Protein AF-0000000076690319 (afdb_homodimer)

Organism: Amanita muscaria (strain Koide BX008) (NCBI:txid946122)

Radius of gyration: 23.64 Å; Cα contacts (8 Å, |Δi|>4): 998; chains: 2; bounding box: 45×73×61 Å

Secondary structure (DSSP, 8-state):
----------GGG--HHHHHHTTEEEEE--HHHHHS-SSPPPP-S-HHHHH--SGGG-SSHHHHHHHHHHHHHHS--TTS--SHHHHHHHHHHHTTSS-TTEEEEEEEEEEEEETTEEEEEEEEEEEEETTEEEEEE----TTTSS--HHHHHHHHHHHHHHHTTS-------STT-EEEE---HHHHHHHHHT---SSPEEEEEE----S-GGGHHHHTT-SHHHHHHHHHHHHHHGGGT-/----------GGG--HHHHHHTTEEEEE--HHHHHS-SSPPPP-S-HHHHH--SGGG-SSHHHHHHHHHHHHHHSPPTTSPPSHHHHHHHHHHHTTSS-TTEEEEEEEEEEEEETTEEEEEEEEEEEEETTEEEEEE----TTTSS--HHHHHHHHHHHHHHHTTS-----B-SSS-EEEE---HHHHHHHHHT---SSPEEEEEE----S-GGGHHHHTT-SHHHHHHHHHHHHHHGGGT-

Sequence (484 aa):
MANLLRTAKSGTDWSQVELHAYNIIVELQDAVTFFGVNPLPQPAVAGELLNNAAADDMVNDANYKLLRYMDLAMDPVPTEESAVDDFAIHLLTLLGYVPRTRMARTRADIPLTIFGQECHAKTDVCIVDSDDILLLVQEDKRHKEPKDPEPQLIAAAIAAFQTNNYRRTRILGQDPIVHKISVTTQLAQSIALGVYPAAPTVVHAHLPAVARPARRLSEGMKPLDNRACILACYEAFKRFINMANLLRTAKSGTDWSQVELHAYNIIVELQDAVTFFGVNPLPQPAVAGELLNNAAADDMVNDANYKLLRYMDLAMDPVPTEESAVDDFAIHLLTLLGYVPRTRMARTRADIPLTIFGQECHAKTDVCIVDSDDILLLVQEDKRHKEPKDPEPQLIAAAIAAFQTNNYRRTRILGQDPIVHKISVTTQLAQSIALGVYPAAPTVVHAHLPAVARPARRLSEGMKPLDNRACILACYEAFKRFIN

Solvent-accessible surface area (backbone atoms only — not comparable to full-atom values): 25655 Å² total; per-residue (Å²): 128,82,82,54,82,74,64,72,60,43,18,68,71,30,36,73,62,53,32,57,47,47,31,44,43,79,42,80,37,55,64,48,74,66,66,70,44,81,73,71,45,78,48,86,64,66,65,57,73,59,72,41,76,51,36,88,72,40,84,51,55,70,57,20,42,39,42,47,28,45,52,40,35,74,53,49,52,89,72,32,56,54,31,48,57,56,25,49,52,47,48,40,45,68,68,56,74,43,48,73,73,32,41,74,42,65,48,40,34,34,60,23,57,24,47,77,34,84,37,38,11,57,31,44,29,32,34,27,48,82,82,31,49,36,29,37,29,30,67,65,44,56,90,79,36,98,51,52,41,63,39,18,39,51,35,28,49,46,14,35,18,60,66,35,73,67,41,89,34,35,40,30,46,30,68,84,33,42,40,42,45,75,77,44,69,66,57,52,49,20,42,23,63,50,43,66,45,89,64,69,42,68,29,40,29,32,66,63,85,40,90,52,65,93,44,42,83,83,46,51,57,56,48,48,68,30,30,48,45,47,42,13,49,53,48,48,49,49,69,62,65,108,126,83,84,53,84,73,64,72,58,43,18,67,70,28,36,73,63,53,32,57,45,47,31,44,44,80,42,80,36,56,64,48,74,67,66,70,43,80,73,71,44,79,49,84,62,65,64,57,72,57,73,41,77,51,36,89,72,43,83,51,54,69,58,19,42,40,42,47,28,43,51,39,36,76,53,49,53,88,82,33,55,54,31,49,57,56,27,49,52,47,48,40,44,69,69,57,74,43,48,73,73,33,43,74,41,64,47,38,32,34,59,24,56,24,48,78,33,84,37,37,11,58,33,43,30,33,34,28,49,81,80,32,47,36,32,35,30,30,65,65,43,52,90,79,38,97,51,52,38,64,40,18,42,51,36,28,40,46,15,36,17,62,65,35,74,67,42,88,29,35,36,40,43,43,73,72,33,37,41,44,45,76,74,43,70,67,56,51,49,21,41,23,64,49,42,68,45,89,63,72,44,67,30,40,30,33,67,62,85,40,91,54,66,92,45,42,83,83,46,50,57,58,48,48,67,28,30,47,46,48,42,14,51,54,47,48,47,48,70,66,65,110

Structure (mmCIF, N/CA/C/O backbone):
data_AF-0000000076690319-model_v1
#
loop_
_entity.id
_entity.type
_entity.pdbx_description
1 polymer 'Uncharacterized protein'
#
loop_
_atom_site.group_PDB
_atom_site.id
_atom_site.type_symbol
_atom_site.label_atom_id
_atom_site.label_alt_id
_atom_site.label_comp_id
_atom_site.label_asym_id
_atom_site.label_entity_id
_atom_site.label_seq_id
_atom_site.pdbx_PDB_ins_code
_atom_site.Cartn_x
_atom_site.Cartn_y
_atom_site.Cartn_z
_atom_site.occupancy
_atom_site.B_iso_or_equiv
_atom_site.auth_seq_id
_atom_site.auth_comp_id
_atom_site.auth_asym_id
_atom_site.auth_atom_id
_atom_site.pdbx_PDB_model_num
ATOM 1 N N . MET A 1 1 ? 5.113 -23.172 -35.594 1 40.97 1 MET A N 1
ATOM 2 C CA . MET A 1 1 ? 4.961 -22.328 -34.406 1 40.97 1 MET A CA 1
ATOM 3 C C . MET A 1 1 ? 4.859 -20.859 -34.781 1 40.97 1 MET A C 1
ATOM 5 O O . MET A 1 1 ? 5.641 -20.375 -35.625 1 40.97 1 MET A O 1
ATOM 9 N N . ALA A 1 2 ? 3.811 -20.281 -34.812 1 44.31 2 ALA A N 1
ATOM 10 C CA . ALA A 1 2 ? 3.572 -18.969 -35.438 1 44.31 2 ALA A CA 1
ATOM 11 C C . ALA A 1 2 ? 4.582 -17.938 -34.938 1 44.31 2 ALA A C 1
ATOM 13 O O . ALA A 1 2 ? 5.094 -18.047 -33.812 1 44.31 2 ALA A O 1
ATOM 14 N N . ASN A 1 3 ? 5.383 -17.359 -35.719 1 54.88 3 ASN A N 1
ATOM 15 C CA . ASN A 1 3 ? 6.391 -16.328 -35.562 1 54.88 3 ASN A CA 1
ATOM 16 C C . ASN A 1 3 ? 5.883 -15.164 -34.719 1 54.88 3 ASN A C 1
ATOM 18 O O . ASN A 1 3 ? 5.426 -14.148 -35.25 1 54.88 3 ASN A O 1
ATOM 22 N N . LEU A 1 4 ? 5.223 -15.633 -33.562 1 61.81 4 LEU A N 1
ATOM 23 C CA . LEU A 1 4 ? 4.727 -14.492 -32.812 1 61.81 4 LEU A CA 1
ATOM 24 C C . LEU A 1 4 ? 5.859 -13.531 -32.469 1 61.81 4 LEU A C 1
ATOM 26 O O . LEU A 1 4 ? 6.969 -13.969 -32.156 1 61.81 4 LEU A O 1
ATOM 30 N N . LEU A 1 5 ? 5.68 -12.422 -32.906 1 63.41 5 LEU A N 1
ATOM 31 C CA . LEU A 1 5 ? 6.633 -11.344 -32.656 1 63.41 5 LEU A CA 1
ATOM 32 C C . LEU A 1 5 ? 6.914 -11.203 -31.172 1 63.41 5 LEU A C 1
ATOM 34 O O . LEU A 1 5 ? 5.984 -11.133 -30.375 1 63.41 5 LEU A O 1
ATOM 38 N N . ARG A 1 6 ? 8.125 -11.703 -30.828 1 73.5 6 ARG A N 1
ATOM 39 C CA . ARG A 1 6 ? 8.609 -11.484 -29.469 1 73.5 6 ARG A CA 1
ATOM 40 C C . ARG A 1 6 ? 9.352 -10.156 -29.375 1 73.5 6 ARG A C 1
ATOM 42 O O . ARG A 1 6 ? 10.211 -9.852 -30.203 1 73.5 6 ARG A O 1
ATOM 49 N N . THR A 1 7 ? 8.641 -9.258 -28.703 1 77.56 7 THR A N 1
ATOM 50 C CA . THR A 1 7 ? 9.25 -7.949 -28.469 1 77.56 7 THR A CA 1
ATOM 51 C C . THR A 1 7 ? 9.445 -7.699 -26.984 1 77.56 7 THR A C 1
ATOM 53 O O . THR A 1 7 ? 8.875 -8.406 -26.156 1 77.56 7 THR A O 1
ATOM 56 N N . ALA A 1 8 ? 10.375 -6.785 -26.781 1 83.31 8 ALA A N 1
ATOM 57 C CA . ALA A 1 8 ? 10.578 -6.371 -25.406 1 83.31 8 ALA A CA 1
ATOM 58 C C . ALA A 1 8 ? 9.359 -5.621 -24.875 1 83.31 8 ALA A C 1
ATOM 60 O O . ALA A 1 8 ? 9 -4.559 -25.375 1 83.31 8 ALA A O 1
ATOM 61 N N . LYS A 1 9 ? 8.586 -6.32 -24.141 1 86.31 9 LYS A N 1
ATOM 62 C CA . LYS A 1 9 ? 7.359 -5.746 -23.594 1 86.31 9 LYS A CA 1
ATOM 63 C C . LYS A 1 9 ? 7.363 -5.797 -22.062 1 86.31 9 LYS A C 1
ATOM 65 O O . LYS A 1 9 ? 7.793 -6.789 -21.469 1 86.31 9 LYS A O 1
ATOM 70 N N . SER A 1 10 ? 6.895 -4.629 -21.484 1 89.62 10 SER A N 1
ATOM 71 C CA . SER A 1 10 ? 6.742 -4.629 -20.031 1 89.62 10 SER A CA 1
ATOM 72 C C . SER A 1 10 ? 5.809 -5.746 -19.578 1 89.62 10 SER A C 1
ATOM 74 O O . SER A 1 10 ? 4.828 -6.055 -20.25 1 89.62 10 SER A O 1
ATOM 76 N N . GLY A 1 11 ? 6.16 -6.371 -18.469 1 89.62 11 GLY A N 1
ATOM 77 C CA . GLY A 1 11 ? 5.316 -7.418 -17.906 1 89.62 11 GLY A CA 1
ATOM 78 C C . GLY A 1 11 ? 3.889 -6.965 -17.672 1 89.62 11 GLY A C 1
ATOM 79 O O . GLY A 1 11 ? 2.957 -7.77 -17.734 1 89.62 11 GLY A O 1
ATOM 80 N N . THR A 1 12 ? 3.729 -5.668 -17.453 1 88.06 12 THR A N 1
ATOM 81 C CA . THR A 1 12 ? 2.41 -5.105 -17.172 1 88.06 12 THR A CA 1
ATOM 82 C C . THR A 1 12 ? 1.56 -5.082 -18.438 1 88.06 12 THR A C 1
ATOM 84 O O . THR A 1 12 ? 0.335 -4.953 -18.375 1 88.06 12 THR A O 1
ATOM 87 N N . ASP A 1 13 ? 2.172 -5.254 -19.562 1 89 13 ASP A N 1
ATOM 88 C CA . ASP A 1 13 ? 1.461 -5.207 -20.828 1 89 13 ASP A CA 1
ATOM 89 C C . ASP A 1 13 ? 1.312 -6.605 -21.438 1 89 13 ASP A C 1
ATOM 91 O O . ASP A 1 13 ? 0.908 -6.754 -22.594 1 89 13 ASP A O 1
ATOM 95 N N . TRP A 1 14 ? 1.664 -7.621 -20.656 1 92 14 TRP A N 1
ATOM 96 C CA . TRP A 1 14 ? 1.536 -8.984 -21.156 1 92 14 TRP A CA 1
ATOM 97 C C . TRP A 1 14 ? 0.07 -9.359 -21.344 1 92 14 TRP A C 1
ATOM 99 O O . TRP A 1 14 ? -0.782 -8.992 -20.531 1 92 14 TRP A O 1
ATOM 109 N N . SER A 1 15 ? -0.135 -10.047 -22.391 1 89.44 15 SER A N 1
ATOM 110 C CA . SER A 1 15 ? -1.429 -10.641 -22.719 1 89.44 15 SER A CA 1
ATOM 111 C C . SER A 1 15 ? -1.287 -12.117 -23.062 1 89.44 15 SER A C 1
ATOM 113 O O . SER A 1 15 ? -0.219 -12.711 -22.875 1 89.44 15 SER A O 1
ATOM 115 N N . GLN A 1 16 ? -2.371 -12.688 -23.562 1 89.88 16 GLN A N 1
ATOM 116 C CA . GLN A 1 16 ? -2.346 -14.094 -23.969 1 89.88 16 GLN A CA 1
ATOM 117 C C . GLN A 1 16 ? -1.364 -14.312 -25.125 1 89.88 16 GLN A C 1
ATOM 119 O O . GLN A 1 16 ? -0.833 -15.414 -25.281 1 89.88 16 GLN A O 1
ATOM 124 N N . VAL A 1 17 ? -1.037 -13.266 -25.766 1 90.69 17 VAL A N 1
ATOM 125 C CA . VAL A 1 17 ? -0.116 -13.344 -26.891 1 90.69 17 VAL A CA 1
ATOM 126 C C . VAL A 1 17 ? 1.276 -13.727 -26.391 1 90.69 17 VAL A C 1
ATOM 128 O O . VAL A 1 17 ? 1.927 -14.602 -26.969 1 90.69 17 VAL A O 1
ATOM 131 N N . GLU A 1 18 ? 1.671 -13.07 -25.328 1 91.94 18 GLU A N 1
ATOM 132 C CA . GLU A 1 18 ? 2.986 -13.383 -24.781 1 91.94 18 GLU A CA 1
ATOM 133 C C . GLU A 1 18 ? 3.027 -14.797 -24.203 1 91.94 18 GLU A C 1
ATOM 135 O O . GLU A 1 18 ? 4.051 -15.477 -24.297 1 91.94 18 GLU A O 1
ATOM 140 N N . LEU A 1 19 ? 1.947 -15.242 -23.609 1 92.88 19 LEU A N 1
ATOM 141 C CA . LEU A 1 19 ? 1.927 -16.609 -23.094 1 92.88 19 LEU A CA 1
ATOM 142 C C . LEU A 1 19 ? 2.123 -17.609 -24.219 1 92.88 19 LEU A C 1
ATOM 144 O O . LEU A 1 19 ? 2.908 -18.562 -24.094 1 92.88 19 LEU A O 1
ATOM 148 N N . HIS A 1 20 ? 1.487 -17.375 -25.328 1 91.94 20 HIS A N 1
ATOM 149 C CA . HIS A 1 20 ? 1.644 -18.25 -26.484 1 91.94 20 HIS A CA 1
ATOM 150 C C . HIS A 1 20 ? 3.047 -18.141 -27.078 1 91.94 20 HIS A C 1
ATOM 152 O O . HIS A 1 20 ? 3.645 -19.141 -27.469 1 91.94 20 HIS A O 1
ATOM 158 N N . ALA A 1 21 ? 3.488 -16.938 -27.094 1 91.44 21 ALA A N 1
ATOM 159 C CA . ALA A 1 21 ? 4.797 -16.672 -27.688 1 91.44 21 ALA A CA 1
ATOM 160 C C . ALA A 1 21 ? 5.902 -17.391 -26.922 1 91.44 21 ALA A C 1
ATOM 162 O O . ALA A 1 21 ? 6.926 -17.766 -27.5 1 91.44 21 ALA A O 1
ATOM 163 N N . TYR A 1 22 ? 5.645 -17.609 -25.672 1 93.19 22 TYR A N 1
ATOM 164 C CA . TYR A 1 22 ? 6.684 -18.25 -24.875 1 93.19 22 TYR A CA 1
ATOM 165 C C . TYR A 1 22 ? 6.238 -19.625 -24.391 1 93.19 22 TYR A C 1
ATOM 167 O O . TYR A 1 22 ? 6.742 -20.141 -23.391 1 93.19 22 TYR A O 1
ATOM 175 N N . ASN A 1 23 ? 5.246 -20.188 -25.047 1 94 23 ASN A N 1
ATOM 176 C CA . ASN A 1 23 ? 4.805 -21.562 -24.844 1 94 23 ASN A CA 1
ATOM 177 C C . ASN A 1 23 ? 4.41 -21.812 -23.391 1 94 23 ASN A C 1
ATOM 179 O O . ASN A 1 23 ? 4.855 -22.781 -22.781 1 94 23 ASN A O 1
ATOM 183 N N . ILE A 1 24 ? 3.648 -20.891 -22.797 1 92.94 24 ILE A N 1
ATOM 184 C CA . ILE A 1 24 ? 3.115 -21 -21.453 1 92.94 24 ILE A CA 1
ATOM 185 C C . ILE A 1 24 ? 1.627 -21.328 -21.5 1 92.94 24 ILE A C 1
ATOM 187 O O . ILE A 1 24 ? 0.857 -20.656 -22.188 1 92.94 24 ILE A O 1
ATOM 191 N N . ILE A 1 25 ? 1.267 -22.344 -20.844 1 94.12 25 ILE A N 1
ATOM 192 C CA . ILE A 1 25 ? -0.128 -22.766 -20.812 1 94.12 25 ILE A CA 1
ATOM 193 C C . ILE A 1 25 ? -0.644 -22.719 -19.375 1 94.12 25 ILE A C 1
ATOM 195 O O . ILE A 1 25 ? 0.077 -23.078 -18.438 1 94.12 25 ILE A O 1
ATOM 199 N N . VAL A 1 26 ? -1.866 -22.266 -19.172 1 90.88 26 VAL A N 1
ATOM 200 C CA . VAL A 1 26 ? -2.51 -22.234 -17.859 1 90.88 26 VAL A CA 1
ATOM 201 C C . VAL A 1 26 ? -3.553 -23.344 -17.781 1 90.88 26 VAL A C 1
ATOM 203 O O . VAL A 1 26 ? -4.43 -23.453 -18.641 1 90.88 26 VAL A O 1
ATOM 206 N N . GLU A 1 27 ? -3.412 -24.188 -16.828 1 94.06 27 GLU A N 1
ATOM 207 C CA . GLU A 1 27 ? -4.344 -25.297 -16.625 1 94.06 27 GLU A CA 1
ATOM 208 C C . GLU A 1 27 ? -5.086 -25.156 -15.297 1 94.06 27 GLU A C 1
ATOM 210 O O . GLU A 1 27 ? -4.461 -25.047 -14.242 1 94.06 27 GLU A O 1
ATOM 215 N N . LEU A 1 28 ? -6.344 -25.188 -15.344 1 92.56 28 LEU A N 1
ATOM 216 C CA . LEU A 1 28 ? -7.164 -25.188 -14.141 1 92.56 28 LEU A CA 1
ATOM 217 C C . LEU A 1 28 ? -7.215 -26.578 -13.516 1 92.56 28 LEU A C 1
ATOM 219 O O . LEU A 1 28 ? -7.379 -27.578 -14.219 1 92.56 28 LEU A O 1
ATOM 223 N N . GLN A 1 29 ? -6.973 -26.594 -12.273 1 94.25 29 GLN A N 1
ATOM 224 C CA . GLN A 1 29 ? -7.012 -27.844 -11.531 1 94.25 29 GLN A CA 1
ATOM 225 C C . GLN A 1 29 ? -8.023 -27.766 -10.391 1 94.25 29 GLN A C 1
ATOM 227 O O . GLN A 1 29 ? -8.289 -26.688 -9.852 1 94.25 29 GLN A O 1
ATOM 232 N N . ASP A 1 30 ? -8.562 -28.953 -10.102 1 93.62 30 ASP A N 1
ATOM 233 C CA . ASP A 1 30 ? -9.391 -29.016 -8.906 1 93.62 30 ASP A CA 1
ATOM 234 C C . ASP A 1 30 ? -8.539 -28.906 -7.641 1 93.62 30 ASP A C 1
ATOM 236 O O . ASP A 1 30 ? -7.309 -28.984 -7.707 1 93.62 30 ASP A O 1
ATOM 240 N N . ALA A 1 31 ? -9.188 -28.734 -6.523 1 92.62 31 ALA A N 1
ATOM 241 C CA . ALA A 1 31 ? -8.5 -28.469 -5.266 1 92.62 31 ALA A CA 1
ATOM 242 C C . ALA A 1 31 ? -7.559 -29.609 -4.902 1 92.62 31 ALA A C 1
ATOM 244 O O . ALA A 1 31 ? -6.414 -29.375 -4.5 1 92.62 31 ALA A O 1
ATOM 245 N N . VAL A 1 32 ? -8.016 -30.812 -5.059 1 94.88 32 VAL A N 1
ATOM 246 C CA . VAL A 1 32 ? -7.246 -31.984 -4.648 1 94.88 32 VAL A CA 1
ATOM 247 C C . VAL A 1 32 ? -5.969 -32.062 -5.48 1 94.88 32 VAL A C 1
ATOM 249 O O . VAL A 1 32 ? -4.883 -32.281 -4.938 1 94.88 32 VAL A O 1
ATOM 252 N N . THR A 1 33 ? -6.098 -31.875 -6.734 1 95.25 33 THR A N 1
ATOM 253 C CA . THR A 1 33 ? -4.953 -31.953 -7.633 1 95.25 33 THR A CA 1
ATOM 254 C C . THR A 1 33 ? -4.012 -30.781 -7.406 1 95.25 33 THR A C 1
ATOM 256 O O . THR A 1 33 ? -2.791 -30.938 -7.371 1 95.25 33 THR A O 1
ATOM 259 N N . PHE A 1 34 ? -4.539 -29.594 -7.234 1 92.94 34 PHE A N 1
ATOM 260 C CA . PHE A 1 34 ? -3.758 -28.375 -7.125 1 92.94 34 PHE A CA 1
ATOM 261 C C . PHE A 1 34 ? -2.975 -28.344 -5.816 1 92.94 34 PHE A C 1
ATOM 263 O O . PHE A 1 34 ? -1.77 -28.094 -5.812 1 92.94 34 PHE A O 1
ATOM 270 N N . PHE A 1 35 ? -3.672 -28.672 -4.699 1 93.06 35 PHE A N 1
ATOM 271 C CA . PHE A 1 35 ? -3.062 -28.516 -3.383 1 93.06 35 PHE A CA 1
ATOM 272 C C . PHE A 1 35 ? -2.457 -29.828 -2.902 1 93.06 35 PHE A C 1
ATOM 274 O O . PHE A 1 35 ? -1.616 -29.844 -2.002 1 93.06 35 PHE A O 1
ATOM 281 N N . GLY A 1 36 ? -2.928 -30.953 -3.393 1 93.25 36 GLY A N 1
ATOM 282 C CA . GLY A 1 36 ? -2.451 -32.25 -2.969 1 93.25 36 GLY A CA 1
ATOM 283 C C . GLY A 1 36 ? -3.018 -32.688 -1.631 1 93.25 36 GLY A C 1
ATOM 284 O O . GLY A 1 36 ? -2.432 -33.531 -0.948 1 93.25 36 GLY A O 1
ATOM 285 N N . VAL A 1 37 ? -4.051 -32 -1.177 1 92.25 37 VAL A N 1
ATOM 286 C CA . VAL A 1 37 ? -4.664 -32.344 0.105 1 92.25 37 VAL A CA 1
ATOM 287 C C . VAL A 1 37 ? -6.184 -32.406 -0.046 1 92.25 37 VAL A C 1
ATOM 289 O O . VAL A 1 37 ? -6.766 -31.625 -0.813 1 92.25 37 VAL A O 1
ATOM 292 N N . ASN A 1 38 ? -6.793 -33.344 0.641 1 91.56 38 ASN A N 1
ATOM 293 C CA . ASN A 1 38 ? -8.242 -33.531 0.71 1 91.56 38 ASN A CA 1
ATOM 294 C C . ASN A 1 38 ? -8.672 -34.094 2.064 1 91.56 38 ASN A C 1
ATOM 296 O O . ASN A 1 38 ? -8.203 -35.156 2.48 1 91.56 38 ASN A O 1
ATOM 300 N N . PRO A 1 39 ? -9.57 -33.469 2.752 1 93.62 39 PRO A N 1
ATOM 301 C CA . PRO A 1 39 ? -10.203 -32.188 2.445 1 93.62 39 PRO A CA 1
ATOM 302 C C . PRO A 1 39 ? -9.258 -31 2.621 1 93.62 39 PRO A C 1
ATOM 304 O O . PRO A 1 39 ? -8.156 -31.156 3.154 1 93.62 39 PRO A O 1
ATOM 307 N N . LEU A 1 40 ? -9.625 -29.812 2.123 1 94.19 40 LEU A N 1
ATOM 308 C CA . LEU A 1 40 ? -8.859 -28.609 2.4 1 94.19 40 LEU A CA 1
ATOM 309 C C . LEU A 1 40 ? -8.758 -28.359 3.902 1 94.19 40 LEU A C 1
ATOM 311 O O . LEU A 1 40 ? -9.703 -28.641 4.645 1 94.19 40 LEU A O 1
ATOM 315 N N . PRO A 1 41 ? -7.633 -27.859 4.305 1 94.25 41 PRO A N 1
ATOM 316 C CA . PRO A 1 41 ? -7.457 -27.609 5.738 1 94.25 41 PRO A CA 1
ATOM 317 C C . PRO A 1 41 ? -8.367 -26.5 6.266 1 94.25 41 PRO A C 1
ATOM 319 O O . PRO A 1 41 ? -8.727 -25.594 5.523 1 94.25 41 PRO A O 1
ATOM 322 N N . GLN A 1 42 ? -8.648 -26.656 7.539 1 93.25 42 GLN A N 1
ATOM 323 C CA . GLN A 1 42 ? -9.352 -25.562 8.211 1 93.25 42 GLN A CA 1
ATOM 324 C C . GLN A 1 42 ? -8.453 -24.344 8.367 1 93.25 42 GLN A C 1
ATOM 326 O O . GLN A 1 42 ? -7.301 -24.453 8.789 1 93.25 42 GLN A O 1
ATOM 331 N N . PRO A 1 43 ? -9.008 -23.219 7.992 1 91 43 PRO A N 1
ATOM 332 C CA . PRO A 1 43 ? -8.18 -22.016 8.133 1 91 43 PRO A CA 1
ATOM 333 C C . PRO A 1 43 ? -7.816 -21.719 9.586 1 91 43 PRO A C 1
ATOM 335 O O . PRO A 1 43 ? -8.641 -21.906 10.484 1 91 43 PRO A O 1
ATOM 338 N N . ALA A 1 44 ? -6.629 -21.328 9.867 1 92.62 44 ALA A N 1
ATOM 339 C CA . ALA A 1 44 ? -6.168 -20.953 11.203 1 92.62 44 ALA A CA 1
ATOM 340 C C . ALA A 1 44 ? -6.5 -19.484 11.5 1 92.62 44 ALA A C 1
ATOM 342 O O . ALA A 1 44 ? -5.598 -18.672 11.656 1 92.62 44 ALA A O 1
ATOM 343 N N . VAL A 1 45 ? -7.75 -19.141 11.594 1 95.06 45 VAL A N 1
ATOM 344 C CA . VAL A 1 45 ? -8.195 -17.781 11.859 1 95.06 45 VAL A CA 1
ATOM 345 C C . VAL A 1 45 ? -9.188 -17.781 13.023 1 95.06 45 VAL A C 1
ATOM 347 O O . VAL A 1 45 ? -9.711 -18.828 13.398 1 95.06 45 VAL A O 1
ATOM 350 N N . ALA A 1 46 ? -9.383 -16.641 13.609 1 96.12 46 ALA A N 1
ATOM 351 C CA . ALA A 1 46 ? -10.367 -16.5 14.68 1 96.12 46 ALA A CA 1
ATOM 352 C C . ALA A 1 46 ? -11.766 -16.859 14.188 1 96.12 46 ALA A C 1
ATOM 354 O O . ALA A 1 46 ? -12.133 -16.531 13.055 1 96.12 46 ALA A O 1
ATOM 355 N N . GLY A 1 47 ? -12.57 -17.469 15.008 1 96.81 47 GLY A N 1
ATOM 356 C CA . GLY A 1 47 ? -13.914 -17.906 14.664 1 96.81 47 GLY A CA 1
ATOM 357 C C . GLY A 1 47 ? -14.805 -16.781 14.18 1 96.81 47 GLY A C 1
ATOM 358 O O . GLY A 1 47 ? -15.688 -17 13.344 1 96.81 47 GLY A O 1
ATOM 359 N N . GLU A 1 48 ? -14.555 -15.641 14.672 1 97.75 48 GLU A N 1
ATOM 360 C CA . GLU A 1 48 ? -15.422 -14.531 14.297 1 97.75 48 GLU A CA 1
ATOM 361 C C . GLU A 1 48 ? -15.312 -14.219 12.805 1 97.75 48 GLU A C 1
ATOM 363 O O . GLU A 1 48 ? -16.266 -13.719 12.195 1 97.75 48 GLU A O 1
ATOM 368 N N . LEU A 1 49 ? -14.172 -14.5 12.195 1 96.75 49 LEU A N 1
ATOM 369 C CA . LEU A 1 49 ? -13.992 -14.266 10.766 1 96.75 49 LEU A CA 1
ATOM 370 C C . LEU A 1 49 ? -14.844 -15.234 9.945 1 96.75 49 LEU A C 1
ATOM 372 O O . LEU A 1 49 ? -15.227 -14.93 8.812 1 96.75 49 LEU A O 1
ATOM 376 N N . LEU A 1 50 ? -15.133 -16.375 10.5 1 96.94 50 LEU A N 1
ATOM 377 C CA . LEU A 1 50 ? -15.891 -17.406 9.797 1 96.94 50 LEU A CA 1
ATOM 378 C C . LEU A 1 50 ? -17.375 -17.328 10.133 1 96.94 50 LEU A C 1
ATOM 380 O O . LEU A 1 50 ? -18.203 -17.875 9.414 1 96.94 50 LEU A O 1
ATOM 384 N N . ASN A 1 51 ? -17.672 -16.609 11.188 1 97.5 51 ASN A N 1
ATOM 385 C CA . ASN A 1 51 ? -19.031 -16.688 11.688 1 97.5 51 ASN A CA 1
ATOM 386 C C . ASN A 1 51 ? -19.734 -15.344 11.625 1 97.5 51 ASN A C 1
ATOM 388 O O . ASN A 1 51 ? -20.969 -15.273 11.727 1 97.5 51 ASN A O 1
ATOM 392 N N . ASN A 1 52 ? -18.969 -14.258 11.555 1 97.69 52 ASN A N 1
ATOM 393 C CA . ASN A 1 52 ? -19.547 -12.922 11.508 1 97.69 52 ASN A CA 1
ATOM 394 C C . ASN A 1 52 ? -19.406 -12.289 10.125 1 97.69 52 ASN A C 1
ATOM 396 O O . ASN A 1 52 ? -18.297 -12.25 9.578 1 97.69 52 ASN A O 1
ATOM 400 N N . ALA A 1 53 ? -20.484 -11.734 9.617 1 95.5 53 ALA A N 1
ATOM 401 C CA . ALA A 1 53 ? -20.469 -11.203 8.258 1 95.5 53 ALA A CA 1
ATOM 402 C C . ALA A 1 53 ? -19.984 -9.758 8.242 1 95.5 53 ALA A C 1
ATOM 404 O O . ALA A 1 53 ? -19.234 -9.359 7.336 1 95.5 53 ALA A O 1
ATOM 405 N N . ALA A 1 54 ? -20.312 -9 9.25 1 96 54 ALA A N 1
ATOM 406 C CA . ALA A 1 54 ? -20.078 -7.559 9.219 1 96 54 ALA A CA 1
ATOM 407 C C . ALA A 1 54 ? -18.875 -7.184 10.078 1 96 54 ALA A C 1
ATOM 409 O O . ALA A 1 54 ? -18.625 -7.797 11.125 1 96 54 ALA A O 1
ATOM 410 N N . ALA A 1 55 ? -18.203 -6.141 9.711 1 95.94 55 ALA A N 1
ATOM 411 C CA . ALA A 1 55 ? -17.047 -5.629 10.438 1 95.94 55 ALA A CA 1
ATOM 412 C C . ALA A 1 55 ? -17.422 -5.238 11.859 1 95.94 55 ALA A C 1
ATOM 414 O O . ALA A 1 55 ? -16.688 -5.535 12.812 1 95.94 55 ALA A O 1
ATOM 415 N N . ASP A 1 56 ? -18.562 -4.633 12.016 1 95.81 56 ASP A N 1
ATOM 416 C CA . ASP A 1 56 ? -18.984 -4.102 13.312 1 95.81 56 ASP A CA 1
ATOM 417 C C . ASP A 1 56 ? -19.203 -5.227 14.32 1 95.81 56 ASP A C 1
ATOM 419 O O . ASP A 1 56 ? -19.25 -4.984 15.531 1 95.81 56 ASP A O 1
ATOM 423 N N . ASP A 1 57 ? -19.312 -6.465 13.859 1 97.12 57 ASP A N 1
ATOM 424 C CA . ASP A 1 57 ? -19.547 -7.613 14.734 1 97.12 57 ASP A CA 1
ATOM 425 C C . ASP A 1 57 ? -18.219 -8.242 15.172 1 97.12 57 ASP A C 1
ATOM 427 O O . ASP A 1 57 ? -18.219 -9.203 15.945 1 97.12 57 ASP A O 1
ATOM 431 N N . MET A 1 58 ? -17.109 -7.715 14.664 1 97.12 58 MET A N 1
ATOM 432 C CA . MET A 1 58 ? -15.789 -8.242 15.023 1 97.12 58 MET A CA 1
ATOM 433 C C . MET A 1 58 ? -15.328 -7.676 16.359 1 97.12 58 MET A C 1
ATOM 435 O O . MET A 1 58 ? -15.438 -6.473 16.594 1 97.12 58 MET A O 1
ATOM 439 N N . VAL A 1 59 ? -14.797 -8.531 17.156 1 97.06 59 VAL A N 1
ATOM 440 C CA . VAL A 1 59 ? -14.234 -8.109 18.438 1 97.06 59 VAL A CA 1
ATOM 441 C C . VAL A 1 59 ? -12.773 -7.715 18.266 1 97.06 59 VAL A C 1
ATOM 443 O O . VAL A 1 59 ? -12.328 -6.699 18.797 1 97.06 59 VAL A O 1
ATOM 446 N N . ASN A 1 60 ? -12.094 -8.516 17.5 1 96.88 60 ASN A N 1
ATOM 447 C CA . ASN A 1 60 ? -10.68 -8.273 17.234 1 96.88 60 ASN A CA 1
ATOM 448 C C . ASN A 1 60 ? -10.484 -7.137 16.234 1 96.88 60 ASN A C 1
ATOM 450 O O . ASN A 1 60 ? -11.102 -7.137 15.156 1 96.88 60 ASN A O 1
ATOM 454 N N . ASP A 1 61 ? -9.625 -6.188 16.516 1 95.62 61 ASP A N 1
ATOM 455 C CA . ASP A 1 61 ? -9.414 -5.008 15.68 1 95.62 61 ASP A CA 1
ATOM 456 C C . ASP A 1 61 ? -8.883 -5.395 14.297 1 95.62 61 ASP A C 1
ATOM 458 O O . ASP A 1 61 ? -9.266 -4.801 13.289 1 95.62 61 ASP A O 1
ATOM 462 N N . ALA A 1 62 ? -7.98 -6.324 14.297 1 95.31 62 ALA A N 1
ATOM 463 C CA . ALA A 1 62 ? -7.406 -6.738 13.016 1 95.31 62 ALA A CA 1
ATOM 464 C C . ALA A 1 62 ? -8.469 -7.34 12.102 1 95.31 62 ALA A C 1
ATOM 466 O O . ALA A 1 62 ? -8.461 -7.105 10.891 1 95.31 62 ALA A O 1
ATOM 467 N N . ASN A 1 63 ? -9.375 -8.117 12.727 1 97.25 63 ASN A N 1
ATOM 468 C CA . ASN A 1 63 ? -10.477 -8.695 11.961 1 97.25 63 ASN A CA 1
ATOM 469 C C . ASN A 1 63 ? -11.461 -7.625 11.492 1 97.25 63 ASN A C 1
ATOM 471 O O . ASN A 1 63 ? -11.953 -7.684 10.367 1 97.25 63 ASN A O 1
ATOM 475 N N . TYR A 1 64 ? -11.695 -6.727 12.398 1 97.5 64 TYR A N 1
ATOM 476 C CA . TYR A 1 64 ? -12.523 -5.586 12.023 1 97.5 64 TYR A CA 1
ATOM 477 C C . TYR A 1 64 ? -11.961 -4.875 10.805 1 97.5 64 TYR A C 1
ATOM 479 O O . TYR A 1 64 ? -12.672 -4.637 9.828 1 97.5 64 TYR A O 1
ATOM 487 N N . LYS A 1 65 ? -10.742 -4.559 10.828 1 96.38 65 LYS A N 1
ATOM 488 C CA . LYS A 1 65 ? -10.078 -3.832 9.75 1 96.38 65 LYS A CA 1
ATOM 489 C C . LYS A 1 65 ? -10.078 -4.645 8.461 1 96.38 65 LYS A C 1
ATOM 491 O O . LYS A 1 65 ? -10.258 -4.09 7.371 1 96.38 65 LYS A O 1
ATOM 496 N N . LEU A 1 66 ? -9.852 -5.91 8.602 1 95.56 66 LEU A N 1
ATOM 497 C CA . LEU A 1 66 ? -9.883 -6.766 7.414 1 95.56 66 LEU A CA 1
ATOM 498 C C . LEU A 1 66 ? -11.219 -6.656 6.691 1 95.56 66 LEU A C 1
ATOM 500 O O . LEU A 1 66 ? -11.258 -6.477 5.473 1 95.56 66 LEU A O 1
ATOM 504 N N . LEU A 1 67 ? -12.273 -6.754 7.434 1 95.94 67 LEU A N 1
ATOM 505 C CA . LEU A 1 67 ? -13.594 -6.711 6.812 1 95.94 67 LEU A CA 1
ATOM 506 C C . LEU A 1 67 ? -13.891 -5.32 6.266 1 95.94 67 LEU A C 1
ATOM 508 O O . LEU A 1 67 ? -14.562 -5.184 5.242 1 95.94 67 LEU A O 1
ATOM 512 N N . ARG A 1 68 ? -13.398 -4.32 6.922 1 94.31 68 ARG A N 1
ATOM 513 C CA . ARG A 1 68 ? -13.57 -2.969 6.402 1 94.31 68 ARG A CA 1
ATOM 514 C C . ARG A 1 68 ? -12.844 -2.791 5.078 1 94.31 68 ARG A C 1
ATOM 516 O O . ARG A 1 68 ? -13.383 -2.207 4.137 1 94.31 68 ARG A O 1
ATOM 523 N N . TYR A 1 69 ? -11.641 -3.264 5.035 1 92.81 69 TYR A N 1
ATOM 524 C CA . TYR A 1 69 ? -10.898 -3.215 3.779 1 92.81 69 TYR A CA 1
ATOM 525 C C . TYR A 1 69 ? -11.602 -4.031 2.699 1 92.81 69 TYR A C 1
ATOM 527 O O . TYR A 1 69 ? -11.586 -3.656 1.524 1 92.81 69 TYR A O 1
ATOM 535 N N . MET A 1 70 ? -12.148 -5.164 3.102 1 91.38 70 MET A N 1
ATOM 536 C CA . MET A 1 70 ? -12.906 -5.973 2.154 1 91.38 70 MET A CA 1
ATOM 537 C C . MET A 1 70 ? -14.07 -5.18 1.562 1 91.38 70 MET A C 1
ATOM 539 O O . MET A 1 70 ? -14.266 -5.176 0.346 1 91.38 70 MET A O 1
ATOM 543 N N . ASP A 1 71 ? -14.758 -4.488 2.408 1 89.56 71 ASP A N 1
ATOM 544 C CA . ASP A 1 71 ? -15.883 -3.678 1.957 1 89.56 71 ASP A CA 1
ATOM 545 C C . ASP A 1 71 ? -15.422 -2.586 0.993 1 89.56 71 ASP A C 1
ATOM 547 O O . ASP A 1 71 ? -16.062 -2.352 -0.037 1 89.56 71 ASP A O 1
ATOM 551 N N . LEU A 1 72 ? -14.359 -2.002 1.354 1 86.25 72 LEU A N 1
ATOM 552 C CA . LEU A 1 72 ? -13.82 -0.939 0.512 1 86.25 72 LEU A CA 1
ATOM 553 C C . LEU A 1 72 ? -13.367 -1.49 -0.836 1 86.25 72 LEU A C 1
ATOM 555 O O . LEU A 1 72 ? -13.539 -0.837 -1.868 1 86.25 72 LEU A O 1
ATOM 559 N N . ALA A 1 73 ? -12.773 -2.641 -0.784 1 85.75 73 ALA A N 1
ATOM 560 C CA . ALA A 1 73 ? -12.281 -3.27 -2.008 1 85.75 73 ALA A CA 1
ATOM 561 C C . ALA A 1 73 ? -13.438 -3.672 -2.92 1 85.75 73 ALA A C 1
ATOM 563 O O . ALA A 1 73 ? -13.312 -3.631 -4.145 1 85.75 73 ALA A O 1
ATOM 564 N N . MET A 1 74 ? -14.516 -4.059 -2.352 1 83.69 74 MET A N 1
ATOM 565 C CA . MET A 1 74 ? -15.648 -4.574 -3.117 1 83.69 74 MET A CA 1
ATOM 566 C C . MET A 1 74 ? -16.516 -3.434 -3.627 1 83.69 74 MET A C 1
ATOM 568 O O . MET A 1 74 ? -17.328 -3.623 -4.539 1 83.69 74 MET A O 1
ATOM 572 N N . ASP A 1 75 ? -16.422 -2.312 -3 1 77.69 75 ASP A N 1
ATOM 573 C CA . ASP A 1 75 ? -17.188 -1.149 -3.416 1 77.69 75 ASP A CA 1
ATOM 574 C C . ASP A 1 75 ? -16.297 0.048 -3.691 1 77.69 75 ASP A C 1
ATOM 576 O O . ASP A 1 75 ? -16.328 1.046 -2.969 1 77.69 75 ASP A O 1
ATOM 580 N N . PRO A 1 76 ? -15.609 -0.231 -4.758 1 69.44 76 PRO A N 1
ATOM 581 C CA . PRO A 1 76 ? -14.664 0.855 -5.027 1 69.44 76 PRO A CA 1
ATOM 582 C C . PRO A 1 76 ? -15.359 2.15 -5.445 1 69.44 76 PRO A C 1
ATOM 584 O O . PRO A 1 76 ? -16.391 2.113 -6.125 1 69.44 76 PRO A O 1
ATOM 587 N N . VAL A 1 77 ? -14.875 3.154 -4.922 1 65.38 77 VAL A N 1
ATOM 588 C CA . VAL A 1 77 ? -15.32 4.465 -5.383 1 65.38 77 VAL A CA 1
ATOM 589 C C . VAL A 1 77 ? -14.711 4.766 -6.754 1 65.38 77 VAL A C 1
ATOM 591 O O . VAL A 1 77 ? -13.5 4.676 -6.934 1 65.38 77 VAL A O 1
ATOM 594 N N . PRO A 1 78 ? -15.531 4.773 -7.828 1 60.38 78 PRO A N 1
ATOM 595 C CA . PRO A 1 78 ? -15.094 4.855 -9.227 1 60.38 78 PRO A CA 1
ATOM 596 C C . PRO A 1 78 ? -13.859 5.734 -9.406 1 60.38 78 PRO A C 1
ATOM 598 O O . PRO A 1 78 ? -12.977 5.414 -10.211 1 60.38 78 PRO A O 1
ATOM 601 N N . THR A 1 79 ? -13.734 6.781 -8.656 1 59.84 79 THR A N 1
ATOM 602 C CA . THR A 1 79 ? -12.648 7.707 -8.945 1 59.84 79 THR A CA 1
ATOM 603 C C . THR A 1 79 ? -11.469 7.469 -8.008 1 59.84 79 THR A C 1
ATOM 605 O O . THR A 1 79 ? -10.422 8.102 -8.141 1 59.84 79 THR A O 1
ATOM 608 N N . GLU A 1 80 ? -11.602 6.363 -7.289 1 63.22 80 GLU A N 1
ATOM 609 C CA . GLU A 1 80 ? -10.539 6.098 -6.32 1 63.22 80 GLU A CA 1
ATOM 610 C C . GLU A 1 80 ? -9.859 4.758 -6.598 1 63.22 80 GLU A C 1
ATOM 612 O O . GLU A 1 80 ? -10.445 3.881 -7.238 1 63.22 80 GLU A O 1
ATOM 617 N N . GLU A 1 81 ? -8.562 4.766 -6.316 1 67.88 81 GLU A N 1
ATOM 618 C CA . GLU A 1 81 ? -7.91 3.459 -6.336 1 67.88 81 GLU A CA 1
ATOM 619 C C . GLU A 1 81 ? -8.609 2.48 -5.395 1 67.88 81 GLU A C 1
ATOM 621 O O . GLU A 1 81 ? -9.008 2.854 -4.293 1 67.88 81 GLU A O 1
ATOM 626 N N . SER A 1 82 ? -8.812 1.315 -5.926 1 75.88 82 SER A N 1
ATOM 627 C CA . SER A 1 82 ? -9.484 0.292 -5.125 1 75.88 82 SER A CA 1
ATOM 628 C C . SER A 1 82 ? -8.664 -0.065 -3.891 1 75.88 82 SER A C 1
ATOM 630 O O . SER A 1 82 ? -7.441 0.126 -3.871 1 75.88 82 SER A O 1
ATOM 632 N N . ALA A 1 83 ? -9.242 -0.483 -2.879 1 85.94 83 ALA A N 1
ATOM 633 C CA . ALA A 1 83 ? -8.602 -0.877 -1.63 1 85.94 83 ALA A CA 1
ATOM 634 C C . ALA A 1 83 ? -8.164 -2.34 -1.676 1 85.94 83 ALA A C 1
ATOM 636 O O . ALA A 1 83 ? -7.969 -2.969 -0.633 1 85.94 83 ALA A O 1
ATOM 637 N N . VAL A 1 84 ? -8.008 -2.852 -2.854 1 87 84 VAL A N 1
ATOM 638 C CA . VAL A 1 84 ? -7.699 -4.27 -3.016 1 87 84 VAL A CA 1
ATOM 639 C C . VAL A 1 84 ? -6.316 -4.566 -2.445 1 87 84 VAL A C 1
ATOM 641 O O . VAL A 1 84 ? -6.125 -5.574 -1.759 1 87 84 VAL A O 1
ATOM 644 N N . ASP A 1 85 ? -5.328 -3.713 -2.717 1 88.69 85 ASP A N 1
ATOM 645 C CA . ASP A 1 85 ? -3.982 -3.93 -2.197 1 88.69 85 ASP A CA 1
ATOM 646 C C . ASP A 1 85 ? -3.973 -3.906 -0.67 1 88.69 85 ASP A C 1
ATOM 648 O O . ASP A 1 85 ? -3.334 -4.75 -0.036 1 88.69 85 ASP A O 1
ATOM 652 N N . ASP A 1 86 ? -4.719 -2.92 -0.129 1 91.12 86 ASP A N 1
ATOM 653 C CA . ASP A 1 86 ? -4.812 -2.818 1.324 1 91.12 86 ASP A CA 1
ATOM 654 C C . ASP A 1 86 ? -5.441 -4.074 1.923 1 91.12 86 ASP A C 1
ATOM 656 O O . ASP A 1 86 ? -4.953 -4.602 2.924 1 91.12 86 ASP A O 1
ATOM 660 N N . PHE A 1 87 ? -6.52 -4.539 1.258 1 91.69 87 PHE A N 1
ATOM 661 C CA . PHE A 1 87 ? -7.207 -5.746 1.701 1 91.69 87 PHE A CA 1
ATOM 662 C C . PHE A 1 87 ? -6.273 -6.953 1.639 1 91.69 87 PHE A C 1
ATOM 664 O O . PHE A 1 87 ? -6.191 -7.73 2.592 1 91.69 87 PHE A O 1
ATOM 671 N N . ALA A 1 88 ? -5.539 -7.082 0.575 1 91.5 88 ALA A N 1
ATOM 672 C CA . ALA A 1 88 ? -4.645 -8.219 0.366 1 91.5 88 ALA A CA 1
ATOM 673 C C . ALA A 1 88 ? -3.551 -8.258 1.43 1 91.5 88 ALA A C 1
ATOM 675 O O . ALA A 1 88 ? -3.256 -9.32 1.984 1 91.5 88 ALA A O 1
ATOM 676 N N . ILE A 1 89 ? -2.973 -7.145 1.716 1 92.94 89 ILE A N 1
ATOM 677 C CA . ILE A 1 89 ? -1.898 -7.074 2.701 1 92.94 89 ILE A CA 1
ATOM 678 C C . ILE A 1 89 ? -2.43 -7.48 4.074 1 92.94 89 ILE A C 1
ATOM 680 O O . ILE A 1 89 ? -1.806 -8.281 4.777 1 92.94 89 ILE A O 1
ATOM 684 N N . HIS A 1 90 ? -3.561 -6.957 4.438 1 93.94 90 HIS A N 1
ATOM 685 C CA . HIS A 1 90 ? -4.141 -7.293 5.734 1 93.94 90 HIS A CA 1
ATOM 686 C C . HIS A 1 90 ? -4.5 -8.773 5.809 1 93.94 90 HIS A C 1
ATOM 688 O O . HIS A 1 90 ? -4.25 -9.422 6.824 1 93.94 90 HIS A O 1
ATOM 694 N N . LEU A 1 91 ? -5.086 -9.266 4.734 1 93.06 91 LEU A N 1
ATOM 695 C CA . LEU A 1 91 ? -5.48 -10.672 4.68 1 93.06 91 LEU A CA 1
ATOM 696 C C . LEU A 1 91 ? -4.266 -11.578 4.836 1 93.06 91 LEU A C 1
ATOM 698 O O . LEU A 1 91 ? -4.262 -12.469 5.688 1 93.06 91 LEU A O 1
ATOM 702 N N . LEU A 1 92 ? -3.209 -11.375 4.066 1 92.69 92 LEU A N 1
ATOM 703 C CA . LEU A 1 92 ? -2.023 -12.227 4.082 1 92.69 92 LEU A CA 1
ATOM 704 C C . LEU A 1 92 ? -1.31 -12.141 5.426 1 92.69 92 LEU A C 1
ATOM 706 O O . LEU A 1 92 ? -0.756 -13.133 5.902 1 92.69 92 LEU A O 1
ATOM 710 N N . THR A 1 93 ? -1.342 -10.93 5.992 1 93.75 93 THR A N 1
ATOM 711 C CA . THR A 1 93 ? -0.743 -10.766 7.312 1 93.75 93 THR A CA 1
ATOM 712 C C . THR A 1 93 ? -1.512 -11.562 8.359 1 93.75 93 THR A C 1
ATOM 714 O O . THR A 1 93 ? -0.916 -12.297 9.148 1 93.75 93 THR A O 1
ATOM 717 N N . LEU A 1 94 ? -2.811 -11.445 8.328 1 93.94 94 LEU A N 1
ATOM 718 C CA . LEU A 1 94 ? -3.658 -12.133 9.297 1 93.94 94 LEU A CA 1
ATOM 719 C C . LEU A 1 94 ? -3.531 -13.648 9.148 1 93.94 94 LEU A C 1
ATOM 721 O O . LEU A 1 94 ? -3.598 -14.375 10.141 1 93.94 94 LEU A O 1
ATOM 725 N N . LEU A 1 95 ? -3.354 -14.086 7.941 1 93.25 95 LEU A N 1
ATOM 726 C CA . LEU A 1 95 ? -3.299 -15.516 7.668 1 93.25 95 LEU A CA 1
ATOM 727 C C . LEU A 1 95 ? -1.909 -16.078 7.957 1 93.25 95 LEU A C 1
ATOM 729 O O . LEU A 1 95 ? -1.68 -17.281 7.828 1 93.25 95 LEU A O 1
ATOM 733 N N . GLY A 1 96 ? -0.947 -15.227 8.25 1 93.69 96 GLY A N 1
ATOM 734 C CA . GLY A 1 96 ? 0.363 -15.695 8.68 1 93.69 96 GLY A CA 1
ATOM 735 C C . GLY A 1 96 ? 1.354 -15.805 7.535 1 93.69 96 GLY A C 1
ATOM 736 O O . GLY A 1 96 ? 2.391 -16.469 7.668 1 93.69 96 GLY A O 1
ATOM 737 N N . TYR A 1 97 ? 1.069 -15.203 6.406 1 92.06 97 TYR A N 1
ATOM 738 C CA . TYR A 1 97 ? 1.978 -15.242 5.266 1 92.06 97 TYR A CA 1
ATOM 739 C C . TYR A 1 97 ? 3.156 -14.297 5.477 1 92.06 97 TYR A C 1
ATOM 741 O O . TYR A 1 97 ? 4.156 -14.375 4.758 1 92.06 97 TYR A O 1
ATOM 749 N N . VAL A 1 98 ? 3.029 -13.414 6.445 1 94 98 VAL A N 1
ATOM 750 C CA . VAL A 1 98 ? 4.047 -12.391 6.652 1 94 98 VAL A CA 1
ATOM 751 C C . VAL A 1 98 ? 4.602 -12.5 8.07 1 94 98 VAL A C 1
ATOM 753 O O . VAL A 1 98 ? 4.48 -11.562 8.867 1 94 98 VAL A O 1
ATOM 756 N N . PRO A 1 99 ? 5.23 -13.602 8.406 1 94.38 99 PRO A N 1
ATOM 757 C CA . PRO A 1 99 ? 5.895 -13.664 9.711 1 94.38 99 PRO A CA 1
ATOM 758 C C . PRO A 1 99 ? 7.008 -12.625 9.852 1 94.38 99 PRO A C 1
ATOM 760 O O . PRO A 1 99 ? 7.188 -11.781 8.977 1 94.38 99 PRO A O 1
ATOM 763 N N . ARG A 1 100 ? 7.73 -12.656 10.898 1 94.38 100 ARG A N 1
ATOM 764 C CA . ARG A 1 100 ? 8.656 -11.633 11.352 1 94.38 100 ARG A CA 1
ATOM 765 C C . ARG A 1 100 ? 9.625 -11.234 10.242 1 94.38 100 ARG A C 1
ATOM 767 O O . ARG A 1 100 ? 9.828 -10.047 9.984 1 94.38 100 ARG A O 1
ATOM 774 N N . THR A 1 101 ? 10.172 -12.148 9.523 1 93.38 101 THR A N 1
ATOM 775 C CA . THR A 1 101 ? 11.266 -11.867 8.602 1 93.38 101 THR A CA 1
ATOM 776 C C . THR A 1 101 ? 10.734 -11.586 7.199 1 93.38 101 THR A C 1
ATOM 778 O O . THR A 1 101 ? 11.508 -11.242 6.297 1 93.38 101 THR A O 1
ATOM 781 N N . ARG A 1 102 ? 9.422 -11.727 7.016 1 93.56 102 ARG A N 1
ATOM 782 C CA . ARG A 1 102 ? 8.836 -11.461 5.703 1 93.56 102 ARG A CA 1
ATOM 783 C C . ARG A 1 102 ? 8.156 -10.102 5.672 1 93.56 102 ARG A C 1
ATOM 785 O O . ARG A 1 102 ? 7.535 -9.688 6.656 1 93.56 102 ARG A O 1
ATOM 792 N N . MET A 1 103 ? 8.328 -9.5 4.559 1 93.44 103 MET A N 1
ATOM 793 C CA . MET A 1 103 ? 7.734 -8.18 4.367 1 93.44 103 MET A CA 1
ATOM 794 C C . MET A 1 103 ? 6.699 -8.203 3.248 1 93.44 103 MET A C 1
ATOM 796 O O . MET A 1 103 ? 6.867 -8.922 2.262 1 93.44 103 MET A O 1
ATOM 800 N N . ALA A 1 104 ? 5.633 -7.492 3.459 1 93.38 104 ALA A N 1
ATOM 801 C CA . ALA A 1 104 ? 4.676 -7.238 2.385 1 93.38 104 ALA A CA 1
ATOM 802 C C . ALA A 1 104 ? 4.969 -5.906 1.696 1 93.38 104 ALA A C 1
ATOM 804 O O . ALA A 1 104 ? 5.094 -4.875 2.357 1 93.38 104 ALA A O 1
ATOM 805 N N . ARG A 1 105 ? 5.109 -5.984 0.402 1 91.12 105 ARG A N 1
ATOM 806 C CA . ARG A 1 105 ? 5.398 -4.793 -0.385 1 91.12 105 ARG A CA 1
ATOM 807 C C . ARG A 1 105 ? 4.258 -4.48 -1.348 1 91.12 105 ARG A C 1
ATOM 809 O O . ARG A 1 105 ? 3.668 -5.391 -1.936 1 91.12 105 ARG A O 1
ATOM 816 N N . THR A 1 106 ? 3.996 -3.213 -1.461 1 88.69 106 THR A N 1
ATOM 817 C CA . THR A 1 106 ? 2.992 -2.807 -2.438 1 88.69 106 THR A CA 1
ATOM 818 C C . THR A 1 106 ? 3.654 -2.217 -3.682 1 88.69 106 THR A C 1
ATOM 820 O O . THR A 1 106 ? 4.688 -1.554 -3.584 1 88.69 106 THR A O 1
ATOM 823 N N . ARG A 1 107 ? 3.07 -2.572 -4.836 1 83.12 107 ARG A N 1
ATOM 824 C CA . ARG A 1 107 ? 3.406 -2.014 -6.141 1 83.12 107 ARG A CA 1
ATOM 825 C C . ARG A 1 107 ? 4.898 -2.154 -6.43 1 83.12 107 ARG A C 1
ATOM 827 O O . ARG A 1 107 ? 5.555 -1.184 -6.816 1 83.12 107 ARG A O 1
ATOM 834 N N . ALA A 1 108 ? 5.352 -3.297 -6.207 1 83.44 108 ALA A N 1
ATOM 835 C CA . ALA A 1 108 ? 6.758 -3.57 -6.496 1 83.44 108 ALA A CA 1
ATOM 836 C C . ALA A 1 108 ? 7.016 -3.592 -8 1 83.44 108 ALA A C 1
ATOM 838 O O . ALA A 1 108 ? 6.207 -4.121 -8.766 1 83.44 108 ALA A O 1
ATOM 839 N N . ASP A 1 109 ? 8.008 -2.879 -8.391 1 86.38 109 ASP A N 1
ATOM 840 C CA . ASP A 1 109 ? 8.5 -2.893 -9.766 1 86.38 109 ASP A CA 1
ATOM 841 C C . ASP A 1 109 ? 9.688 -3.836 -9.922 1 86.38 109 ASP A C 1
ATOM 843 O O . ASP A 1 109 ? 10.805 -3.502 -9.523 1 86.38 109 ASP A O 1
ATOM 847 N N . ILE A 1 110 ? 9.438 -4.988 -10.516 1 86.62 110 ILE A N 1
ATOM 848 C CA . ILE A 1 110 ? 10.43 -6.055 -10.57 1 86.62 110 ILE A CA 1
ATOM 849 C C . ILE A 1 110 ? 11.117 -6.047 -11.93 1 86.62 110 ILE A C 1
ATOM 851 O O . ILE A 1 110 ? 10.453 -6.082 -12.969 1 86.62 110 ILE A O 1
ATOM 855 N N . PRO A 1 111 ? 12.398 -5.941 -11.961 1 88.56 111 PRO A N 1
ATOM 856 C CA . PRO A 1 111 ? 13.102 -6.012 -13.25 1 88.56 111 PRO A CA 1
ATOM 857 C C . PRO A 1 111 ? 12.844 -7.32 -13.992 1 88.56 111 PRO A C 1
ATOM 859 O O . PRO A 1 111 ? 12.781 -8.383 -13.375 1 88.56 111 PRO A O 1
ATOM 862 N N . LEU A 1 112 ? 12.562 -7.18 -15.219 1 91.31 112 LEU A N 1
ATOM 863 C CA . LEU A 1 112 ? 12.305 -8.31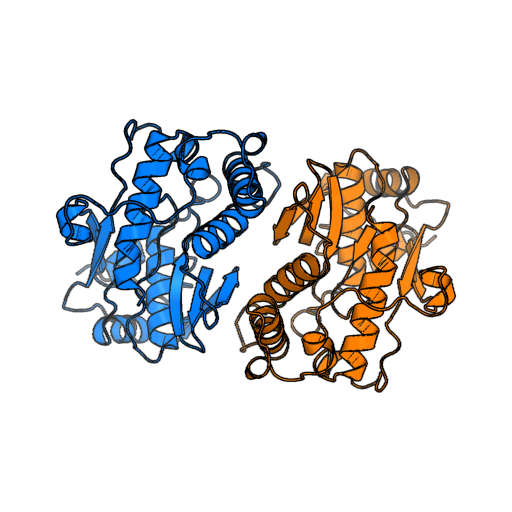2 -16.109 1 91.31 112 LEU A CA 1
ATOM 864 C C . LEU A 1 112 ? 13.125 -8.188 -17.391 1 91.31 112 LEU A C 1
ATOM 866 O O . LEU A 1 112 ? 12.953 -7.242 -18.156 1 91.31 112 LEU A O 1
ATOM 870 N N . THR A 1 113 ? 14.047 -9.07 -17.594 1 91.56 113 THR A N 1
ATOM 871 C CA . THR A 1 113 ? 14.781 -9.102 -18.859 1 91.56 113 THR A CA 1
ATOM 872 C C . THR A 1 113 ? 14.008 -9.875 -19.922 1 91.56 113 THR A C 1
ATOM 874 O O . THR A 1 113 ? 13.711 -11.055 -19.734 1 91.56 113 THR A O 1
ATOM 877 N N . ILE A 1 114 ? 13.672 -9.172 -20.922 1 91.62 114 ILE A N 1
ATOM 878 C CA . ILE A 1 114 ? 12.938 -9.773 -22.031 1 91.62 114 ILE A CA 1
ATOM 879 C C . ILE A 1 114 ? 13.547 -9.328 -23.344 1 91.62 114 ILE A C 1
ATOM 881 O O . ILE A 1 114 ? 13.766 -8.133 -23.578 1 91.62 114 ILE A O 1
ATOM 885 N N . PHE A 1 115 ? 13.93 -10.273 -24.234 1 90.88 115 PHE A N 1
ATOM 886 C CA . PHE A 1 115 ? 14.469 -9.984 -25.547 1 90.88 115 PHE A CA 1
ATOM 887 C C . PHE A 1 115 ? 15.742 -9.156 -25.453 1 90.88 115 PHE A C 1
ATOM 889 O O . PHE A 1 115 ? 15.93 -8.195 -26.188 1 90.88 115 PHE A O 1
ATOM 896 N N . GLY A 1 116 ? 16.5 -9.461 -24.422 1 89.94 116 GLY A N 1
ATOM 897 C CA . GLY A 1 116 ? 17.781 -8.805 -24.234 1 89.94 116 GLY A CA 1
ATOM 898 C C . GLY A 1 116 ? 17.656 -7.398 -23.672 1 89.94 116 GLY A C 1
ATOM 899 O O . GLY A 1 116 ? 18.656 -6.684 -23.547 1 89.94 116 GLY A O 1
ATOM 900 N N . GLN A 1 117 ? 16.422 -7.031 -23.328 1 90.75 117 GLN A N 1
ATOM 901 C CA . GLN A 1 117 ? 16.188 -5.688 -22.812 1 90.75 117 GLN A CA 1
ATOM 902 C C . GLN A 1 117 ? 15.664 -5.734 -21.375 1 90.75 117 GLN A C 1
ATOM 904 O O . GLN A 1 117 ? 14.977 -6.684 -21 1 90.75 117 GLN A O 1
ATOM 909 N N . GLU A 1 118 ? 15.984 -4.691 -20.734 1 89.88 118 GLU A N 1
ATOM 910 C CA . GLU A 1 118 ? 15.484 -4.574 -19.359 1 89.88 118 GLU A CA 1
ATOM 911 C C . GLU A 1 118 ? 14.117 -3.889 -19.344 1 89.88 118 GLU A C 1
ATOM 913 O O . GLU A 1 118 ? 13.984 -2.742 -19.781 1 89.88 118 GLU A O 1
ATOM 918 N N . CYS A 1 119 ? 13.195 -4.645 -18.984 1 91.12 119 CYS A N 1
ATOM 919 C CA . CYS A 1 119 ? 11.836 -4.168 -18.734 1 91.12 119 CYS A CA 1
ATOM 920 C C . CYS A 1 119 ? 11.445 -4.363 -17.281 1 91.12 119 CYS A C 1
ATOM 922 O O . CYS A 1 119 ? 12.305 -4.488 -16.406 1 91.12 119 CYS A O 1
ATOM 924 N N . HIS A 1 120 ? 10.125 -4.211 -17.094 1 90.44 120 HIS A N 1
ATOM 925 C CA . HIS A 1 120 ? 9.656 -4.352 -15.727 1 90.44 120 HIS A CA 1
ATOM 926 C C . HIS A 1 120 ? 8.305 -5.059 -15.68 1 90.44 120 HIS A C 1
ATOM 928 O O . HIS A 1 120 ? 7.566 -5.059 -16.672 1 90.44 120 HIS A O 1
ATOM 934 N N . ALA A 1 121 ? 8.125 -5.73 -14.656 1 89.19 121 ALA A N 1
ATOM 935 C CA . ALA A 1 121 ? 6.809 -6.242 -14.289 1 89.19 121 ALA A CA 1
ATOM 936 C C . ALA A 1 121 ? 6.363 -5.688 -12.938 1 89.19 121 ALA A C 1
ATOM 938 O O . ALA A 1 121 ? 7.109 -5.742 -11.961 1 89.19 121 ALA A O 1
ATOM 939 N N . LYS A 1 122 ? 5.199 -5.129 -12.93 1 87.69 122 LYS A N 1
ATOM 940 C CA . LYS A 1 122 ? 4.672 -4.547 -11.695 1 87.69 122 LYS A CA 1
ATOM 941 C C . LYS A 1 122 ? 3.664 -5.48 -11.031 1 87.69 122 LYS A C 1
ATOM 943 O O . LYS A 1 122 ? 2.848 -6.105 -11.711 1 87.69 122 LYS A O 1
ATOM 948 N N . THR A 1 123 ? 3.814 -5.598 -9.766 1 87.12 123 THR A N 1
ATOM 949 C CA . THR A 1 123 ? 2.848 -6.367 -8.992 1 87.12 123 THR A CA 1
ATOM 950 C C . THR A 1 123 ? 2.127 -5.473 -7.984 1 87.12 123 THR A C 1
ATOM 952 O O . THR A 1 123 ? 2.693 -4.484 -7.508 1 87.12 123 THR A O 1
ATOM 955 N N . ASP A 1 124 ? 0.943 -5.77 -7.711 1 86.62 124 ASP A N 1
ATOM 956 C CA . ASP A 1 124 ? 0.18 -4.984 -6.746 1 86.62 124 ASP A CA 1
ATOM 957 C C . ASP A 1 124 ? 0.695 -5.211 -5.328 1 86.62 124 ASP A C 1
ATOM 959 O O . ASP A 1 124 ? 0.903 -4.254 -4.578 1 86.62 124 ASP A O 1
ATOM 963 N N . VAL A 1 125 ? 0.871 -6.504 -4.953 1 89.75 125 VAL A N 1
ATOM 964 C CA . VAL A 1 125 ? 1.419 -6.879 -3.654 1 89.75 125 VAL A CA 1
ATOM 965 C C . VAL A 1 125 ? 2.41 -8.023 -3.82 1 89.75 125 VAL A C 1
ATOM 967 O O . VAL A 1 125 ? 2.215 -8.906 -4.664 1 89.75 125 VAL A O 1
ATOM 970 N N . CYS A 1 126 ? 3.455 -7.996 -3.064 1 90.5 126 CYS A N 1
ATOM 971 C CA . CYS A 1 126 ? 4.336 -9.156 -3.002 1 90.5 126 CYS A CA 1
ATOM 972 C C . CYS A 1 126 ? 4.848 -9.375 -1.585 1 90.5 126 CYS A C 1
ATOM 974 O O . CYS A 1 126 ? 4.879 -8.445 -0.78 1 90.5 126 CYS A O 1
ATOM 976 N N . ILE A 1 127 ? 5.066 -10.578 -1.273 1 91 127 ILE A N 1
ATOM 977 C CA . ILE A 1 127 ? 5.719 -10.953 -0.022 1 91 127 ILE A CA 1
ATOM 978 C C . ILE A 1 127 ? 7.184 -11.289 -0.284 1 91 127 ILE A C 1
ATOM 980 O O . ILE A 1 127 ? 7.496 -12.086 -1.167 1 91 127 ILE A O 1
ATOM 984 N N . VAL A 1 128 ? 8.016 -10.609 0.476 1 89.75 128 VAL A N 1
ATOM 985 C CA . VAL A 1 128 ? 9.453 -10.773 0.278 1 89.75 128 VAL A CA 1
ATOM 986 C C . VAL A 1 128 ? 10.102 -11.281 1.566 1 89.75 128 VAL A C 1
ATOM 988 O O . VAL A 1 128 ? 9.719 -10.867 2.664 1 89.75 128 VAL A O 1
ATOM 991 N N . ASP A 1 129 ? 10.922 -12.18 1.454 1 87.19 129 ASP A N 1
ATOM 992 C CA . ASP A 1 129 ? 11.805 -12.641 2.523 1 87.19 129 ASP A CA 1
ATOM 993 C C . ASP A 1 129 ? 13.266 -12.359 2.193 1 87.19 129 ASP A C 1
ATOM 995 O O . ASP A 1 129 ? 13.844 -13 1.31 1 87.19 129 ASP A O 1
ATOM 999 N N . SER A 1 130 ? 13.82 -11.336 2.949 1 79.38 130 SER A N 1
ATOM 1000 C CA . SER A 1 130 ? 15.117 -10.805 2.57 1 79.38 130 SER A CA 1
ATOM 1001 C C . SER A 1 130 ? 15.102 -10.266 1.143 1 79.38 130 SER A C 1
ATOM 1003 O O . SER A 1 130 ? 14.344 -9.352 0.828 1 79.38 130 SER A O 1
ATOM 1005 N N . ASP A 1 131 ? 15.719 -10.898 0.245 1 73.81 131 ASP A N 1
ATOM 1006 C CA . ASP A 1 131 ? 15.797 -10.367 -1.111 1 73.81 131 ASP A CA 1
ATOM 1007 C C . ASP A 1 131 ? 15.016 -11.234 -2.092 1 73.81 131 ASP A C 1
ATOM 1009 O O . ASP A 1 131 ? 14.93 -10.922 -3.279 1 73.81 131 ASP A O 1
ATOM 1013 N N . ASP A 1 132 ? 14.297 -12.203 -1.504 1 84.75 132 ASP A N 1
ATOM 1014 C CA . ASP A 1 132 ? 13.586 -13.117 -2.393 1 84.75 132 ASP A CA 1
ATOM 1015 C C . ASP A 1 132 ? 12.086 -12.812 -2.406 1 84.75 132 ASP A C 1
ATOM 1017 O O . ASP A 1 132 ? 11.484 -12.602 -1.353 1 84.75 132 ASP A O 1
ATOM 1021 N N . ILE A 1 133 ? 11.555 -12.742 -3.559 1 87.69 133 ILE A N 1
ATOM 1022 C CA . ILE A 1 133 ? 10.109 -12.594 -3.717 1 87.69 133 ILE A CA 1
ATOM 1023 C C . ILE A 1 133 ? 9.438 -13.961 -3.625 1 87.69 133 ILE A C 1
ATOM 1025 O O . ILE A 1 133 ? 9.719 -14.852 -4.434 1 87.69 133 ILE A O 1
ATOM 1029 N N . LEU A 1 134 ? 8.523 -14.141 -2.689 1 87.31 134 LEU A N 1
ATOM 1030 C CA . LEU A 1 134 ? 7.957 -15.453 -2.393 1 87.31 134 LEU A CA 1
ATOM 1031 C C . LEU A 1 134 ? 6.562 -15.586 -2.992 1 87.31 134 LEU A C 1
ATOM 1033 O O . LEU A 1 134 ? 6.152 -16.688 -3.381 1 87.31 134 LEU A O 1
ATOM 1037 N N . LEU A 1 135 ? 5.859 -14.539 -2.998 1 89.75 135 LEU A N 1
ATOM 1038 C CA . LEU A 1 135 ? 4.453 -14.523 -3.385 1 89.75 135 LEU A CA 1
ATOM 1039 C C . LEU A 1 135 ? 4.094 -13.227 -4.094 1 89.75 135 LEU A C 1
ATOM 1041 O O . LEU A 1 135 ? 4.559 -12.148 -3.703 1 89.75 135 LEU A O 1
ATOM 1045 N N . LEU A 1 136 ? 3.32 -13.328 -5.145 1 90.25 136 LEU A N 1
ATOM 1046 C CA . LEU A 1 136 ? 2.842 -12.18 -5.902 1 90.25 136 LEU A CA 1
ATOM 1047 C C . LEU A 1 136 ? 1.317 -12.141 -5.922 1 90.25 136 LEU A C 1
ATOM 1049 O O . LEU A 1 136 ? 0.666 -13.18 -6.039 1 90.25 136 LEU A O 1
ATOM 1053 N N . VAL A 1 137 ? 0.759 -10.977 -5.746 1 88.75 137 VAL A N 1
ATOM 1054 C CA . VAL A 1 137 ? -0.676 -10.734 -5.859 1 88.75 137 VAL A CA 1
ATOM 1055 C C . VAL A 1 137 ? -0.943 -9.68 -6.93 1 88.75 137 VAL A C 1
ATOM 1057 O O . VAL A 1 137 ? -0.293 -8.633 -6.953 1 88.75 137 VAL A O 1
ATOM 1060 N N . GLN A 1 138 ? -1.84 -10.023 -7.832 1 87.38 138 GLN A N 1
ATOM 1061 C CA . GLN A 1 138 ? -2.242 -9.102 -8.883 1 87.38 138 GLN A CA 1
ATOM 1062 C C . GLN A 1 138 ? -3.752 -8.867 -8.867 1 87.38 138 GLN A C 1
ATOM 1064 O O . GLN A 1 138 ? -4.531 -9.828 -8.922 1 87.38 138 GLN A O 1
ATOM 1069 N N . GLU A 1 139 ? -4.105 -7.637 -8.781 1 82.94 139 GLU A N 1
ATOM 1070 C CA . GLU A 1 139 ? -5.523 -7.289 -8.797 1 82.94 139 GLU A CA 1
ATOM 1071 C C . GLU A 1 139 ? -6.129 -7.504 -10.18 1 82.94 139 GLU A C 1
ATOM 1073 O O . GLU A 1 139 ? -5.512 -7.172 -11.195 1 82.94 139 GLU A O 1
ATOM 1078 N N . ASP A 1 140 ? -7.297 -8.094 -10.211 1 78.56 140 ASP A N 1
ATOM 1079 C CA . ASP A 1 140 ? -8.078 -8.172 -11.445 1 78.56 140 ASP A CA 1
ATOM 1080 C C . ASP A 1 140 ? -8.805 -6.863 -11.719 1 78.56 140 ASP A C 1
ATOM 1082 O O . ASP A 1 140 ? -9.836 -6.578 -11.102 1 78.56 140 ASP A O 1
ATOM 1086 N N . LYS A 1 141 ? -8.297 -6.145 -12.57 1 70.75 141 LYS A N 1
ATOM 1087 C CA . LYS A 1 141 ? -8.875 -4.832 -12.859 1 70.75 141 LYS A CA 1
ATOM 1088 C C . LYS A 1 141 ? -9.617 -4.84 -14.188 1 70.75 141 LYS A C 1
ATOM 1090 O O . LYS A 1 141 ? -9.797 -3.793 -14.812 1 70.75 141 LYS A O 1
ATOM 1095 N N . ARG A 1 142 ? -10.047 -5.961 -14.703 1 65.38 142 ARG A N 1
ATOM 1096 C CA . ARG A 1 142 ? -10.664 -6.07 -16.016 1 65.38 142 ARG A CA 1
ATOM 1097 C C . ARG A 1 142 ? -11.906 -5.191 -16.125 1 65.38 142 ARG A C 1
ATOM 1099 O O . ARG A 1 142 ? -12.305 -4.789 -17.219 1 65.38 142 ARG A O 1
ATOM 1106 N N . HIS A 1 143 ? -12.445 -4.977 -14.977 1 65.25 143 HIS A N 1
ATOM 1107 C CA . HIS A 1 143 ? -13.602 -4.09 -14.984 1 65.25 143 HIS A CA 1
ATOM 1108 C C . HIS A 1 143 ? -13.188 -2.643 -15.227 1 65.25 143 HIS A C 1
ATOM 1110 O O . HIS A 1 143 ? -14.016 -1.81 -15.594 1 65.25 143 HIS A O 1
ATOM 1116 N N . LYS A 1 144 ? -11.961 -2.32 -15.016 1 65.88 144 LYS A N 1
ATOM 1117 C CA . LYS A 1 144 ? -11.477 -0.951 -15.164 1 65.88 144 LYS A CA 1
ATOM 1118 C C . LYS A 1 144 ? -10.609 -0.807 -16.422 1 65.88 144 LYS A C 1
ATOM 1120 O O . LYS A 1 144 ? -10.578 0.258 -17.031 1 65.88 144 LYS A O 1
ATOM 1125 N N . GLU A 1 145 ? -9.883 -1.824 -16.75 1 68.69 145 GLU A N 1
ATOM 1126 C CA . GLU A 1 145 ? -8.961 -1.775 -17.875 1 68.69 145 GLU A CA 1
ATOM 1127 C C . GLU A 1 145 ? -8.922 -3.107 -18.625 1 68.69 145 GLU A C 1
ATOM 1129 O O . GLU A 1 145 ? -9.164 -4.16 -18.031 1 68.69 145 GLU A O 1
ATOM 1134 N N . PRO A 1 146 ? -8.695 -2.961 -19.844 1 70.12 146 PRO A N 1
ATOM 1135 C CA . PRO A 1 146 ? -8.664 -4.172 -20.672 1 70.12 146 PRO A CA 1
ATOM 1136 C C . PRO A 1 146 ? -7.379 -4.98 -20.484 1 70.12 146 PRO A C 1
ATOM 1138 O O . PRO A 1 146 ? -6.68 -5.27 -21.453 1 70.12 146 PRO A O 1
ATOM 1141 N N . LYS A 1 147 ? -6.898 -5.051 -19.359 1 77.5 147 LYS A N 1
ATOM 1142 C CA . LYS A 1 147 ? -5.688 -5.824 -19.094 1 77.5 147 LYS A CA 1
ATOM 1143 C C . LYS A 1 147 ? -6.012 -7.109 -18.328 1 77.5 147 LYS A C 1
ATOM 1145 O O . LYS A 1 147 ? -6.812 -7.094 -17.391 1 77.5 147 LYS A O 1
ATOM 1150 N N . ASP A 1 148 ? -5.438 -8.148 -18.938 1 79.12 148 ASP A N 1
ATOM 1151 C CA . ASP A 1 148 ? -5.621 -9.461 -18.312 1 79.12 148 ASP A CA 1
ATOM 1152 C C . ASP A 1 148 ? -4.617 -9.672 -17.188 1 79.12 148 ASP A C 1
ATOM 1154 O O . ASP 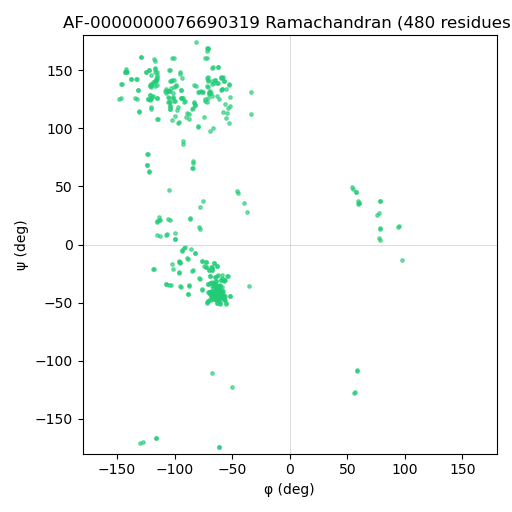A 1 148 ? -3.406 -9.688 -17.422 1 79.12 148 ASP A O 1
ATOM 1158 N N . PRO A 1 149 ? -5.141 -9.875 -15.984 1 85.44 149 PRO A N 1
ATOM 1159 C CA . PRO A 1 149 ? -4.234 -9.977 -14.836 1 85.44 149 PRO A CA 1
ATOM 1160 C C . PRO A 1 149 ? -3.406 -11.258 -14.852 1 85.44 149 PRO A C 1
ATOM 1162 O O . PRO A 1 149 ? -2.326 -11.305 -14.258 1 85.44 149 PRO A O 1
ATOM 1165 N N . GLU A 1 150 ? -3.824 -12.289 -15.539 1 87.5 150 GLU A N 1
ATOM 1166 C CA . GLU A 1 150 ? -3.139 -13.578 -15.477 1 87.5 150 GLU A CA 1
ATOM 1167 C C . GLU A 1 150 ? -1.799 -13.523 -16.203 1 87.5 150 GLU A C 1
ATOM 1169 O O . GLU A 1 150 ? -0.762 -13.867 -15.633 1 87.5 150 GLU A O 1
ATOM 1174 N N . PRO A 1 151 ? -1.762 -13.023 -17.453 1 88.31 151 PRO A N 1
ATOM 1175 C CA . PRO A 1 151 ? -0.45 -12.875 -18.094 1 88.31 151 PRO A CA 1
ATOM 1176 C C . PRO A 1 151 ? 0.474 -11.93 -17.328 1 88.31 151 PRO A C 1
ATOM 1178 O O . PRO A 1 151 ? 1.683 -12.164 -17.25 1 88.31 151 PRO A O 1
ATOM 1181 N N . GLN A 1 152 ? -0.067 -10.867 -16.719 1 88.81 152 GLN A N 1
ATOM 1182 C CA . GLN A 1 152 ? 0.731 -9.93 -15.938 1 88.81 152 GLN A CA 1
ATOM 1183 C C . GLN A 1 152 ? 1.346 -10.617 -14.727 1 88.81 152 GLN A C 1
ATOM 1185 O O . GLN A 1 152 ? 2.516 -10.398 -14.406 1 88.81 152 GLN A O 1
ATOM 1190 N N . LEU A 1 153 ? 0.502 -11.406 -14.133 1 89.25 153 LEU A N 1
ATOM 1191 C CA . LEU A 1 153 ? 0.963 -12.156 -12.969 1 89.25 153 LEU A CA 1
ATOM 1192 C C . LEU A 1 153 ? 2.096 -13.102 -13.344 1 89.25 153 LEU A C 1
ATOM 1194 O O . LEU A 1 153 ? 3.096 -13.195 -12.625 1 89.25 153 LEU A O 1
ATOM 1198 N N . ILE A 1 154 ? 1.95 -13.781 -14.383 1 89.31 154 ILE A N 1
ATOM 1199 C CA . ILE A 1 154 ? 2.945 -14.742 -14.836 1 89.31 154 ILE A CA 1
ATOM 1200 C C . ILE A 1 154 ? 4.238 -14.023 -15.203 1 89.31 154 ILE A C 1
ATOM 1202 O O . ILE A 1 154 ? 5.328 -14.461 -14.836 1 89.31 154 ILE A O 1
ATOM 1206 N N . ALA A 1 155 ? 4.102 -12.914 -15.875 1 90.75 155 ALA A N 1
ATOM 1207 C CA . ALA A 1 155 ? 5.277 -12.094 -16.172 1 90.75 155 ALA A CA 1
ATOM 1208 C C . ALA A 1 155 ? 5.996 -11.688 -14.891 1 90.75 155 ALA A C 1
ATOM 1210 O O . ALA A 1 155 ? 7.227 -11.734 -14.82 1 90.75 155 ALA A O 1
ATOM 1211 N N . ALA A 1 156 ? 5.211 -11.258 -13.898 1 90.38 156 ALA A N 1
ATOM 1212 C CA . ALA A 1 156 ? 5.785 -10.852 -12.617 1 90.38 156 ALA A CA 1
ATOM 1213 C C . ALA A 1 156 ? 6.484 -12.023 -11.938 1 90.38 156 ALA A C 1
ATOM 1215 O O . ALA A 1 156 ? 7.512 -11.836 -11.273 1 90.38 156 ALA A O 1
ATOM 1216 N N . ALA A 1 157 ? 5.914 -13.203 -12.047 1 89.69 157 ALA A N 1
ATOM 1217 C CA . ALA A 1 157 ? 6.531 -14.398 -11.461 1 89.69 157 ALA A CA 1
ATOM 1218 C C . ALA A 1 157 ? 7.875 -14.695 -12.117 1 89.69 157 ALA A C 1
ATOM 1220 O O . ALA A 1 157 ? 8.836 -15.062 -11.438 1 89.69 157 ALA A O 1
ATOM 1221 N N . ILE A 1 158 ? 7.926 -14.578 -13.344 1 90.62 158 ILE A N 1
ATOM 1222 C CA . ILE A 1 158 ? 9.172 -14.805 -14.078 1 90.62 158 ILE A CA 1
ATOM 1223 C C . ILE A 1 158 ? 10.195 -13.75 -13.688 1 90.62 158 ILE A C 1
ATOM 1225 O O . ILE A 1 158 ? 11.367 -14.062 -13.453 1 90.62 158 ILE A O 1
ATOM 1229 N N . ALA A 1 159 ? 9.758 -12.516 -13.633 1 90.44 159 ALA A N 1
ATOM 1230 C CA . ALA A 1 159 ? 10.633 -11.438 -13.18 1 90.44 159 ALA A CA 1
ATOM 1231 C C . ALA A 1 159 ? 11.188 -11.734 -11.789 1 90.44 159 ALA A C 1
ATOM 1233 O O . ALA A 1 159 ? 12.383 -11.539 -11.539 1 90.44 159 ALA A O 1
ATOM 1234 N N . ALA A 1 160 ? 10.32 -12.188 -10.93 1 88.31 160 ALA A N 1
ATOM 1235 C CA . ALA A 1 160 ? 10.742 -12.547 -9.578 1 88.31 160 ALA A CA 1
ATOM 1236 C C . ALA A 1 160 ? 11.797 -13.656 -9.602 1 88.31 160 ALA A C 1
ATOM 1238 O O . ALA A 1 160 ? 12.773 -13.609 -8.852 1 88.31 160 ALA A O 1
ATOM 1239 N N . PHE A 1 161 ? 11.578 -14.633 -10.438 1 88.44 161 PHE A N 1
ATOM 1240 C CA . PHE A 1 161 ? 12.523 -15.727 -10.578 1 88.44 161 PHE A CA 1
ATOM 1241 C C . PHE A 1 161 ? 13.883 -15.211 -11.031 1 88.44 161 PHE A C 1
ATOM 1243 O O . PHE A 1 161 ? 14.922 -15.633 -10.508 1 88.44 161 PHE A O 1
ATOM 1250 N N . GLN A 1 162 ? 13.867 -14.312 -11.961 1 87.56 162 GLN A N 1
ATOM 1251 C CA . GLN A 1 162 ? 15.109 -13.703 -12.43 1 87.56 162 GLN A CA 1
ATOM 1252 C C . GLN A 1 162 ? 15.797 -12.93 -11.305 1 87.56 162 GLN A C 1
ATOM 1254 O O . GLN A 1 162 ? 17.016 -13.031 -11.133 1 87.56 162 GLN A O 1
ATOM 1259 N N . THR A 1 163 ? 14.984 -12.234 -10.555 1 84.69 163 THR A N 1
ATOM 1260 C CA . THR A 1 163 ? 15.5 -11.398 -9.477 1 84.69 163 THR A CA 1
ATOM 1261 C C . THR A 1 163 ? 16.031 -12.25 -8.336 1 84.69 163 THR A C 1
ATOM 1263 O O . THR A 1 163 ? 16.984 -11.867 -7.656 1 84.69 163 THR A O 1
ATOM 1266 N N . ASN A 1 164 ? 15.383 -13.43 -8.078 1 83.31 164 ASN A N 1
ATOM 1267 C CA . ASN A 1 164 ? 15.789 -14.352 -7.023 1 83.31 164 ASN A CA 1
ATOM 1268 C C . ASN A 1 164 ? 17 -15.18 -7.445 1 83.31 164 ASN A C 1
ATOM 1270 O O . ASN A 1 164 ? 17.312 -16.203 -6.828 1 83.31 164 ASN A O 1
ATOM 1274 N N . ASN A 1 165 ? 17.547 -14.82 -8.375 1 76.81 165 ASN A N 1
ATOM 1275 C CA . ASN A 1 165 ? 18.688 -15.57 -8.891 1 76.81 165 ASN A CA 1
ATOM 1276 C C . ASN A 1 165 ? 18.297 -17 -9.266 1 76.81 165 ASN A C 1
ATOM 1278 O O . ASN A 1 165 ? 18.984 -17.953 -8.906 1 76.81 165 ASN A O 1
ATOM 1282 N N . TYR A 1 166 ? 17.016 -17.094 -9.797 1 71.69 166 TYR A N 1
ATOM 1283 C CA . TYR A 1 166 ? 16.484 -18.297 -10.414 1 71.69 166 TYR A CA 1
ATOM 1284 C C . TYR A 1 166 ? 16.109 -19.328 -9.352 1 71.69 166 TYR A C 1
ATOM 1286 O O . TYR A 1 166 ? 16.156 -20.531 -9.609 1 71.69 166 TYR A O 1
ATOM 1294 N N . ARG A 1 167 ? 15.812 -18.766 -8.133 1 68.19 167 ARG A N 1
ATOM 1295 C CA . ARG A 1 167 ? 15.273 -19.625 -7.078 1 68.19 167 ARG A CA 1
ATOM 1296 C C . ARG A 1 167 ? 13.75 -19.609 -7.074 1 68.19 167 ARG A C 1
ATOM 1298 O O . ARG A 1 167 ? 13.141 -18.625 -7.5 1 68.19 167 ARG A O 1
ATOM 1305 N N . ARG A 1 168 ? 13.023 -20.719 -6.793 1 52.12 168 ARG A N 1
ATOM 1306 C CA . ARG A 1 168 ? 11.594 -20.984 -6.93 1 52.12 168 ARG A CA 1
ATOM 1307 C C . ARG A 1 168 ? 10.766 -19.922 -6.199 1 52.12 168 ARG A C 1
ATOM 1309 O O . ARG A 1 168 ? 11.109 -19.531 -5.086 1 52.12 168 ARG A O 1
ATOM 1316 N N . THR A 1 169 ? 9.984 -19.062 -6.949 1 50.91 169 THR A N 1
ATOM 1317 C CA . THR A 1 169 ? 8.992 -18.125 -6.426 1 50.91 169 THR A CA 1
ATOM 1318 C C . THR A 1 169 ? 7.582 -18.672 -6.629 1 50.91 169 THR A C 1
ATOM 1320 O O . THR A 1 169 ? 7.258 -19.188 -7.703 1 50.91 169 THR A O 1
ATOM 1323 N N . ARG A 1 170 ? 6.637 -19.219 -5.625 1 48.56 170 ARG A N 1
ATOM 1324 C CA . ARG A 1 170 ? 5.293 -19.719 -5.871 1 48.56 170 ARG A CA 1
ATOM 1325 C C . ARG A 1 170 ? 4.27 -18.594 -5.855 1 48.56 170 ARG A C 1
ATOM 1327 O O . ARG A 1 170 ? 3.33 -18.578 -6.656 1 48.56 170 ARG A O 1
ATOM 1334 N N . ILE A 1 171 ? 4.082 -17.406 -5.672 1 47.34 171 ILE A N 1
ATOM 1335 C CA . ILE A 1 171 ? 2.941 -16.875 -4.949 1 47.34 171 ILE A CA 1
ATOM 1336 C C . ILE A 1 171 ? 1.937 -16.281 -5.934 1 47.34 171 ILE A C 1
ATOM 1338 O O . ILE A 1 171 ? 0.726 -16.344 -5.711 1 47.34 171 ILE A O 1
ATOM 1342 N N . LEU A 1 172 ? 1.196 -16.266 -7.016 1 47.69 172 LEU A N 1
ATOM 1343 C CA . LEU A 1 172 ? 0.709 -14.984 -7.52 1 47.69 172 LEU A CA 1
ATOM 1344 C C . LEU A 1 172 ? -0.81 -14.898 -7.41 1 47.69 172 LEU A C 1
ATOM 1346 O O . LEU A 1 172 ? -1.35 -13.891 -6.949 1 47.69 172 LEU A O 1
ATOM 1350 N N . GLY A 1 173 ? -2.062 -15.109 -7.012 1 41.56 173 GLY A N 1
ATOM 1351 C CA . GLY A 1 173 ? -3.346 -14.867 -7.652 1 41.56 173 GLY A CA 1
ATOM 1352 C C . GLY A 1 173 ? -4.188 -13.836 -6.926 1 41.56 173 GLY A C 1
ATOM 1353 O O . GLY A 1 173 ? -3.904 -13.492 -5.777 1 41.56 173 GLY A O 1
ATOM 1354 N N . GLN A 1 174 ? -5.078 -12.602 -7.602 1 44.47 174 GLN A N 1
ATOM 1355 C CA . GLN A 1 174 ? -6.207 -11.68 -7.516 1 44.47 174 GLN A CA 1
ATOM 1356 C C . GLN A 1 174 ? -7.496 -12.414 -7.176 1 44.47 174 GLN A C 1
ATOM 1358 O O . GLN A 1 174 ? -7.496 -13.641 -7.031 1 44.47 174 GLN A O 1
ATOM 1363 N N . ASP A 1 175 ? -8.703 -12.266 -8.195 1 52.44 175 ASP A N 1
ATOM 1364 C CA . ASP A 1 175 ? -9.797 -13.102 -7.703 1 52.44 175 ASP A CA 1
ATOM 1365 C C . ASP A 1 175 ? -9.266 -14.352 -7.008 1 52.44 175 ASP A C 1
ATOM 1367 O O . ASP A 1 175 ? -8.164 -14.812 -7.312 1 52.44 175 ASP A O 1
ATOM 1371 N N . PRO A 1 176 ? -9.703 -14.734 -5.801 1 64 176 PRO A N 1
ATOM 1372 C CA . PRO A 1 176 ? -9.062 -15.781 -5.004 1 64 176 PRO A CA 1
ATOM 1373 C C . PRO A 1 176 ? -8.547 -16.938 -5.863 1 64 176 PRO A C 1
ATOM 1375 O O . PRO A 1 176 ? -8.531 -18.078 -5.414 1 64 176 PRO A O 1
ATOM 1378 N N . ILE A 1 177 ? -8.203 -16.438 -7.254 1 78.75 177 ILE A N 1
ATOM 1379 C CA . ILE A 1 177 ? -7.586 -17.531 -8.008 1 78.75 177 ILE A CA 1
ATOM 1380 C C . ILE A 1 177 ? -6.133 -17.703 -7.562 1 78.75 177 ILE A C 1
ATOM 1382 O O . ILE A 1 177 ? -5.383 -16.734 -7.484 1 78.75 177 ILE A O 1
ATOM 1386 N N . VAL A 1 178 ? -5.766 -18.906 -7.297 1 85.62 178 VAL A N 1
ATOM 1387 C CA . VAL A 1 178 ? -4.398 -19.188 -6.879 1 85.62 178 VAL A CA 1
ATOM 1388 C C . VAL A 1 178 ? -3.637 -19.859 -8.016 1 85.62 178 VAL A C 1
ATOM 1390 O O . VAL A 1 178 ? -4.191 -20.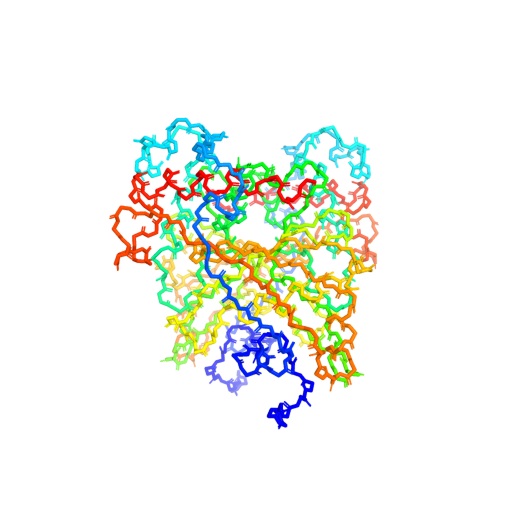703 -8.734 1 85.62 178 VAL A O 1
ATOM 1393 N N . HIS A 1 179 ? -2.496 -19.375 -8.266 1 86.06 179 HIS A N 1
ATOM 1394 C CA . HIS A 1 179 ? -1.637 -19.906 -9.312 1 86.06 179 HIS A CA 1
ATOM 1395 C C . HIS A 1 179 ? -0.36 -20.5 -8.734 1 86.06 179 HIS A C 1
ATOM 1397 O 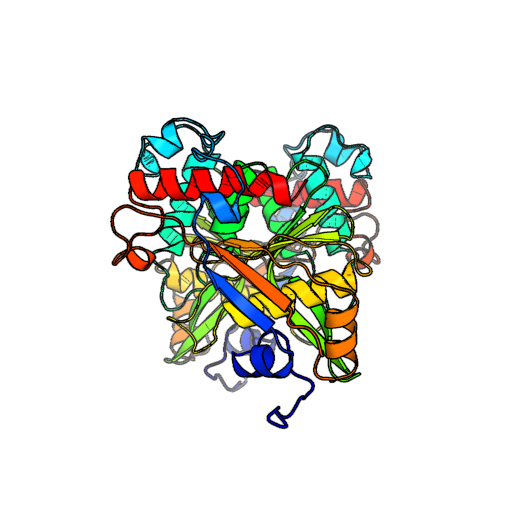O . HIS A 1 179 ? 0.152 -20.016 -7.723 1 86.06 179 HIS A O 1
ATOM 1403 N N . LYS A 1 180 ? 0.075 -21.578 -9.32 1 84.5 180 LYS A N 1
ATOM 1404 C CA . LYS A 1 180 ? 1.401 -22.156 -9.102 1 84.5 180 LYS A CA 1
ATOM 1405 C C . LYS A 1 180 ? 2.189 -22.234 -10.406 1 84.5 180 LYS A C 1
ATOM 1407 O O . LYS A 1 180 ? 1.712 -22.781 -11.398 1 84.5 180 LYS A O 1
ATOM 1412 N N . ILE A 1 181 ? 3.229 -21.516 -10.391 1 83.25 181 ILE A N 1
ATOM 1413 C CA . ILE A 1 181 ? 4.066 -21.562 -11.586 1 83.25 181 ILE A CA 1
ATOM 1414 C C . ILE A 1 181 ? 5.465 -22.047 -11.219 1 83.25 181 ILE A C 1
ATOM 1416 O O . ILE A 1 181 ? 6.066 -21.578 -10.25 1 83.25 181 ILE A O 1
ATOM 1420 N N . SER A 1 182 ? 5.859 -23.047 -11.883 1 81.5 182 SER A N 1
ATOM 1421 C CA . SER A 1 182 ? 7.242 -23.5 -11.773 1 81.5 182 SER A CA 1
ATOM 1422 C C . SER A 1 182 ? 8.117 -22.859 -12.844 1 81.5 182 SER A C 1
ATOM 1424 O O . SER A 1 182 ? 8.289 -23.422 -13.93 1 81.5 182 SER A O 1
ATOM 1426 N N . VAL A 1 183 ? 8.555 -21.734 -12.469 1 82.06 183 VAL A N 1
ATOM 1427 C CA . VAL A 1 183 ? 9.438 -21.078 -13.43 1 82.06 183 VAL A CA 1
ATOM 1428 C C . VAL A 1 183 ? 10.773 -21.812 -13.492 1 82.06 183 VAL A C 1
ATOM 1430 O O . VAL A 1 183 ? 11.391 -22.078 -12.453 1 82.06 183 VAL A O 1
ATOM 1433 N N . THR A 1 184 ? 11.141 -22.172 -14.656 1 84.81 184 THR A N 1
ATOM 1434 C CA . THR A 1 184 ? 12.406 -22.875 -14.859 1 84.81 184 THR A CA 1
ATOM 1435 C C . THR A 1 184 ? 13.469 -21.922 -15.398 1 84.81 184 THR A C 1
ATOM 1437 O O . THR A 1 184 ? 13.141 -20.875 -15.953 1 84.81 184 THR A O 1
ATOM 1440 N N . THR A 1 185 ? 14.672 -22.328 -15.242 1 86.88 185 THR A N 1
ATOM 1441 C CA . THR A 1 185 ? 15.781 -21.578 -15.82 1 86.88 185 THR A CA 1
ATOM 1442 C C . THR A 1 185 ? 15.633 -21.5 -17.344 1 86.88 185 THR A C 1
ATOM 1444 O O . THR A 1 185 ? 15.914 -20.453 -17.938 1 86.88 185 THR A O 1
ATOM 1447 N N . GLN A 1 186 ? 15.148 -22.562 -17.875 1 88.31 186 GLN A N 1
ATOM 1448 C CA . GLN A 1 186 ? 14.969 -22.609 -19.312 1 88.31 186 GLN A CA 1
ATOM 1449 C C . GLN A 1 186 ? 13.953 -21.562 -19.781 1 88.31 186 GLN A C 1
ATOM 1451 O O . GLN A 1 186 ? 14.195 -20.844 -20.75 1 88.31 186 GLN A O 1
ATOM 1456 N N . LEU A 1 187 ? 12.836 -21.453 -19.141 1 90.88 187 LEU A N 1
ATOM 1457 C CA . LEU A 1 187 ? 11.82 -20.469 -19.484 1 90.88 187 LEU A CA 1
ATOM 1458 C C . LEU A 1 187 ? 12.375 -19.047 -19.328 1 90.88 187 LEU A C 1
ATOM 1460 O O . LEU A 1 187 ? 12.227 -18.234 -20.234 1 90.88 187 LEU A O 1
ATOM 1464 N N . ALA A 1 188 ? 13.016 -18.766 -18.188 1 90.62 188 ALA A N 1
ATOM 1465 C CA . ALA A 1 188 ? 13.562 -17.438 -17.906 1 90.62 188 ALA A CA 1
ATOM 1466 C C . ALA A 1 188 ? 14.57 -17.031 -18.984 1 90.62 188 ALA A C 1
ATOM 1468 O O . ALA A 1 188 ? 14.57 -15.891 -19.438 1 90.62 188 ALA A O 1
ATOM 1469 N N . GLN A 1 189 ? 15.352 -17.953 -19.391 1 89.88 189 GLN A N 1
ATOM 1470 C CA . GLN A 1 189 ? 16.359 -17.672 -20.406 1 89.88 189 GLN A CA 1
ATOM 1471 C C . GLN A 1 189 ? 15.711 -17.453 -21.781 1 89.88 189 GLN A C 1
ATOM 1473 O O . GLN A 1 189 ? 16.141 -16.578 -22.531 1 89.88 189 GLN A O 1
ATOM 1478 N N . SER A 1 190 ? 14.734 -18.266 -22.078 1 92.19 190 SER A N 1
ATOM 1479 C CA . SER A 1 190 ? 14.016 -18.094 -23.328 1 92.19 190 SER A CA 1
ATOM 1480 C C . SER A 1 190 ? 13.406 -16.703 -23.438 1 92.19 190 SER A C 1
ATOM 1482 O O . SER A 1 190 ? 13.445 -16.078 -24.484 1 92.19 190 SER A O 1
ATOM 1484 N N . ILE A 1 191 ? 12.852 -16.25 -22.375 1 91.69 191 ILE A N 1
ATOM 1485 C CA . ILE A 1 191 ? 12.234 -14.93 -22.328 1 91.69 191 ILE A CA 1
ATOM 1486 C C . ILE A 1 191 ? 13.305 -13.844 -22.469 1 91.69 191 ILE A C 1
ATOM 1488 O O . ILE A 1 191 ? 13.148 -12.898 -23.234 1 91.69 191 ILE A O 1
ATOM 1492 N N . ALA A 1 192 ? 14.391 -14.008 -21.766 1 91.31 192 ALA A N 1
ATOM 1493 C CA . ALA A 1 192 ? 15.477 -13.031 -21.797 1 91.31 192 ALA A CA 1
ATOM 1494 C C . ALA A 1 192 ? 16.047 -12.898 -23.203 1 91.31 192 ALA A C 1
ATOM 1496 O O . ALA A 1 192 ? 16.422 -11.805 -23.641 1 91.31 192 ALA A O 1
ATOM 1497 N N . LEU A 1 193 ? 16.078 -14.008 -23.906 1 91.62 193 LEU A N 1
ATOM 1498 C CA . LEU A 1 193 ? 16.703 -14.023 -25.219 1 91.62 193 LEU A CA 1
ATOM 1499 C C . LEU A 1 193 ? 15.672 -13.836 -26.312 1 91.62 193 LEU A C 1
ATOM 1501 O O . LEU A 1 193 ? 16.031 -13.648 -27.484 1 91.62 193 LEU A O 1
ATOM 1505 N N . GLY A 1 194 ? 14.422 -13.992 -25.984 1 89.75 194 GLY A N 1
ATOM 1506 C CA . GLY A 1 194 ? 13.367 -13.852 -26.969 1 89.75 194 GLY A CA 1
ATOM 1507 C C . GLY A 1 194 ? 13.211 -15.07 -27.859 1 89.75 194 GLY A C 1
ATOM 1508 O O . GLY A 1 194 ? 12.984 -14.945 -29.062 1 89.75 194 GLY A O 1
ATOM 1509 N N . VAL A 1 195 ? 13.391 -16.234 -27.25 1 91.19 195 VAL A N 1
ATOM 1510 C CA . VAL A 1 195 ? 13.312 -17.469 -28.016 1 91.19 195 VAL A CA 1
ATOM 1511 C C . VAL A 1 195 ? 12.125 -18.297 -27.531 1 91.19 195 VAL A C 1
ATOM 1513 O O . VAL A 1 195 ? 11.773 -18.266 -26.359 1 91.19 195 VAL A O 1
ATOM 1516 N N . TYR A 1 196 ? 11.508 -18.953 -28.438 1 91.81 196 TYR A N 1
ATOM 1517 C CA . TYR A 1 196 ? 10.406 -19.859 -28.109 1 91.81 196 TYR A CA 1
ATOM 1518 C C . TYR A 1 196 ? 10.914 -21.109 -27.422 1 91.81 196 TYR A C 1
ATOM 1520 O O . TYR A 1 196 ? 11.727 -21.859 -27.984 1 91.81 196 TYR A O 1
ATOM 1528 N N . PRO A 1 197 ? 10.422 -21.375 -26.234 1 91.75 197 PRO A N 1
ATOM 1529 C CA . PRO A 1 197 ? 10.867 -22.594 -25.562 1 91.75 197 PRO A CA 1
ATOM 1530 C C . PRO A 1 197 ? 10.312 -23.859 -26.219 1 91.75 197 PRO A C 1
ATOM 1532 O O . PRO A 1 197 ? 9.148 -23.906 -26.609 1 91.75 197 PRO A O 1
ATOM 1535 N N . ALA A 1 198 ? 11.109 -24.828 -26.281 1 89.62 198 ALA A N 1
ATOM 1536 C CA . ALA A 1 198 ? 10.703 -26.094 -26.891 1 89.62 198 ALA A CA 1
ATOM 1537 C C . ALA A 1 198 ? 9.672 -26.812 -26.031 1 89.62 198 ALA A C 1
ATOM 1539 O O . ALA A 1 198 ? 8.703 -27.375 -26.562 1 89.62 198 ALA A O 1
ATOM 1540 N N . ALA A 1 199 ? 9.906 -26.766 -24.719 1 92.12 199 ALA A N 1
ATOM 1541 C CA . ALA A 1 199 ? 8.977 -27.406 -23.797 1 92.12 199 ALA A CA 1
ATOM 1542 C C . ALA A 1 199 ? 8.016 -26.375 -23.203 1 92.12 199 ALA A C 1
ATOM 1544 O O . ALA A 1 199 ? 8.414 -25.25 -22.875 1 92.12 199 ALA A O 1
ATOM 1545 N N . PRO A 1 200 ? 6.789 -26.797 -23.156 1 93.44 200 PRO A N 1
ATOM 1546 C CA . PRO A 1 200 ? 5.828 -25.859 -22.578 1 93.44 200 PRO A CA 1
ATOM 1547 C C . PRO A 1 200 ? 5.996 -25.703 -21.062 1 93.44 200 PRO A C 1
ATOM 1549 O O . PRO A 1 200 ? 6.418 -26.656 -20.391 1 93.44 200 PRO A O 1
ATOM 1552 N N . THR A 1 201 ? 5.809 -24.547 -20.562 1 92.06 201 THR A N 1
ATOM 1553 C CA . THR A 1 201 ? 5.629 -24.328 -19.141 1 92.06 201 THR A CA 1
ATOM 1554 C C . THR A 1 201 ? 4.148 -24.344 -18.766 1 92.06 201 THR A C 1
ATOM 1556 O O . THR A 1 201 ? 3.352 -23.609 -19.359 1 92.06 201 THR A O 1
ATOM 1559 N N . VAL A 1 202 ? 3.842 -25.172 -17.828 1 92.12 202 VAL A N 1
ATOM 1560 C CA . VAL A 1 202 ? 2.445 -25.281 -17.422 1 92.12 202 VAL A CA 1
ATOM 1561 C C . VAL A 1 202 ? 2.244 -24.547 -16.094 1 92.12 202 VAL A C 1
ATOM 1563 O O . VAL A 1 202 ? 2.898 -24.875 -15.102 1 92.12 202 VAL A O 1
ATOM 1566 N N . VAL A 1 203 ? 1.438 -23.516 -16.109 1 90.38 203 VAL A N 1
ATOM 1567 C CA . VAL A 1 203 ? 0.985 -22.844 -14.906 1 90.38 203 VAL A CA 1
ATOM 1568 C C . VAL A 1 203 ? -0.322 -23.453 -14.422 1 90.38 203 VAL A C 1
ATOM 1570 O O . VAL A 1 203 ? -1.293 -23.547 -15.172 1 90.38 203 VAL A O 1
ATOM 1573 N N . HIS A 1 204 ? -0.27 -23.906 -13.18 1 91 204 HIS A N 1
ATOM 1574 C CA . HIS A 1 204 ? -1.492 -24.469 -12.617 1 91 204 HIS A CA 1
ATOM 1575 C C . HIS A 1 204 ? -2.271 -23.422 -11.836 1 91 204 HIS A C 1
ATOM 1577 O O . HIS A 1 204 ? -1.684 -22.625 -11.086 1 91 204 HIS A O 1
ATOM 1583 N N . ALA A 1 205 ? -3.525 -23.375 -12.102 1 89.88 205 ALA A N 1
ATOM 1584 C CA . ALA A 1 205 ? -4.406 -22.438 -11.414 1 89.88 205 ALA A CA 1
ATOM 1585 C C . ALA A 1 205 ? -5.574 -23.156 -10.75 1 89.88 205 ALA A C 1
ATOM 1587 O O . ALA A 1 205 ? -5.98 -24.234 -11.195 1 89.88 205 ALA A O 1
ATOM 1588 N N . HIS A 1 206 ? -6.012 -22.609 -9.672 1 90.5 206 HIS A N 1
ATOM 1589 C CA . HIS A 1 206 ? -7.184 -23.125 -8.977 1 90.5 206 HIS A CA 1
ATOM 1590 C C . HIS A 1 206 ? -8.164 -22.016 -8.641 1 90.5 206 HIS A C 1
ATOM 1592 O O . HIS A 1 206 ? -7.77 -20.969 -8.117 1 90.5 206 HIS A O 1
ATOM 1598 N N . LEU A 1 207 ? -9.352 -22.312 -8.953 1 87.94 207 LEU A N 1
ATOM 1599 C CA . LEU A 1 207 ? -10.461 -21.438 -8.578 1 87.94 207 LEU A CA 1
ATOM 1600 C C . LEU A 1 207 ? -11.227 -22.031 -7.395 1 87.94 207 LEU A C 1
ATOM 1602 O O . LEU A 1 207 ? -11.742 -23.141 -7.477 1 87.94 207 LEU A O 1
ATOM 1606 N N . PRO A 1 208 ? -11.242 -21.25 -6.281 1 88.88 208 PRO A N 1
ATOM 1607 C CA . PRO A 1 208 ? -12 -21.766 -5.141 1 88.88 208 PRO A CA 1
ATOM 1608 C C . PRO A 1 208 ? -13.43 -22.156 -5.508 1 88.88 208 PRO A C 1
ATOM 1610 O O . PRO A 1 208 ? -14.094 -21.438 -6.258 1 88.88 208 PRO A O 1
ATOM 1613 N N . ALA A 1 209 ? -13.883 -23.312 -4.992 1 89.62 209 ALA A N 1
ATOM 1614 C CA . ALA A 1 209 ? -15.211 -23.828 -5.297 1 89.62 209 ALA A CA 1
ATOM 1615 C C . ALA A 1 209 ? -16.266 -23.203 -4.402 1 89.62 209 ALA A C 1
ATOM 1617 O O . ALA A 1 209 ? -16.875 -23.875 -3.572 1 89.62 209 ALA A O 1
ATOM 1618 N N . VAL A 1 210 ? -16.562 -21.938 -4.648 1 90.88 210 VAL A N 1
ATOM 1619 C CA . VAL A 1 210 ? -17.562 -21.234 -3.842 1 90.88 210 VAL A CA 1
ATOM 1620 C C . VAL A 1 210 ? -18.969 -21.719 -4.203 1 90.88 210 VAL A C 1
ATOM 1622 O O . VAL A 1 210 ? -19.172 -22.297 -5.277 1 90.88 210 VAL A O 1
ATOM 1625 N N . ALA A 1 211 ? -19.953 -21.5 -3.326 1 91.62 211 ALA A N 1
ATOM 1626 C CA . ALA A 1 211 ? -21.297 -22.047 -3.453 1 91.62 211 ALA A CA 1
ATOM 1627 C C . ALA A 1 211 ? -22.031 -21.438 -4.652 1 91.62 211 ALA A C 1
ATOM 1629 O O . ALA A 1 211 ? -22.859 -22.109 -5.281 1 91.62 211 ALA A O 1
ATOM 1630 N N . ARG A 1 212 ? -21.781 -20.219 -5.008 1 93.44 212 ARG A N 1
ATOM 1631 C CA . ARG A 1 212 ? -22.406 -19.5 -6.113 1 93.44 212 ARG A CA 1
ATOM 1632 C C . ARG A 1 212 ? -21.359 -18.969 -7.094 1 93.44 212 ARG A C 1
ATOM 1634 O O . ARG A 1 212 ? -21.109 -17.766 -7.156 1 93.44 212 ARG A O 1
ATOM 1641 N N . PRO A 1 213 ? -20.875 -19.859 -7.902 1 89.12 213 PRO A N 1
ATOM 1642 C CA . PRO A 1 213 ? -19.75 -19.5 -8.773 1 89.12 213 PRO A CA 1
ATOM 1643 C C . PRO A 1 213 ? -20.078 -18.344 -9.711 1 89.12 213 PRO A C 1
ATOM 1645 O O . PRO A 1 213 ? -19.188 -17.562 -10.07 1 89.12 213 PRO A O 1
ATOM 1648 N N . ALA A 1 214 ? -21.359 -18.219 -10.109 1 89.69 214 ALA A N 1
ATOM 1649 C CA . ALA A 1 214 ? -21.75 -17.172 -11.039 1 89.69 214 ALA A CA 1
ATOM 1650 C C . ALA A 1 214 ? -21.625 -15.797 -10.398 1 89.69 214 ALA A C 1
ATOM 1652 O O . ALA A 1 214 ? -21.531 -14.781 -11.102 1 89.69 214 ALA A O 1
ATOM 1653 N N . ARG A 1 215 ? -21.594 -15.812 -9.07 1 88.56 215 ARG A N 1
ATOM 1654 C CA . ARG A 1 215 ? -21.547 -14.539 -8.352 1 88.56 215 ARG A CA 1
ATOM 1655 C C . ARG A 1 215 ? -20.219 -14.367 -7.629 1 88.56 215 ARG A C 1
ATOM 1657 O O . ARG A 1 215 ? -20.094 -13.547 -6.719 1 88.56 215 ARG A O 1
ATOM 1664 N N . ARG A 1 216 ? -19.25 -15.094 -8.078 1 83.38 216 ARG A N 1
ATOM 1665 C CA . ARG A 1 216 ? -17.953 -15.117 -7.402 1 83.38 216 ARG A CA 1
ATOM 1666 C C . ARG A 1 216 ? -17.344 -13.719 -7.355 1 83.38 216 ARG A C 1
ATOM 1668 O O . ARG A 1 216 ? -16.812 -13.305 -6.32 1 83.38 216 ARG A O 1
ATOM 1675 N N . LEU A 1 217 ? -17.391 -12.945 -8.414 1 77.62 217 LEU A N 1
ATOM 1676 C CA . LEU A 1 217 ? -16.734 -11.641 -8.5 1 77.62 217 LEU A CA 1
ATOM 1677 C C . LEU A 1 217 ? -17.516 -10.586 -7.719 1 77.62 217 LEU A C 1
ATOM 1679 O O . LEU A 1 217 ? -16.922 -9.742 -7.051 1 77.62 217 LEU A O 1
ATOM 1683 N N . SER A 1 218 ? -18.812 -10.672 -7.793 1 82.5 218 SER A N 1
ATOM 1684 C CA . SER A 1 218 ? -19.625 -9.656 -7.148 1 82.5 218 SER A CA 1
ATOM 1685 C C . SER A 1 218 ? -19.719 -9.891 -5.645 1 82.5 218 SER A C 1
ATOM 1687 O O . SER A 1 218 ? -19.797 -8.945 -4.863 1 82.5 218 SER A O 1
ATOM 1689 N N . GLU A 1 219 ? -19.625 -11.164 -5.25 1 87.5 219 GLU A N 1
ATOM 1690 C CA . GLU A 1 219 ? -19.812 -11.469 -3.834 1 87.5 219 GLU A CA 1
ATOM 1691 C C . GLU A 1 219 ? -18.484 -11.539 -3.104 1 87.5 219 GLU A C 1
ATOM 1693 O O . GLU A 1 219 ? -18.391 -11.188 -1.923 1 87.5 219 GLU A O 1
ATOM 1698 N N . GLY A 1 220 ? -17.469 -12.062 -3.811 1 86.5 220 GLY A N 1
ATOM 1699 C CA . GLY A 1 220 ? -16.156 -12.211 -3.191 1 86.5 220 GLY A CA 1
ATOM 1700 C C . GLY A 1 220 ? -16.203 -13.023 -1.909 1 86.5 220 GLY A C 1
ATOM 1701 O O . GLY A 1 220 ? -16.766 -14.117 -1.875 1 86.5 220 GLY A O 1
ATOM 1702 N N . MET A 1 221 ? -15.656 -12.477 -0.844 1 90.69 221 MET A N 1
ATOM 1703 C CA . MET A 1 221 ? -15.562 -13.164 0.441 1 90.69 221 MET A CA 1
ATOM 1704 C C . MET A 1 221 ? -16.672 -12.703 1.387 1 90.69 221 MET A C 1
ATOM 1706 O O . MET A 1 221 ? -16.688 -13.078 2.561 1 90.69 221 MET A O 1
ATOM 1710 N N . LYS A 1 222 ? -17.547 -11.898 0.928 1 91.06 222 LYS A N 1
ATOM 1711 C CA . LYS A 1 222 ? -18.562 -11.32 1.806 1 91.06 222 LYS A CA 1
ATOM 1712 C C . LYS A 1 222 ? -19.469 -12.406 2.398 1 91.06 222 LYS A C 1
ATOM 1714 O O . LYS A 1 222 ? -19.672 -12.445 3.611 1 91.06 222 LYS A O 1
ATOM 1719 N N . PRO A 1 223 ? -20.016 -13.305 1.467 1 93.75 223 PRO A N 1
ATOM 1720 C CA . PRO A 1 223 ? -20.766 -14.406 2.068 1 93.75 223 PRO A CA 1
ATOM 1721 C C . PRO A 1 223 ? -19.891 -15.336 2.912 1 93.75 223 PRO A C 1
ATOM 1723 O O . PRO A 1 223 ? -18.766 -15.656 2.521 1 93.75 223 PRO A O 1
ATOM 1726 N N . LEU A 1 224 ? -20.406 -15.82 4.031 1 95.81 224 LEU A N 1
ATOM 1727 C CA . LEU A 1 224 ? -19.625 -16.609 4.98 1 95.81 224 LEU A CA 1
ATOM 1728 C C . LEU A 1 224 ? -19.156 -17.922 4.352 1 95.81 224 LEU A C 1
ATOM 1730 O O . LEU A 1 224 ? -18.062 -18.391 4.633 1 95.81 224 LEU A O 1
ATOM 1734 N N . ASP A 1 225 ? -19.953 -18.516 3.576 1 94.69 225 ASP A N 1
ATOM 1735 C CA . ASP A 1 225 ? -19.562 -19.766 2.936 1 94.69 225 ASP A CA 1
ATOM 1736 C C . ASP A 1 225 ? -18.438 -19.547 1.925 1 94.69 225 ASP A C 1
ATOM 1738 O O . ASP A 1 225 ? -17.5 -20.328 1.852 1 94.69 225 ASP A O 1
ATOM 1742 N N . ASN A 1 226 ? -18.516 -18.438 1.105 1 92.75 226 ASN A N 1
ATOM 1743 C CA . ASN A 1 226 ? -17.406 -18.062 0.23 1 92.75 226 ASN A CA 1
ATOM 1744 C C . ASN A 1 226 ? -16.125 -17.844 1.019 1 92.75 226 ASN A C 1
ATOM 1746 O O . ASN A 1 226 ? -15.055 -18.312 0.629 1 92.75 226 ASN A O 1
ATOM 1750 N N . ARG A 1 227 ? -16.312 -17.094 2.09 1 93.31 227 ARG A N 1
ATOM 1751 C CA . ARG A 1 227 ? -15.164 -16.719 2.908 1 93.31 227 ARG A CA 1
ATOM 1752 C C . ARG A 1 227 ? -14.469 -17.969 3.461 1 93.31 227 ARG A C 1
ATOM 1754 O O . ARG A 1 227 ? -13.242 -18.078 3.396 1 93.31 227 ARG A O 1
ATOM 1761 N N . ALA A 1 228 ? -15.211 -18.875 3.945 1 94.25 228 ALA A N 1
ATOM 1762 C CA . ALA A 1 228 ? -14.656 -20.125 4.48 1 94.25 228 ALA A CA 1
ATOM 1763 C C . ALA A 1 228 ? -13.898 -20.891 3.404 1 94.25 228 ALA A C 1
ATOM 1765 O O . ALA A 1 228 ? -12.789 -21.375 3.645 1 94.25 228 ALA A O 1
ATOM 1766 N N . CYS A 1 229 ? -14.477 -20.984 2.27 1 92.25 229 CYS A N 1
ATOM 1767 C CA . CYS A 1 229 ? -13.875 -21.719 1.157 1 92.25 229 CYS A CA 1
ATOM 1768 C C . CYS A 1 229 ? -12.57 -21.062 0.715 1 92.25 229 CYS A C 1
ATOM 1770 O O . CYS A 1 229 ? -11.555 -21.75 0.549 1 92.25 229 CYS A O 1
ATOM 1772 N N . ILE A 1 230 ? -12.586 -19.797 0.535 1 91.44 230 ILE A N 1
ATOM 1773 C CA . ILE A 1 230 ? -11.43 -19.047 0.048 1 91.44 230 ILE A CA 1
ATOM 1774 C C . ILE A 1 230 ? -10.312 -19.078 1.094 1 91.44 230 ILE A C 1
ATOM 1776 O O . ILE A 1 230 ? -9.148 -19.281 0.76 1 91.44 230 ILE A O 1
ATOM 1780 N N . LEU A 1 231 ? -10.672 -18.922 2.377 1 93.12 231 LEU A N 1
ATOM 1781 C CA . LEU A 1 231 ? -9.68 -18.969 3.441 1 93.12 231 LEU A CA 1
ATOM 1782 C C . LEU A 1 231 ? -9.047 -20.344 3.543 1 93.12 231 LEU A C 1
ATOM 1784 O O . LEU A 1 231 ? -7.863 -20.484 3.852 1 93.12 231 LEU A O 1
ATOM 1788 N N . ALA A 1 232 ? -9.828 -21.344 3.264 1 93.31 232 ALA A N 1
ATOM 1789 C CA . ALA A 1 232 ? -9.289 -22.688 3.252 1 93.31 232 ALA A CA 1
ATOM 1790 C C . ALA A 1 232 ? -8.258 -22.859 2.145 1 93.31 232 ALA A C 1
ATOM 1792 O O . ALA A 1 232 ? -7.242 -23.547 2.33 1 93.31 232 ALA A O 1
ATOM 1793 N N . CYS A 1 233 ? -8.531 -22.297 1.034 1 91.62 233 CYS A N 1
ATOM 1794 C CA . CYS A 1 233 ? -7.578 -22.328 -0.071 1 91.62 233 CYS A CA 1
ATOM 1795 C C . CYS A 1 233 ? -6.273 -21.625 0.303 1 91.62 233 CYS A C 1
ATOM 1797 O O . CYS A 1 233 ? -5.188 -22.141 0.014 1 91.62 233 CYS A O 1
ATOM 1799 N N . TYR A 1 234 ? -6.398 -20.5 0.982 1 91 234 TYR A N 1
ATOM 1800 C CA . TYR A 1 234 ? -5.207 -19.781 1.425 1 91 234 TYR A CA 1
ATOM 1801 C C . TYR A 1 234 ? -4.414 -20.609 2.43 1 91 234 TYR A C 1
ATOM 1803 O O . TYR A 1 234 ? -3.18 -20.625 2.398 1 91 234 TYR A O 1
ATOM 1811 N N . GLU A 1 235 ? -5.16 -21.25 3.275 1 92.88 235 GLU A N 1
ATOM 1812 C CA . GLU A 1 235 ? -4.496 -22.109 4.258 1 92.88 235 GLU A CA 1
ATOM 1813 C C . GLU A 1 235 ? -3.719 -23.219 3.574 1 92.88 235 GLU A C 1
ATOM 1815 O O . GLU A 1 235 ? -2.562 -23.484 3.914 1 92.88 235 GLU A O 1
ATOM 1820 N N . ALA A 1 236 ? -4.344 -23.828 2.652 1 91.81 236 ALA A N 1
ATOM 1821 C CA . ALA A 1 236 ? -3.701 -24.922 1.923 1 91.81 236 ALA A CA 1
ATOM 1822 C C . ALA A 1 236 ? -2.498 -24.422 1.131 1 91.81 236 ALA A C 1
ATOM 1824 O O . ALA A 1 236 ? -1.515 -25.141 0.958 1 91.81 236 ALA A O 1
ATOM 1825 N N . PHE A 1 237 ? -2.553 -23.234 0.694 1 90.19 237 PHE A N 1
ATOM 1826 C CA . PHE A 1 237 ? -1.537 -22.656 -0.183 1 90.19 237 PHE A CA 1
ATOM 1827 C C . PHE A 1 237 ? -0.255 -22.375 0.589 1 90.19 237 PHE A C 1
ATOM 1829 O O . PHE A 1 237 ? 0.816 -22.234 -0.005 1 90.19 237 PHE A O 1
ATOM 1836 N N . LYS A 1 238 ? -0.287 -22.281 1.886 1 88.56 238 LYS A N 1
ATOM 1837 C CA . LYS A 1 238 ? 0.862 -21.969 2.725 1 88.56 238 LYS A CA 1
ATOM 1838 C C . LYS A 1 238 ? 2.008 -22.938 2.494 1 88.56 238 LYS A C 1
ATOM 1840 O O . LYS A 1 238 ? 3.18 -22.562 2.574 1 88.56 238 LYS A O 1
ATOM 1845 N N . ARG A 1 239 ? 1.701 -24.047 2.18 1 86.38 239 ARG A N 1
ATOM 1846 C CA . ARG A 1 239 ? 2.725 -25.078 2.035 1 86.38 239 ARG A CA 1
ATOM 1847 C C . ARG A 1 239 ? 3.637 -24.781 0.851 1 86.38 239 ARG A C 1
ATOM 1849 O O . ARG A 1 239 ? 4.75 -25.312 0.773 1 86.38 239 ARG A O 1
ATOM 1856 N N . PHE A 1 240 ? 3.154 -24 -0.066 1 83.06 240 PHE A N 1
ATOM 1857 C CA . PHE A 1 240 ? 3.934 -23.719 -1.267 1 83.06 240 PHE A CA 1
ATOM 1858 C C . PHE A 1 240 ? 4.836 -22.516 -1.059 1 83.06 240 PHE A C 1
ATOM 1860 O O . PHE A 1 240 ? 5.656 -22.188 -1.918 1 83.06 240 PHE A O 1
ATOM 1867 N N . ILE A 1 241 ? 4.699 -21.719 -0.024 1 79.25 241 ILE A N 1
ATOM 1868 C CA . ILE A 1 241 ? 5.48 -20.516 0.22 1 79.25 241 ILE A CA 1
ATOM 1869 C C . ILE A 1 241 ? 6.566 -20.797 1.253 1 79.25 241 ILE A C 1
ATOM 1871 O O . ILE A 1 241 ? 7.586 -20.109 1.3 1 79.25 241 ILE A O 1
ATOM 1875 N N . ASN A 1 242 ? 6.555 -21.828 2.158 1 65.38 242 ASN A N 1
ATOM 1876 C CA . ASN A 1 242 ? 7.523 -22.188 3.189 1 65.38 242 ASN A CA 1
ATOM 1877 C C . ASN A 1 242 ? 8.656 -23.047 2.619 1 65.38 242 ASN A C 1
ATOM 1879 O O . ASN A 1 242 ? 8.43 -23.875 1.746 1 65.38 242 ASN A O 1
ATOM 1883 N N . MET B 1 1 ? -1.886 41.25 -9.312 1 42.84 1 MET B N 1
ATOM 1884 C CA . MET B 1 1 ? -1.973 39.812 -9.125 1 42.84 1 MET B CA 1
ATOM 1885 C C . MET B 1 1 ? -1.628 39.062 -10.422 1 42.84 1 MET B C 1
ATOM 1887 O O . MET B 1 1 ? -2.129 39.406 -11.492 1 42.84 1 MET B O 1
ATOM 1891 N N . ALA B 1 2 ? -0.544 38.594 -10.547 1 46.22 2 ALA B N 1
ATOM 1892 C CA . ALA B 1 2 ? -0.069 38.125 -11.852 1 46.22 2 ALA B CA 1
ATOM 1893 C C . ALA B 1 2 ? -1.047 37.125 -12.477 1 46.22 2 ALA B C 1
ATOM 1895 O O . ALA B 1 2 ? -1.757 36.438 -11.758 1 46.22 2 ALA B O 1
ATOM 1896 N N . ASN B 1 3 ? -1.618 37.375 -13.555 1 58.06 3 ASN B N 1
ATOM 1897 C CA . ASN B 1 3 ? -2.52 36.656 -14.438 1 58.06 3 ASN B CA 1
ATOM 1898 C C . ASN B 1 3 ? -2.045 35.219 -14.656 1 58.06 3 ASN B C 1
ATOM 1900 O O . ASN B 1 3 ? -1.506 34.875 -15.711 1 58.06 3 ASN B O 1
ATOM 1904 N N . LEU B 1 4 ? -1.636 34.625 -13.461 1 62.69 4 LEU B N 1
ATOM 1905 C CA . LEU B 1 4 ? -1.181 33.25 -13.719 1 62.69 4 LEU B CA 1
ATOM 1906 C C . LEU B 1 4 ? -2.312 32.406 -14.281 1 62.69 4 LEU B C 1
ATOM 1908 O O . LEU B 1 4 ? -3.469 32.562 -13.875 1 62.69 4 LEU B O 1
ATOM 1912 N N . LEU B 1 5 ? -2.027 31.875 -15.328 1 65.12 5 LEU B N 1
ATOM 1913 C CA . LEU B 1 5 ? -2.979 31 -16 1 65.12 5 LEU B CA 1
ATOM 1914 C C . LEU B 1 5 ? -3.428 29.875 -15.078 1 65.12 5 LEU B C 1
ATOM 1916 O O . LEU B 1 5 ? -2.6 29.219 -14.438 1 65.12 5 LEU B O 1
ATOM 1920 N N . ARG B 1 6 ? -4.691 30.016 -14.672 1 74.62 6 ARG B N 1
ATOM 1921 C CA . ARG B 1 6 ? -5.32 28.922 -13.922 1 74.62 6 ARG B CA 1
ATOM 1922 C C . ARG B 1 6 ? -6.012 27.938 -14.859 1 74.62 6 ARG B C 1
ATOM 1924 O O . ARG B 1 6 ? -6.754 28.344 -15.758 1 74.62 6 ARG B O 1
ATOM 1931 N N . THR B 1 7 ? -5.348 26.766 -14.898 1 77.88 7 THR B N 1
ATOM 1932 C CA . THR B 1 7 ? -5.914 25.703 -15.719 1 77.88 7 THR B CA 1
ATOM 1933 C C . THR B 1 7 ? -6.273 24.5 -14.859 1 77.88 7 THR B C 1
ATOM 1935 O O . THR B 1 7 ? -5.852 24.406 -13.711 1 77.88 7 THR B O 1
ATOM 1938 N N . ALA B 1 8 ? -7.152 23.734 -15.484 1 82.5 8 ALA B N 1
ATOM 1939 C CA . ALA B 1 8 ? -7.492 22.484 -14.82 1 82.5 8 ALA B CA 1
ATOM 1940 C C . ALA B 1 8 ? -6.309 21.516 -14.828 1 82.5 8 ALA B C 1
ATOM 1942 O O . ALA B 1 8 ? -5.871 21.078 -15.891 1 82.5 8 ALA B O 1
ATOM 1943 N N . LYS B 1 9 ? -5.625 21.516 -13.758 1 86.12 9 LYS B N 1
ATOM 1944 C CA . LYS B 1 9 ? -4.441 20.672 -13.633 1 86.12 9 LYS B CA 1
ATOM 1945 C C . LYS B 1 9 ? -4.617 19.641 -12.516 1 86.12 9 LYS B C 1
ATOM 1947 O O . LYS B 1 9 ? -5.148 19.969 -11.453 1 86.12 9 LYS B O 1
ATOM 1952 N N . SER B 1 10 ? -4.168 18.375 -12.875 1 89.38 10 SER B N 1
ATOM 1953 C CA . SER B 1 10 ? -4.188 17.359 -11.828 1 89.38 10 SER B CA 1
ATOM 1954 C C . SER B 1 10 ? -3.365 17.797 -10.617 1 89.38 10 SER B C 1
ATOM 1956 O O . SER B 1 10 ? -2.324 18.438 -10.766 1 89.38 10 SER B O 1
ATOM 1958 N N . GLY B 1 11 ? -3.875 17.5 -9.438 1 89.56 11 GLY B N 1
ATOM 1959 C CA . GLY B 1 11 ? -3.146 17.812 -8.219 1 89.56 11 GLY B CA 1
ATOM 1960 C C . GLY B 1 11 ? -1.738 17.25 -8.195 1 89.56 11 GLY B C 1
ATOM 1961 O O . GLY B 1 11 ? -0.842 17.828 -7.578 1 89.56 11 GLY B O 1
ATOM 1962 N N . THR B 1 12 ? -1.551 16.156 -8.93 1 88 12 THR B N 1
ATOM 1963 C CA . THR B 1 12 ? -0.249 15.492 -8.977 1 88 12 THR B CA 1
ATOM 1964 C C . THR B 1 12 ? 0.742 16.328 -9.789 1 88 12 THR B C 1
ATOM 1966 O O . THR B 1 12 ? 1.954 16.109 -9.695 1 88 12 THR B O 1
ATOM 1969 N N . ASP B 1 13 ? 0.252 17.266 -10.531 1 89.06 13 ASP B N 1
ATOM 1970 C CA . ASP B 1 13 ? 1.109 18.078 -11.383 1 89.06 13 ASP B CA 1
ATOM 1971 C C . ASP B 1 13 ? 1.261 19.484 -10.82 1 89.06 13 ASP B C 1
ATOM 1973 O O . ASP B 1 13 ? 1.793 20.375 -11.484 1 89.06 13 ASP B O 1
ATOM 1977 N N . TRP B 1 14 ? 0.761 19.703 -9.602 1 91.94 14 TRP B N 1
ATOM 1978 C CA . TRP B 1 14 ? 0.882 21.031 -8.984 1 91.94 14 TRP B CA 1
ATOM 1979 C C . TRP B 1 14 ? 2.342 21.359 -8.695 1 91.94 14 TRP B C 1
ATOM 1981 O O . TRP B 1 14 ? 3.111 20.5 -8.273 1 91.94 14 TRP B O 1
ATOM 1991 N N . SER B 1 15 ? 2.629 22.562 -8.969 1 89.75 15 SER B N 1
ATOM 1992 C CA . SER B 1 15 ? 3.922 23.156 -8.641 1 89.75 15 SER B CA 1
ATOM 1993 C C . SER B 1 15 ? 3.754 24.453 -7.867 1 89.75 15 SER B C 1
ATOM 1995 O O . SER B 1 15 ? 2.646 24.797 -7.441 1 89.75 15 SER B O 1
ATOM 1997 N N . GLN B 1 16 ? 4.871 25.172 -7.715 1 90.19 16 GLN B N 1
ATOM 1998 C CA . GLN B 1 16 ? 4.828 26.469 -7.027 1 90.19 16 GLN B CA 1
ATOM 1999 C C . GLN B 1 16 ? 3.967 27.469 -7.789 1 90.19 16 GLN B C 1
ATOM 2001 O O . GLN B 1 16 ? 3.404 28.391 -7.195 1 90.19 16 GLN B O 1
ATOM 2006 N N . VAL B 1 17 ? 3.744 27.172 -9.016 1 90.62 17 VAL B N 1
ATOM 2007 C CA . VAL B 1 17 ? 2.949 28.062 -9.859 1 90.62 17 VAL B CA 1
ATOM 2008 C C . VAL B 1 17 ? 1.496 28.047 -9.391 1 90.62 17 VAL B C 1
ATOM 2010 O O . VAL B 1 17 ? 0.877 29.109 -9.25 1 90.62 17 VAL B O 1
ATOM 2013 N N . GLU B 1 18 ? 1.023 26.859 -9.125 1 91.81 18 GLU B N 1
ATOM 2014 C CA . GLU B 1 18 ? -0.356 26.75 -8.656 1 91.81 18 GLU B CA 1
ATOM 2015 C C . GLU B 1 18 ? -0.52 27.375 -7.273 1 91.81 18 GLU B C 1
ATOM 2017 O O . GLU B 1 18 ? -1.558 27.969 -6.973 1 91.81 18 GLU B O 1
ATOM 2022 N N . LEU B 1 19 ? 0.468 27.219 -6.41 1 92.94 19 LEU B N 1
ATOM 2023 C CA . LEU B 1 19 ? 0.373 27.844 -5.094 1 92.94 19 LEU B CA 1
ATOM 2024 C C . LEU B 1 19 ? 0.259 29.359 -5.219 1 92.94 19 LEU B C 1
ATOM 2026 O O . LEU B 1 19 ? -0.576 29.969 -4.555 1 92.94 19 LEU B O 1
ATOM 2030 N N . HIS B 1 20 ? 1.018 29.922 -6.098 1 91.88 20 HIS B N 1
ATOM 2031 C CA . HIS B 1 20 ? 0.952 31.359 -6.336 1 91.88 20 HIS B CA 1
ATOM 2032 C C . HIS B 1 20 ? -0.372 31.75 -6.98 1 91.88 20 HIS B C 1
ATOM 2034 O O . HIS B 1 20 ? -0.966 32.781 -6.621 1 91.88 20 HIS B O 1
ATOM 2040 N N . ALA B 1 21 ? -0.758 30.922 -7.891 1 91.44 21 ALA B N 1
ATOM 2041 C CA . ALA B 1 21 ? -1.979 31.219 -8.641 1 91.44 21 ALA B CA 1
ATOM 2042 C C . ALA B 1 21 ? -3.193 31.25 -7.715 1 91.44 21 ALA B C 1
ATOM 2044 O O . ALA B 1 21 ? -4.164 31.969 -7.988 1 91.44 21 ALA B O 1
ATOM 2045 N N . TYR B 1 22 ? -3.088 30.531 -6.645 1 93.06 22 TYR B N 1
ATOM 2046 C CA . TYR B 1 22 ? -4.238 30.469 -5.746 1 93.06 22 TYR B CA 1
ATOM 2047 C C . TYR B 1 22 ? -3.908 31.094 -4.398 1 93.06 22 TYR B C 1
ATOM 2049 O O . TYR B 1 22 ? -4.543 30.781 -3.389 1 93.06 22 TYR B O 1
ATOM 2057 N N . ASN B 1 23 ? -2.871 31.906 -4.348 1 93.88 23 ASN B N 1
ATOM 2058 C CA . ASN B 1 23 ? -2.521 32.719 -3.195 1 93.88 23 ASN B CA 1
ATOM 2059 C C . ASN B 1 23 ? -2.301 31.875 -1.948 1 93.88 23 ASN B C 1
ATOM 2061 O O . ASN B 1 23 ? -2.854 32.156 -0.886 1 93.88 23 ASN B O 1
ATOM 2065 N N . ILE B 1 24 ? -1.562 30.781 -2.092 1 92.88 24 ILE B N 1
ATOM 2066 C CA . ILE B 1 24 ? -1.188 29.891 -1.001 1 92.88 24 ILE B CA 1
ATOM 2067 C C . ILE B 1 24 ? 0.283 30.094 -0.644 1 92.88 24 ILE B C 1
ATOM 2069 O O . ILE B 1 24 ? 1.152 30.047 -1.518 1 92.88 24 ILE B O 1
ATOM 2073 N N . ILE B 1 25 ? 0.525 30.328 0.566 1 94.06 25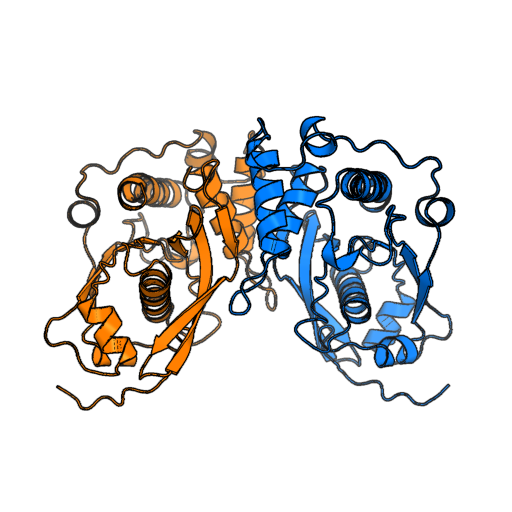 ILE B N 1
ATOM 2074 C CA . ILE B 1 25 ? 1.885 30.547 1.048 1 94.06 25 ILE B CA 1
ATOM 2075 C C . ILE B 1 25 ? 2.24 29.484 2.084 1 94.06 25 ILE B C 1
ATOM 2077 O O . ILE B 1 25 ? 1.406 29.125 2.912 1 94.06 25 ILE B O 1
ATOM 2081 N N . VAL B 1 26 ? 3.451 28.953 2.025 1 91.19 26 VAL B N 1
ATOM 2082 C CA . VAL B 1 26 ? 3.949 28 3.008 1 91.19 26 VAL B CA 1
ATOM 2083 C C . VAL B 1 26 ? 4.922 28.703 3.959 1 91.19 26 VAL B C 1
ATOM 2085 O O . VAL B 1 26 ? 5.883 29.328 3.518 1 91.19 26 VAL B O 1
ATOM 2088 N N . GLU B 1 27 ? 4.641 28.656 5.211 1 93.94 27 GLU B N 1
ATOM 2089 C CA . GLU B 1 27 ? 5.492 29.266 6.227 1 93.94 27 GLU B CA 1
ATOM 2090 C C . GLU B 1 27 ? 6.09 28.203 7.156 1 93.94 27 GLU B C 1
ATOM 2092 O O . GLU B 1 27 ? 5.359 27.422 7.754 1 93.94 27 GLU B O 1
ATOM 2097 N N . LEU B 1 28 ? 7.336 28.203 7.289 1 92.62 28 LEU B N 1
ATOM 2098 C CA . LEU B 1 28 ? 8.016 27.328 8.234 1 92.62 28 LEU B CA 1
ATOM 2099 C C . LEU B 1 28 ? 7.93 27.891 9.648 1 92.62 28 LEU B C 1
ATOM 2101 O O . LEU B 1 28 ? 8.117 29.094 9.867 1 92.62 28 LEU B O 1
ATOM 2105 N N . GLN B 1 29 ? 7.555 27.047 10.523 1 94.12 29 GLN B N 1
ATOM 2106 C CA . GLN B 1 29 ? 7.453 27.422 11.93 1 94.12 29 GLN B CA 1
ATOM 2107 C C . GLN B 1 29 ? 8.336 26.531 12.805 1 94.12 29 GLN B C 1
ATOM 2109 O O . GLN B 1 29 ? 8.586 25.375 12.461 1 94.12 29 GLN B O 1
ATOM 2114 N N . ASP B 1 30 ? 8.773 27.156 13.891 1 93.62 30 ASP B N 1
ATOM 2115 C CA . ASP B 1 30 ? 9.469 26.328 14.875 1 93.62 30 ASP B CA 1
ATOM 2116 C C . ASP B 1 30 ? 8.492 25.406 15.602 1 93.62 30 ASP B C 1
ATOM 2118 O O . ASP B 1 30 ? 7.273 25.547 15.469 1 93.62 30 ASP B O 1
ATOM 2122 N N . ALA B 1 31 ? 9.023 24.484 16.328 1 92.69 31 ALA B N 1
ATOM 2123 C CA . ALA B 1 31 ? 8.211 23.438 16.953 1 92.69 31 ALA B CA 1
ATOM 2124 C C . ALA B 1 31 ? 7.18 24.047 17.906 1 92.69 31 ALA B C 1
ATOM 2126 O O . ALA B 1 31 ? 6.016 23.641 17.906 1 92.69 31 ALA B O 1
ATOM 2127 N N . VAL B 1 32 ? 7.594 24.984 18.688 1 94.75 32 VAL B N 1
ATOM 2128 C CA . VAL B 1 32 ? 6.723 25.578 19.703 1 94.75 32 VAL B CA 1
ATOM 2129 C C . VAL B 1 32 ? 5.539 26.266 19.031 1 94.75 32 VAL B C 1
ATOM 2131 O O . VAL B 1 32 ? 4.395 26.094 19.453 1 94.75 32 VAL B O 1
ATOM 2134 N N . THR B 1 33 ? 5.82 27.016 18.031 1 95.19 33 THR B N 1
ATOM 2135 C CA . THR B 1 33 ? 4.773 27.734 17.312 1 95.19 33 THR B CA 1
ATOM 2136 C C . THR B 1 33 ? 3.871 26.781 16.547 1 95.19 33 THR B C 1
ATOM 2138 O O . THR B 1 33 ? 2.648 26.922 16.562 1 95.19 33 THR B O 1
ATOM 2141 N N . PHE B 1 34 ? 4.438 25.797 15.914 1 93.06 34 PHE B N 1
ATOM 2142 C CA . PHE B 1 34 ? 3.711 24.859 15.055 1 93.06 34 PHE B CA 1
ATOM 2143 C C . PHE B 1 34 ? 2.791 23.969 15.875 1 93.06 34 PHE B C 1
ATOM 2145 O O . PHE B 1 34 ? 1.608 23.828 15.562 1 93.06 34 PHE B O 1
ATOM 2152 N N . PHE B 1 35 ? 3.348 23.406 16.969 1 93.25 35 PHE B N 1
ATOM 2153 C CA . PHE B 1 35 ? 2.607 22.391 17.719 1 93.25 35 PHE B CA 1
ATOM 2154 C C . PHE B 1 35 ? 1.89 23.031 18.906 1 93.25 35 PHE B C 1
ATOM 2156 O O . PHE B 1 35 ? 0.954 22.438 19.453 1 93.25 35 PHE B O 1
ATOM 2163 N N . GLY B 1 36 ? 2.357 24.156 19.406 1 93.19 36 GLY B N 1
ATOM 2164 C CA . GLY B 1 36 ? 1.771 24.812 20.562 1 93.19 36 GLY B CA 1
ATOM 2165 C C . GLY B 1 36 ? 2.162 24.172 21.875 1 93.19 36 GLY B C 1
ATOM 2166 O O . GLY B 1 36 ? 1.461 24.328 22.875 1 93.19 36 GLY B O 1
ATOM 2167 N N . VAL B 1 37 ? 3.178 23.328 21.828 1 92.12 37 VAL B N 1
ATOM 2168 C CA . VAL B 1 37 ? 3.629 22.641 23.047 1 92.12 37 VAL B CA 1
ATOM 2169 C C . VAL B 1 37 ? 5.148 22.734 23.141 1 92.12 37 VAL B C 1
ATOM 2171 O O . VAL B 1 37 ? 5.848 22.688 22.125 1 92.12 37 VAL B O 1
ATOM 2174 N N . ASN B 1 38 ? 5.641 22.906 24.359 1 91.38 38 ASN B N 1
ATOM 2175 C CA . ASN B 1 38 ? 7.059 22.922 24.703 1 91.38 38 ASN B CA 1
ATOM 2176 C C . ASN B 1 38 ? 7.301 22.344 26.094 1 91.38 38 ASN B C 1
ATOM 2178 O O . ASN B 1 38 ? 6.746 22.844 27.078 1 91.38 38 ASN B O 1
ATOM 2182 N N . PRO B 1 39 ? 8.133 21.391 26.25 1 93.5 39 PRO B N 1
ATOM 2183 C CA . PRO B 1 39 ? 8.852 20.656 25.203 1 93.5 39 PRO B CA 1
ATOM 2184 C C . PRO B 1 39 ? 7.945 19.734 24.391 1 93.5 39 PRO B C 1
ATOM 2186 O O . PRO B 1 39 ? 6.781 19.531 24.75 1 93.5 39 PRO B O 1
ATOM 2189 N N . LEU B 1 40 ? 8.43 19.203 23.266 1 94.19 40 LEU B N 1
ATOM 2190 C CA . LEU B 1 40 ? 7.691 18.172 22.531 1 94.19 40 LEU B CA 1
ATOM 2191 C C . LEU B 1 40 ? 7.438 16.953 23.406 1 94.19 40 LEU B C 1
ATOM 2193 O O . LEU B 1 40 ? 8.281 16.594 24.234 1 94.19 40 LEU B O 1
ATOM 2197 N N . PRO B 1 41 ? 6.309 16.391 23.219 1 94.19 41 PRO B N 1
ATOM 2198 C CA . PRO B 1 41 ? 5.984 15.219 24.047 1 94.19 41 PRO B CA 1
ATOM 2199 C C . PRO B 1 41 ? 6.879 14.016 23.75 1 94.19 41 PRO B C 1
ATOM 2201 O O . PRO B 1 41 ? 7.355 13.859 22.625 1 94.19 41 PRO B O 1
ATOM 2204 N N . GLN B 1 42 ? 7.008 13.211 24.781 1 93.19 42 GLN B N 1
ATOM 2205 C CA . GLN B 1 42 ? 7.684 11.93 24.578 1 93.19 42 GLN B CA 1
ATOM 2206 C C . GLN B 1 42 ? 6.832 10.984 23.734 1 93.19 42 GLN B C 1
ATOM 2208 O O . GLN B 1 42 ? 5.637 10.828 23.984 1 93.19 42 GLN B O 1
ATOM 2213 N N . PRO B 1 43 ? 7.48 10.422 22.734 1 91.06 43 PRO B N 1
ATOM 2214 C CA . PRO B 1 43 ? 6.695 9.5 21.922 1 91.06 43 PRO B CA 1
ATOM 2215 C C . PRO B 1 43 ? 6.191 8.289 22.703 1 91.06 43 PRO B C 1
ATOM 2217 O O . PRO B 1 43 ? 6.906 7.766 23.562 1 91.06 43 PRO B O 1
ATOM 2220 N N . ALA B 1 44 ? 4.996 7.871 22.5 1 92.5 44 ALA B N 1
ATOM 2221 C CA . ALA B 1 44 ? 4.41 6.688 23.125 1 92.5 44 ALA B CA 1
ATOM 2222 C C . ALA B 1 44 ? 4.773 5.422 22.359 1 92.5 44 ALA B C 1
ATOM 2224 O O . ALA B 1 44 ? 3.9 4.762 21.797 1 92.5 44 ALA B O 1
ATOM 2225 N N . VAL B 1 45 ? 6.023 5.043 22.328 1 95.06 45 VAL B N 1
ATOM 2226 C CA . VAL B 1 45 ? 6.5 3.859 21.609 1 95.06 45 VAL B CA 1
ATOM 2227 C C . VAL B 1 45 ? 7.355 3.006 22.547 1 95.06 45 VAL B C 1
ATOM 2229 O O . VAL B 1 45 ? 7.789 3.475 23.609 1 95.06 45 VAL B O 1
ATOM 2232 N N . ALA B 1 46 ? 7.539 1.789 22.203 1 96.06 46 ALA B N 1
ATOM 2233 C CA . ALA B 1 46 ? 8.398 0.894 22.969 1 96.06 46 ALA B CA 1
ATOM 2234 C C . ALA B 1 46 ? 9.828 1.425 23.031 1 96.06 46 ALA B C 1
ATOM 2236 O O . ALA B 1 46 ? 10.336 1.974 22.047 1 96.06 46 ALA B O 1
ATOM 2237 N N . GLY B 1 47 ? 10.492 1.26 24.125 1 96.81 47 GLY B N 1
ATOM 2238 C CA . GLY B 1 47 ? 11.836 1.754 24.344 1 96.81 47 GLY B CA 1
ATOM 2239 C C . GLY B 1 47 ? 12.836 1.249 23.312 1 96.81 47 GLY B C 1
ATOM 2240 O O . GLY B 1 47 ? 13.789 1.945 22.969 1 96.81 47 GLY B O 1
ATOM 2241 N N . GLU B 1 48 ? 12.586 0.095 22.828 1 97.75 48 GLU B N 1
ATOM 2242 C CA . GLU B 1 48 ? 13.539 -0.477 21.891 1 97.75 48 GLU B CA 1
ATOM 2243 C C . GLU B 1 48 ? 13.609 0.341 20.594 1 97.75 48 GLU B C 1
ATOM 2245 O O . GLU B 1 48 ? 14.641 0.366 19.922 1 97.75 48 GLU B O 1
ATOM 2250 N N . LEU B 1 49 ? 12.531 1.012 20.234 1 96.75 49 LEU B N 1
ATOM 2251 C CA . LEU B 1 49 ? 12.523 1.851 19.031 1 96.75 49 LEU B CA 1
ATOM 2252 C C . LEU B 1 49 ? 13.414 3.074 19.234 1 96.75 49 LEU B C 1
ATOM 2254 O O . LEU B 1 49 ? 13.93 3.627 18.25 1 96.75 49 LEU B O 1
ATOM 2258 N N . LEU B 1 50 ? 13.594 3.51 20.453 1 96.94 50 LEU B N 1
ATOM 2259 C CA . LEU B 1 50 ? 14.367 4.707 20.75 1 96.94 50 LEU B CA 1
ATOM 2260 C C . LEU B 1 50 ? 15.812 4.344 21.094 1 96.94 50 LEU B C 1
ATOM 2262 O O . LEU B 1 50 ? 16.703 5.203 21.062 1 96.94 50 LEU B O 1
ATOM 2266 N N . ASN B 1 51 ? 16.031 3.068 21.375 1 97.44 51 ASN B N 1
ATOM 2267 C CA . ASN B 1 51 ? 17.328 2.723 21.938 1 97.44 51 ASN B CA 1
ATOM 2268 C C . ASN B 1 51 ? 18.094 1.766 21.031 1 97.44 51 ASN B C 1
ATOM 2270 O O . ASN B 1 51 ? 19.297 1.593 21.188 1 97.44 51 ASN B O 1
ATOM 2274 N N . ASN B 1 52 ? 17.359 1.06 20.156 1 97.69 52 ASN B N 1
ATOM 2275 C CA . ASN B 1 52 ? 18.016 0.107 19.25 1 97.69 52 ASN B CA 1
ATOM 2276 C C . ASN B 1 52 ? 18.047 0.622 17.828 1 97.69 52 ASN B C 1
ATOM 2278 O O . ASN B 1 52 ? 17.016 1.026 17.281 1 97.69 52 ASN B O 1
ATOM 2282 N N . ALA B 1 53 ? 19.203 0.522 17.188 1 95.5 53 ALA B N 1
ATOM 2283 C CA . ALA B 1 53 ? 19.375 1.088 15.859 1 95.5 53 ALA B CA 1
ATOM 2284 C C . ALA B 1 53 ? 18.953 0.095 14.781 1 95.5 53 ALA B C 1
ATOM 2286 O O . ALA B 1 53 ? 18.344 0.48 13.781 1 95.5 53 ALA B O 1
ATOM 2287 N N . ALA B 1 54 ? 19.188 -1.156 15 1 96.12 54 ALA B N 1
ATOM 2288 C CA . ALA B 1 54 ? 19.016 -2.156 13.953 1 96.12 54 ALA B CA 1
ATOM 2289 C C . ALA B 1 54 ? 17.75 -2.975 14.172 1 96.12 54 ALA B C 1
ATOM 2291 O O . ALA B 1 54 ? 17.375 -3.252 15.305 1 96.12 54 ALA B O 1
ATOM 2292 N N . ALA B 1 55 ? 17.172 -3.43 13.102 1 96.06 55 ALA B N 1
ATOM 2293 C CA . ALA B 1 55 ? 15.969 -4.254 13.141 1 96.06 55 ALA B CA 1
ATOM 2294 C C . ALA B 1 55 ? 16.203 -5.543 13.922 1 96.06 55 ALA B C 1
ATOM 2296 O O . ALA B 1 55 ? 15.367 -5.953 14.727 1 96.06 55 ALA B O 1
ATOM 2297 N N . ASP B 1 56 ? 17.344 -6.133 13.742 1 95.81 56 ASP B N 1
ATOM 2298 C CA . ASP B 1 56 ? 17.641 -7.43 14.336 1 95.81 56 ASP B CA 1
ATOM 2299 C C . ASP B 1 56 ? 17.703 -7.332 15.859 1 95.81 56 ASP B C 1
ATOM 2301 O O . ASP B 1 56 ? 17.625 -8.352 16.562 1 95.81 56 ASP B O 1
ATOM 2305 N N . ASP B 1 57 ? 17.812 -6.133 16.406 1 97.19 57 ASP B N 1
ATOM 2306 C CA . ASP B 1 57 ? 17.891 -5.926 17.859 1 97.19 57 ASP B CA 1
ATOM 2307 C C . ASP B 1 57 ? 16.5 -5.715 18.453 1 97.19 57 ASP B C 1
ATOM 2309 O O . ASP B 1 57 ? 16.375 -5.539 19.672 1 97.19 57 ASP B O 1
ATOM 2313 N N . MET B 1 58 ? 15.477 -5.703 17.609 1 97.19 58 MET B N 1
ATOM 2314 C CA . MET B 1 58 ? 14.109 -5.516 18.094 1 97.19 58 MET B CA 1
ATOM 2315 C C . MET B 1 58 ? 13.523 -6.832 18.578 1 97.19 58 MET B C 1
ATOM 2317 O O . MET B 1 58 ? 13.664 -7.867 17.922 1 97.19 58 MET B O 1
ATOM 2321 N N . VAL B 1 59 ? 12.859 -6.758 19.688 1 96.94 59 VAL B N 1
ATOM 2322 C CA . VAL B 1 59 ? 12.18 -7.926 20.234 1 96.94 59 VAL B CA 1
ATOM 2323 C C . VAL B 1 59 ? 10.766 -8.008 19.672 1 96.94 59 VAL B C 1
ATOM 2325 O O . VAL B 1 59 ? 10.305 -9.094 19.297 1 96.94 59 VAL B O 1
ATOM 2328 N N . ASN B 1 60 ? 10.141 -6.871 19.625 1 96.81 60 ASN B N 1
ATOM 2329 C CA . ASN B 1 60 ? 8.781 -6.789 19.109 1 96.81 60 ASN B CA 1
ATOM 2330 C C . ASN B 1 60 ? 8.75 -6.898 17.578 1 96.81 60 ASN B C 1
ATOM 2332 O O . ASN B 1 60 ? 9.477 -6.18 16.891 1 96.81 60 ASN B O 1
ATOM 2336 N N . ASP B 1 61 ? 7.902 -7.738 17.031 1 95.56 61 ASP B N 1
ATOM 2337 C CA . ASP B 1 61 ? 7.84 -7.996 15.602 1 95.56 61 ASP B CA 1
ATOM 2338 C C . ASP B 1 61 ? 7.445 -6.738 14.828 1 95.56 61 ASP B C 1
ATOM 2340 O O . ASP B 1 61 ? 7.965 -6.48 13.742 1 95.56 61 ASP B O 1
ATOM 2344 N N . ALA B 1 62 ? 6.512 -6.031 15.375 1 95.19 62 ALA B N 1
ATOM 2345 C CA . ALA B 1 62 ? 6.066 -4.82 14.688 1 95.19 62 ALA B CA 1
ATOM 2346 C C . ALA B 1 62 ? 7.199 -3.803 14.578 1 95.19 62 ALA B C 1
ATOM 2348 O O . ALA B 1 62 ? 7.336 -3.131 13.547 1 95.19 62 ALA B O 1
ATOM 2349 N N . ASN B 1 63 ? 8 -3.721 15.656 1 97.19 63 ASN B N 1
ATOM 2350 C CA . ASN B 1 63 ? 9.148 -2.82 15.633 1 97.19 63 ASN B CA 1
ATOM 2351 C C . ASN B 1 63 ? 10.227 -3.309 14.664 1 97.19 63 ASN B C 1
ATOM 2353 O O . ASN B 1 63 ? 10.836 -2.51 13.961 1 97.19 63 ASN B O 1
ATOM 2357 N N . TYR B 1 64 ? 10.398 -4.59 14.703 1 97.5 64 TYR B N 1
ATOM 2358 C CA . TYR B 1 64 ? 11.312 -5.188 13.742 1 97.5 64 TYR B CA 1
ATOM 2359 C C . TYR B 1 64 ? 10.914 -4.824 12.32 1 97.5 64 TYR B C 1
ATOM 2361 O O . TYR B 1 64 ? 11.742 -4.344 11.539 1 97.5 64 TYR B O 1
ATOM 2369 N N . LYS B 1 65 ? 9.727 -5.023 11.984 1 96.38 65 LYS B N 1
ATOM 2370 C CA . LYS B 1 65 ? 9.219 -4.77 10.641 1 96.38 65 LYS B CA 1
ATOM 2371 C C . LYS B 1 65 ? 9.328 -3.289 10.281 1 96.38 65 LYS B C 1
ATOM 2373 O O . LYS B 1 65 ? 9.664 -2.939 9.148 1 96.38 65 LYS B O 1
ATOM 2378 N N . LEU B 1 66 ? 9.023 -2.457 11.234 1 95.62 66 LEU B N 1
ATOM 2379 C CA . LEU B 1 66 ? 9.141 -1.023 10.992 1 95.62 66 LEU B CA 1
ATOM 2380 C C . LEU B 1 66 ? 10.555 -0.66 10.555 1 95.62 66 LEU B C 1
ATOM 2382 O O . LEU B 1 66 ? 10.734 0.058 9.57 1 95.62 66 LEU B O 1
ATOM 2386 N N . LEU B 1 67 ? 11.516 -1.153 11.266 1 96 67 LEU B N 1
ATOM 2387 C CA . LEU B 1 67 ? 12.898 -0.808 10.945 1 96 67 LEU B CA 1
ATOM 2388 C C . LEU B 1 67 ? 13.32 -1.435 9.625 1 96 67 LEU B C 1
ATOM 2390 O O . LEU B 1 67 ? 14.102 -0.847 8.875 1 96 67 LEU B O 1
ATOM 2394 N N . ARG B 1 68 ? 12.805 -2.588 9.336 1 94.5 68 ARG B N 1
ATOM 2395 C CA . ARG B 1 68 ? 13.109 -3.203 8.047 1 94.5 68 ARG B CA 1
ATOM 2396 C C . ARG B 1 68 ? 12.531 -2.377 6.898 1 94.5 68 ARG B C 1
ATOM 2398 O O . ARG B 1 68 ? 13.203 -2.164 5.887 1 94.5 68 ARG B O 1
ATOM 2405 N N . TYR B 1 69 ? 11.32 -1.963 7.07 1 93 69 TYR B N 1
ATOM 2406 C CA . TYR B 1 69 ? 10.727 -1.096 6.059 1 93 69 TYR B CA 1
ATOM 2407 C C . TYR B 1 69 ? 11.492 0.214 5.941 1 93 69 TYR B C 1
ATOM 2409 O O . TYR B 1 69 ? 11.625 0.768 4.844 1 93 69 TYR B O 1
ATOM 2417 N N . MET B 1 70 ? 11.961 0.72 7.078 1 91.62 70 MET B N 1
ATOM 2418 C CA . MET B 1 70 ? 12.781 1.927 7.055 1 91.62 70 MET B CA 1
ATOM 2419 C C . MET B 1 70 ? 14.031 1.717 6.207 1 91.62 70 MET B C 1
ATOM 2421 O O . MET B 1 70 ? 14.367 2.551 5.367 1 91.62 70 MET B O 1
ATOM 2425 N N . ASP B 1 71 ? 14.656 0.607 6.406 1 89.94 71 ASP B N 1
ATOM 2426 C CA . ASP B 1 71 ? 15.859 0.287 5.648 1 89.94 71 ASP B CA 1
ATOM 2427 C C . ASP B 1 71 ? 15.562 0.193 4.152 1 89.94 71 ASP B C 1
ATOM 2429 O O . ASP B 1 71 ? 16.312 0.712 3.33 1 89.94 71 ASP B O 1
ATOM 2433 N N . LEU B 1 72 ? 14.484 -0.428 3.893 1 86.62 72 LEU B N 1
ATOM 2434 C CA . LEU B 1 72 ? 14.094 -0.581 2.494 1 86.62 72 LEU B CA 1
ATOM 2435 C C . LEU B 1 72 ? 13.773 0.772 1.87 1 86.62 72 LEU B C 1
ATOM 2437 O O . LEU B 1 72 ? 14.086 1.01 0.7 1 86.62 72 LEU B O 1
ATOM 2441 N N . ALA B 1 73 ? 13.125 1.592 2.645 1 86 73 ALA B N 1
ATOM 2442 C CA . ALA B 1 73 ? 12.75 2.916 2.156 1 86 73 ALA B CA 1
ATOM 2443 C C . ALA B 1 73 ? 13.984 3.785 1.922 1 86 73 ALA B C 1
ATOM 2445 O O . ALA B 1 73 ? 14 4.613 1.008 1 86 73 ALA B O 1
ATOM 2446 N N . MET B 1 74 ? 14.984 3.611 2.717 1 84.06 74 MET B N 1
ATOM 2447 C CA . MET B 1 74 ? 16.172 4.461 2.662 1 84.06 74 MET B CA 1
ATOM 2448 C C . MET B 1 74 ? 17.141 3.959 1.604 1 84.06 74 MET B C 1
ATOM 2450 O O . MET B 1 74 ? 18.047 4.691 1.182 1 84.06 74 MET B O 1
ATOM 2454 N N . ASP B 1 75 ? 17.031 2.721 1.271 1 77.75 75 ASP B N 1
ATOM 2455 C CA . ASP B 1 75 ? 17.906 2.141 0.257 1 77.75 75 ASP B CA 1
ATOM 2456 C C . ASP B 1 75 ? 17.094 1.515 -0.876 1 77.75 75 ASP B C 1
ATOM 2458 O O . ASP B 1 75 ? 17.109 0.295 -1.054 1 77.75 75 ASP B O 1
ATOM 2462 N N . PRO B 1 76 ? 16.531 2.461 -1.496 1 70.06 76 PRO B N 1
ATOM 2463 C CA . PRO B 1 76 ? 15.688 1.908 -2.555 1 70.06 76 PRO B CA 1
ATOM 2464 C C . PRO B 1 76 ? 16.5 1.232 -3.662 1 70.06 76 PRO B C 1
ATOM 2466 O O . PRO B 1 76 ? 17.594 1.681 -3.992 1 70.06 76 PRO B O 1
ATOM 2469 N N . VAL B 1 77 ? 16.141 0.019 -3.967 1 64.81 77 VAL B N 1
ATOM 2470 C CA . VAL B 1 77 ? 16.719 -0.648 -5.129 1 64.81 77 VAL B CA 1
ATOM 2471 C C . VAL B 1 77 ? 16.344 0.115 -6.398 1 64.81 77 VAL B C 1
ATOM 2473 O O . VAL B 1 77 ? 15.18 0.448 -6.613 1 64.81 77 VAL B O 1
ATOM 2476 N N . PRO B 1 78 ? 17.484 0.394 -7.129 1 59.94 78 PRO B N 1
ATOM 2477 C CA . PRO B 1 78 ? 17.203 1.106 -8.375 1 59.94 78 PRO B CA 1
ATOM 2478 C C . PRO B 1 78 ? 16.141 0.422 -9.227 1 59.94 78 PRO B C 1
ATOM 2480 O O . PRO B 1 78 ? 15.984 -0.801 -9.164 1 59.94 78 PRO B O 1
ATOM 2483 N N . THR B 1 79 ? 15.039 1.154 -9.656 1 60 79 THR B N 1
ATOM 2484 C CA . THR B 1 79 ? 14.023 0.742 -10.609 1 60 79 THR B CA 1
ATOM 2485 C C . THR B 1 79 ? 12.789 0.201 -9.891 1 60 79 THR B C 1
ATOM 2487 O O . THR B 1 79 ? 11.781 -0.112 -10.531 1 60 79 THR B O 1
ATOM 2490 N N . GLU B 1 80 ? 13.07 -0.046 -8.5 1 62.94 80 GLU B N 1
ATOM 2491 C CA . GLU B 1 80 ? 11.914 -0.515 -7.742 1 62.94 80 GLU B CA 1
ATOM 2492 C C . GLU B 1 80 ? 11.203 0.643 -7.043 1 62.94 80 GLU B C 1
ATOM 2494 O O . GLU B 1 80 ? 11.805 1.687 -6.789 1 62.94 80 GLU B O 1
ATOM 2499 N N . GLU B 1 81 ? 9.922 0.415 -6.957 1 67.19 81 GLU B N 1
ATOM 2500 C CA . GLU B 1 81 ? 9.211 1.376 -6.117 1 67.19 81 GLU B CA 1
ATOM 2501 C C . GLU B 1 81 ? 9.758 1.371 -4.691 1 67.19 81 GLU B C 1
ATOM 2503 O O . GLU B 1 81 ? 10.055 0.311 -4.141 1 67.19 81 GLU B O 1
ATOM 2508 N N . SER B 1 82 ? 9.977 2.547 -4.211 1 75.75 82 SER B N 1
ATOM 2509 C CA . SER B 1 82 ? 10.5 2.678 -2.855 1 75.75 82 SER B CA 1
ATOM 2510 C C . SER B 1 82 ? 9.523 2.115 -1.83 1 75.75 82 SER B C 1
ATOM 2512 O O . SER B 1 82 ? 8.32 2.027 -2.092 1 75.75 82 SER B O 1
ATOM 2514 N N . ALA B 1 83 ? 9.953 1.674 -0.746 1 86.25 83 ALA B N 1
ATOM 2515 C CA . ALA B 1 83 ? 9.148 1.121 0.339 1 86.25 83 ALA B CA 1
ATOM 2516 C C . ALA B 1 83 ? 8.656 2.223 1.272 1 86.25 83 ALA B C 1
ATOM 2518 O O . ALA B 1 83 ? 8.328 1.961 2.432 1 86.25 83 ALA B O 1
ATOM 2519 N N . VAL B 1 84 ? 8.609 3.418 0.763 1 87 84 VAL B N 1
ATOM 2520 C CA . VAL B 1 84 ? 8.258 4.562 1.598 1 87 84 VAL B CA 1
ATOM 2521 C C . VAL B 1 84 ? 6.809 4.445 2.061 1 87 84 VAL B C 1
ATOM 2523 O O . VAL B 1 84 ? 6.5 4.695 3.227 1 87 84 VAL B O 1
ATOM 2526 N N . ASP B 1 85 ? 5.898 4.059 1.164 1 88.88 85 ASP B N 1
ATOM 2527 C CA . ASP B 1 85 ? 4.492 3.912 1.534 1 88.88 85 ASP B CA 1
ATOM 2528 C C . ASP B 1 85 ? 4.316 2.834 2.6 1 88.88 85 ASP B C 1
ATOM 2530 O O . ASP B 1 85 ? 3.576 3.025 3.568 1 88.88 85 ASP B O 1
ATOM 2534 N N . ASP B 1 86 ? 5.047 1.725 2.383 1 91.38 86 ASP B N 1
ATOM 2535 C CA . ASP B 1 86 ? 4.984 0.638 3.355 1 91.38 86 ASP B CA 1
ATOM 2536 C C . ASP B 1 86 ? 5.484 1.096 4.723 1 91.38 86 ASP B C 1
ATOM 2538 O O . ASP B 1 86 ? 4.863 0.801 5.746 1 91.38 86 ASP B O 1
ATOM 2542 N N . PHE B 1 87 ? 6.617 1.832 4.699 1 92 87 PHE B N 1
ATOM 2543 C CA . PHE B 1 87 ? 7.188 2.359 5.934 1 92 87 PHE B CA 1
ATOM 2544 C C . PHE B 1 87 ? 6.211 3.305 6.621 1 92 87 PHE B C 1
ATOM 2546 O O . PHE B 1 87 ? 5.988 3.201 7.828 1 92 87 PHE B O 1
ATOM 2553 N N . ALA B 1 88 ? 5.594 4.16 5.863 1 91.81 88 ALA B N 1
ATOM 2554 C CA . ALA B 1 88 ? 4.68 5.164 6.406 1 91.81 88 ALA B CA 1
ATOM 2555 C C . ALA B 1 88 ? 3.473 4.504 7.066 1 91.81 88 ALA B C 1
ATOM 2557 O O . ALA B 1 88 ? 3.066 4.891 8.164 1 91.81 88 ALA B O 1
ATOM 2558 N N . ILE B 1 89 ? 2.926 3.535 6.434 1 93.31 89 ILE B N 1
ATOM 2559 C CA . ILE B 1 89 ? 1.753 2.846 6.965 1 93.31 89 ILE B CA 1
ATOM 2560 C C . ILE B 1 89 ? 2.109 2.16 8.281 1 93.31 89 ILE B C 1
ATOM 2562 O O . ILE B 1 89 ? 1.374 2.271 9.266 1 93.31 89 ILE B O 1
ATOM 2566 N N . HIS B 1 90 ? 3.215 1.491 8.32 1 94.31 90 HIS B N 1
ATOM 2567 C CA . HIS B 1 90 ? 3.629 0.807 9.539 1 94.31 90 HIS B CA 1
ATOM 2568 C C . HIS B 1 90 ? 3.912 1.8 10.664 1 94.31 90 HIS B C 1
ATOM 2570 O O . HIS B 1 90 ? 3.525 1.571 11.812 1 94.31 90 HIS B O 1
ATOM 2576 N N . LEU B 1 91 ? 4.59 2.869 10.297 1 93.38 91 LEU B N 1
ATOM 2577 C CA . LEU B 1 91 ? 4.918 3.898 11.281 1 93.38 91 LEU B CA 1
ATOM 2578 C C . LEU B 1 91 ? 3.656 4.496 11.891 1 93.38 91 LEU B C 1
ATOM 2580 O O . LEU B 1 91 ? 3.514 4.539 13.109 1 93.38 91 LEU B O 1
ATOM 2584 N N . LEU B 1 92 ? 2.695 4.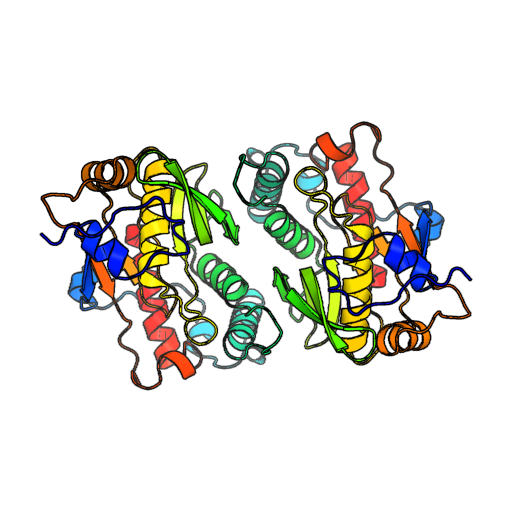926 11.094 1 93.06 92 LEU B N 1
ATOM 2585 C CA . LEU B 1 92 ? 1.478 5.578 11.555 1 93.06 92 LEU B CA 1
ATOM 2586 C C . LEU B 1 92 ? 0.622 4.613 12.367 1 93.06 92 LEU B C 1
ATOM 2588 O O . LEU B 1 92 ? -0.02 5.016 13.344 1 93.06 92 LEU B O 1
ATOM 2592 N N . THR B 1 93 ? 0.649 3.354 11.938 1 93.94 93 THR B N 1
ATOM 2593 C CA . THR B 1 93 ? -0.088 2.342 12.688 1 93.94 93 THR B CA 1
ATOM 2594 C C . THR B 1 93 ? 0.519 2.146 14.07 1 93.94 93 THR B C 1
ATOM 2596 O O . THR B 1 93 ? -0.197 2.154 15.07 1 93.94 93 THR B O 1
ATOM 2599 N N . LEU B 1 94 ? 1.817 2.029 14.109 1 94.12 94 LEU B N 1
ATOM 2600 C CA . LEU B 1 94 ? 2.516 1.809 15.375 1 94.12 94 LEU B CA 1
ATOM 2601 C C . LEU B 1 94 ? 2.338 3 16.312 1 94.12 94 LEU B C 1
ATOM 2603 O O . LEU B 1 94 ? 2.254 2.83 17.531 1 94.12 94 LEU B O 1
ATOM 2607 N N . LEU B 1 95 ? 2.279 4.172 15.727 1 93.69 95 LEU B N 1
ATOM 2608 C CA . LEU B 1 95 ? 2.191 5.391 16.531 1 93.69 95 LEU B CA 1
ATOM 2609 C C . LEU B 1 95 ? 0.754 5.652 16.969 1 93.69 95 LEU B C 1
ATOM 2611 O O . LEU B 1 95 ? 0.486 6.609 17.688 1 93.69 95 LEU B O 1
ATOM 2615 N N . GLY B 1 96 ? -0.202 4.883 16.484 1 93.81 96 GLY B N 1
ATOM 2616 C CA . GLY B 1 96 ? -1.57 4.98 16.969 1 93.81 96 GLY B CA 1
ATOM 2617 C C . GLY B 1 96 ? -2.434 5.902 16.125 1 93.81 96 GLY B C 1
ATOM 2618 O O . GLY B 1 96 ? -3.506 6.328 16.562 1 93.81 96 GLY B O 1
ATOM 2619 N N . TYR B 1 97 ? -1.986 6.242 14.938 1 92.31 97 TYR B N 1
ATOM 2620 C CA . TYR B 1 97 ? -2.764 7.105 14.055 1 92.31 97 TYR B CA 1
ATOM 2621 C C . TYR B 1 97 ? -3.916 6.34 13.414 1 92.31 97 TYR B C 1
ATOM 2623 O O . TYR B 1 97 ? -4.832 6.941 12.852 1 92.31 97 TYR B O 1
ATOM 2631 N N . VAL B 1 98 ? -3.867 5.016 13.508 1 94.19 98 VAL B N 1
ATOM 2632 C CA . VAL B 1 98 ? -4.855 4.184 12.828 1 94.19 98 VAL B CA 1
ATOM 2633 C C . VAL B 1 98 ? -5.57 3.299 13.852 1 94.19 98 VAL B C 1
ATOM 2635 O O . VAL B 1 98 ? -5.496 2.07 13.773 1 94.19 98 VAL B O 1
ATOM 2638 N N . PRO B 1 99 ? -6.266 3.887 14.781 1 94.38 99 PRO B N 1
ATOM 2639 C CA . PRO B 1 99 ? -7.078 3.059 15.672 1 94.38 99 PRO B CA 1
ATOM 2640 C C . PRO B 1 99 ? -8.156 2.27 14.93 1 94.38 99 PRO B C 1
ATOM 2642 O O . PRO B 1 99 ? -8.195 2.283 13.695 1 94.38 99 PRO B O 1
ATOM 2645 N N . ARG B 1 100 ? -8.992 1.594 15.609 1 94.38 100 ARG B N 1
ATOM 2646 C CA . ARG B 1 100 ? -9.922 0.583 15.109 1 94.38 100 ARG B CA 1
ATOM 2647 C C . ARG B 1 100 ? -10.742 1.118 13.938 1 94.38 100 ARG B C 1
ATOM 2649 O O . ARG B 1 100 ? -10.852 0.461 12.898 1 94.38 100 ARG B O 1
ATOM 2656 N N . THR B 1 101 ? -11.242 2.301 14 1 93.44 101 THR B N 1
ATOM 2657 C CA . THR B 1 101 ? -12.211 2.789 13.023 1 93.44 101 THR B CA 1
ATOM 2658 C C . THR B 1 101 ? -11.508 3.531 11.891 1 93.44 101 THR B C 1
ATOM 2660 O O . THR B 1 101 ? -12.148 3.936 10.922 1 93.44 101 THR B O 1
ATOM 2663 N N . ARG B 1 102 ? -10.188 3.711 12.016 1 93.69 102 ARG B N 1
ATOM 2664 C CA . ARG B 1 102 ? -9.445 4.406 10.969 1 93.69 102 ARG B CA 1
ATOM 2665 C C . ARG B 1 102 ? -8.711 3.414 10.07 1 93.69 102 ARG B C 1
ATOM 2667 O O . ARG B 1 102 ? -8.188 2.406 10.547 1 93.69 102 ARG B O 1
ATOM 2674 N N . MET B 1 103 ? -8.727 3.768 8.844 1 93.38 103 MET B N 1
ATOM 2675 C CA . MET B 1 103 ? -8.062 2.926 7.855 1 93.38 103 MET B CA 1
ATOM 2676 C C . MET B 1 103 ? -6.906 3.67 7.195 1 93.38 103 MET B C 1
ATOM 2678 O O . MET B 1 103 ? -6.988 4.879 6.969 1 93.38 103 MET B O 1
ATOM 2682 N N . ALA B 1 104 ? -5.836 2.955 6.965 1 93.44 104 ALA B N 1
ATOM 2683 C CA . ALA B 1 104 ? -4.754 3.471 6.133 1 93.44 104 ALA B CA 1
ATOM 2684 C C . ALA B 1 104 ? -4.906 3.01 4.688 1 93.44 104 ALA B C 1
ATOM 2686 O O . ALA B 1 104 ? -5.07 1.815 4.422 1 93.44 104 ALA B O 1
ATOM 2687 N N . ARG B 1 105 ? -4.898 3.971 3.811 1 91 105 ARG B N 1
ATOM 2688 C CA . ARG B 1 105 ? -5.047 3.676 2.389 1 91 105 ARG B CA 1
ATOM 2689 C C . ARG B 1 105 ? -3.791 4.074 1.617 1 91 105 ARG B C 1
ATOM 2691 O O . ARG B 1 105 ? -3.18 5.105 1.902 1 91 105 ARG B O 1
ATOM 2698 N N . THR B 1 106 ? -3.467 3.242 0.673 1 88.5 106 THR B N 1
ATOM 2699 C CA . THR B 1 106 ? -2.344 3.586 -0.193 1 88.5 106 THR B CA 1
ATOM 2700 C C . THR B 1 106 ? -2.838 4.07 -1.553 1 88.5 106 THR B C 1
ATOM 2702 O O . THR B 1 106 ? -3.85 3.578 -2.062 1 88.5 106 THR B O 1
ATOM 2705 N N . ARG B 1 107 ? -2.145 5.113 -2.07 1 82.56 107 ARG B N 1
ATOM 2706 C CA . ARG B 1 107 ? -2.312 5.652 -3.416 1 82.56 107 ARG B CA 1
ATOM 2707 C C . ARG B 1 107 ? -3.77 6.02 -3.682 1 82.56 107 ARG B C 1
ATOM 2709 O O . ARG B 1 107 ? -4.34 5.629 -4.699 1 82.56 107 ARG B O 1
ATOM 2716 N N . ALA B 1 108 ? -4.281 6.711 -2.777 1 83.06 108 ALA B N 1
ATOM 2717 C CA . ALA B 1 108 ? -5.656 7.168 -2.943 1 83.06 108 ALA B CA 1
ATOM 2718 C C . ALA B 1 108 ? -5.754 8.234 -4.027 1 83.06 108 ALA B C 1
ATOM 2720 O O . ALA B 1 108 ? -4.895 9.117 -4.117 1 83.06 108 ALA B O 1
ATOM 2721 N N . ASP B 1 109 ? -6.656 8.031 -4.918 1 86.31 109 ASP B N 1
ATOM 2722 C CA . ASP B 1 109 ? -6.992 9.023 -5.941 1 86.31 109 ASP B CA 1
ATOM 2723 C C . ASP B 1 109 ? -8.203 9.852 -5.52 1 86.31 109 ASP B C 1
ATOM 2725 O O . ASP B 1 109 ? -9.336 9.375 -5.559 1 86.31 109 ASP B O 1
ATOM 2729 N N . ILE B 1 110 ? -7.945 11.078 -5.133 1 86.5 110 ILE B N 1
ATOM 2730 C CA . ILE B 1 110 ? -8.969 11.93 -4.539 1 86.5 110 ILE B CA 1
ATOM 2731 C C . ILE B 1 110 ? -9.5 12.906 -5.59 1 86.5 110 ILE B C 1
ATOM 2733 O O 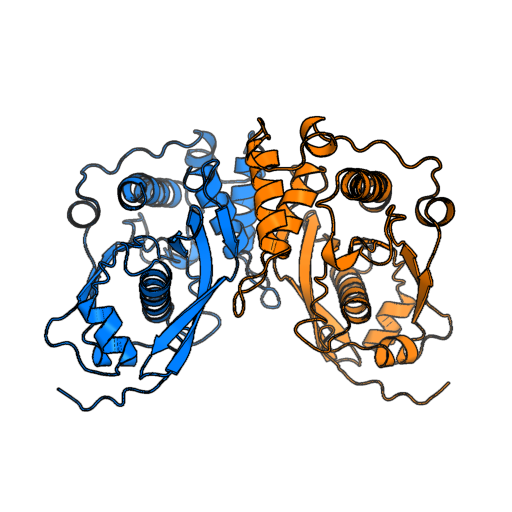. ILE B 1 110 ? -8.719 13.633 -6.219 1 86.5 110 ILE B O 1
ATOM 2737 N N . PRO B 1 111 ? -10.75 12.914 -5.836 1 88.31 111 PRO B N 1
ATOM 2738 C CA . PRO B 1 111 ? -11.305 13.898 -6.777 1 88.31 111 PRO B CA 1
ATOM 2739 C C . PRO B 1 111 ? -11.031 15.336 -6.355 1 88.31 111 PRO B C 1
ATOM 2741 O O . PRO B 1 111 ? -11.094 15.664 -5.168 1 88.31 111 PRO B O 1
ATOM 2744 N N . LEU B 1 112 ? -10.609 16.078 -7.277 1 91.06 112 LEU B N 1
ATOM 2745 C CA . LEU B 1 112 ? -10.312 17.5 -7.086 1 91.06 112 LEU B CA 1
ATOM 2746 C C . LEU B 1 112 ? -10.969 18.344 -8.172 1 91.06 112 LEU B C 1
ATOM 2748 O O . LEU B 1 112 ? -10.656 18.172 -9.359 1 91.06 112 LEU B O 1
ATOM 2752 N N . THR B 1 113 ? -11.891 19.172 -7.816 1 91.19 113 THR B N 1
ATOM 2753 C CA . THR B 1 113 ? -12.477 20.094 -8.773 1 91.19 113 THR B CA 1
ATOM 2754 C C . THR B 1 113 ? -11.625 21.359 -8.898 1 91.19 113 THR B C 1
ATOM 2756 O O . THR B 1 113 ? -11.406 22.062 -7.918 1 91.19 113 THR B O 1
ATOM 2759 N N . ILE B 1 114 ? -11.141 21.516 -10.055 1 91.38 114 ILE B N 1
ATOM 2760 C CA . ILE B 1 114 ? -10.32 22.688 -10.344 1 91.38 114 ILE B CA 1
ATOM 2761 C C . ILE B 1 114 ? -10.773 23.344 -11.656 1 91.38 114 ILE B C 1
ATOM 2763 O O . ILE B 1 114 ? -10.922 22.656 -12.672 1 91.38 114 ILE B O 1
ATOM 2767 N N . PHE B 1 115 ? -11.094 24.625 -11.656 1 90.81 115 PHE B N 1
ATOM 2768 C CA . PHE B 1 115 ? -11.477 25.375 -12.844 1 90.81 115 PHE B CA 1
ATOM 2769 C C . PHE B 1 115 ? -12.711 24.766 -13.5 1 90.81 115 PHE B C 1
ATOM 2771 O O . PHE B 1 115 ? -12.75 24.594 -14.719 1 90.81 115 PHE B O 1
ATOM 2778 N N . GLY B 1 116 ? -13.594 24.312 -12.648 1 89.69 116 GLY B N 1
ATOM 2779 C CA . GLY B 1 116 ? -14.852 23.766 -13.125 1 89.69 116 GLY B CA 1
ATOM 2780 C C . GLY B 1 116 ? -14.727 22.344 -13.672 1 89.69 116 GLY B C 1
ATOM 2781 O O . GLY B 1 116 ? -15.695 21.781 -14.172 1 89.69 116 GLY B O 1
ATOM 2782 N N . GLN B 1 117 ? -13.516 21.797 -13.555 1 90.62 117 GLN B N 1
ATOM 2783 C CA . GLN B 1 117 ? -13.281 20.453 -14.094 1 90.62 117 GLN B CA 1
ATOM 2784 C C . GLN B 1 117 ? -12.914 19.469 -12.984 1 90.62 117 GLN B C 1
ATOM 2786 O O . GLN B 1 117 ? -12.305 19.859 -11.984 1 90.62 117 GLN B O 1
ATOM 2791 N N . GLU B 1 118 ? -13.281 18.297 -13.273 1 89.62 118 GLU B N 1
ATOM 2792 C CA . GLU B 1 118 ? -12.914 17.234 -12.336 1 89.62 118 GLU B CA 1
ATOM 2793 C C . GLU B 1 118 ? -11.539 16.672 -12.648 1 89.62 118 GLU B C 1
ATOM 2795 O O . GLU B 1 118 ? -11.305 16.141 -13.742 1 89.62 118 GLU B O 1
ATOM 2800 N N . CYS B 1 119 ? -10.688 16.922 -11.773 1 91.19 119 CYS B N 1
ATOM 2801 C CA . CYS B 1 119 ? -9.344 16.359 -11.789 1 91.19 119 CYS B CA 1
ATOM 2802 C C . CYS B 1 119 ? -9.117 15.453 -10.578 1 91.19 119 CYS B C 1
ATOM 2804 O O . CYS B 1 119 ? -10.078 14.969 -9.977 1 91.19 119 CYS B O 1
ATOM 2806 N N . HIS B 1 120 ? -7.84 15.164 -10.406 1 90.38 120 HIS B N 1
ATOM 2807 C CA . HIS B 1 120 ? -7.531 14.273 -9.289 1 90.38 120 HIS B CA 1
ATOM 2808 C C . HIS B 1 120 ? -6.227 14.68 -8.609 1 90.38 120 HIS B C 1
ATOM 2810 O O . HIS B 1 120 ? -5.371 15.32 -9.227 1 90.38 120 HIS B O 1
ATOM 2816 N N . ALA B 1 121 ? -6.199 14.445 -7.402 1 89.19 121 ALA B N 1
ATOM 2817 C CA . ALA B 1 121 ? -4.961 14.492 -6.629 1 89.19 121 ALA B CA 1
ATOM 2818 C C . ALA B 1 121 ? -4.648 13.133 -6.016 1 89.19 121 ALA B C 1
ATOM 2820 O O . ALA B 1 121 ? -5.52 12.508 -5.398 1 89.19 121 ALA B O 1
ATOM 2821 N N . LYS B 1 122 ? -3.459 12.672 -6.242 1 87.81 122 LYS B N 1
ATOM 2822 C CA . LYS B 1 122 ? -3.055 11.367 -5.719 1 87.81 122 LYS B CA 1
ATOM 2823 C C . LYS B 1 122 ? -2.16 11.523 -4.492 1 87.81 122 LYS B C 1
ATOM 2825 O O . LYS B 1 122 ? -1.292 12.398 -4.457 1 87.81 122 LYS B O 1
ATOM 2830 N N . THR B 1 123 ? -2.471 10.742 -3.525 1 87.25 123 THR B N 1
ATOM 2831 C CA . THR B 1 123 ? -1.629 10.703 -2.336 1 87.25 123 THR B CA 1
ATOM 2832 C C . THR B 1 123 ? -0.984 9.336 -2.17 1 87.25 123 THR B C 1
ATOM 2834 O O . THR B 1 123 ? -1.549 8.32 -2.59 1 87.25 123 THR B O 1
ATOM 2837 N N . ASP B 1 124 ? 0.144 9.305 -1.636 1 86.69 124 ASP B N 1
ATOM 2838 C CA . ASP B 1 124 ? 0.831 8.039 -1.415 1 86.69 124 ASP B CA 1
ATOM 2839 C C . ASP B 1 124 ? 0.151 7.23 -0.312 1 86.69 124 ASP B C 1
ATOM 2841 O O . ASP B 1 124 ? -0.095 6.031 -0.473 1 86.69 124 ASP B O 1
ATOM 2845 N N . VAL B 1 125 ? -0.127 7.898 0.837 1 90 125 VAL B N 1
ATOM 2846 C CA . VAL B 1 125 ? -0.835 7.285 1.955 1 90 125 VAL B CA 1
ATOM 2847 C C . VAL B 1 125 ? -1.854 8.266 2.527 1 90 125 VAL B C 1
ATOM 2849 O O . VAL B 1 125 ? -1.609 9.477 2.555 1 90 125 VAL B O 1
ATOM 2852 N N . CYS B 1 126 ? -2.975 7.766 2.928 1 90.62 126 CYS B N 1
ATOM 2853 C CA . CYS B 1 126 ? -3.91 8.594 3.678 1 90.62 126 CYS B CA 1
ATOM 2854 C C . CYS B 1 126 ? -4.586 7.793 4.781 1 90.62 126 CYS B C 1
ATOM 2856 O O . CYS B 1 126 ? -4.66 6.562 4.703 1 90.62 126 CYS B O 1
ATOM 2858 N N . ILE B 1 127 ? -4.895 8.445 5.809 1 91.12 127 ILE B N 1
ATOM 2859 C CA . ILE B 1 127 ? -5.699 7.871 6.887 1 91.12 127 ILE B CA 1
ATOM 2860 C C . ILE B 1 127 ? -7.141 8.359 6.77 1 91.12 127 ILE B C 1
ATOM 2862 O O . ILE B 1 127 ? -7.387 9.57 6.668 1 91.12 127 ILE B O 1
ATOM 2866 N N . VAL B 1 128 ? -8.023 7.383 6.754 1 89.88 128 VAL B N 1
ATOM 2867 C CA . VAL B 1 128 ? -9.43 7.707 6.566 1 89.88 128 VAL B CA 1
ATOM 2868 C C . VAL B 1 128 ? -10.234 7.199 7.762 1 89.88 128 VAL B C 1
ATOM 2870 O O . VAL B 1 128 ? -9.953 6.129 8.297 1 89.88 128 VAL B O 1
ATOM 2873 N N . ASP B 1 129 ? -11.086 7.965 8.219 1 87.25 129 ASP B N 1
ATOM 2874 C CA . ASP B 1 129 ? -12.094 7.59 9.203 1 87.25 129 ASP B CA 1
ATOM 2875 C C . ASP B 1 129 ? -13.5 7.691 8.609 1 87.25 129 ASP B C 1
ATOM 2877 O O . ASP B 1 129 ? -14 8.789 8.367 1 87.25 129 ASP B O 1
ATOM 2881 N N . SER B 1 130 ? -14.078 6.449 8.375 1 79.19 130 SER B N 1
ATOM 2882 C CA . SER B 1 130 ? -15.312 6.395 7.594 1 79.19 130 SER B CA 1
ATOM 2883 C C . SER B 1 130 ? -15.125 7.008 6.211 1 79.19 130 SER B C 1
ATOM 2885 O O . SER B 1 130 ? -14.297 6.535 5.426 1 79.19 130 SER B O 1
ATOM 2887 N N . ASP B 1 131 ? -15.625 8.094 5.949 1 73.56 131 ASP B N 1
ATOM 2888 C CA . ASP B 1 131 ? -15.547 8.656 4.602 1 73.56 131 ASP B CA 1
ATOM 2889 C C . ASP B 1 131 ? -14.711 9.938 4.59 1 73.56 131 ASP B C 1
ATOM 2891 O O . ASP B 1 131 ? -14.5 10.539 3.535 1 73.56 131 ASP B O 1
ATOM 2895 N N . ASP B 1 132 ? -14.086 10.195 5.758 1 84.62 132 ASP B N 1
ATOM 2896 C CA . ASP B 1 132 ? -13.32 11.43 5.828 1 84.62 132 ASP B CA 1
ATOM 2897 C C . ASP B 1 132 ? -11.82 11.156 5.777 1 84.62 132 ASP B C 1
ATOM 2899 O O . ASP B 1 132 ? -11.328 10.258 6.461 1 84.62 132 ASP B O 1
ATOM 2903 N N . ILE B 1 133 ? -11.18 11.867 4.977 1 87.62 133 ILE B N 1
ATOM 2904 C CA . ILE B 1 133 ? -9.719 11.805 4.926 1 87.62 133 ILE B CA 1
ATOM 2905 C C . ILE B 1 133 ? -9.133 12.695 6.016 1 87.62 133 ILE B C 1
ATOM 2907 O O . ILE B 1 133 ? -9.367 13.906 6.039 1 87.62 133 ILE B O 1
ATOM 2911 N N . LEU B 1 134 ? -8.312 12.148 6.906 1 87.5 134 LEU B N 1
ATOM 2912 C CA . LEU B 1 134 ? -7.844 12.859 8.086 1 87.5 134 LEU B CA 1
ATOM 2913 C C . LEU B 1 134 ? -6.395 13.305 7.914 1 87.5 134 LEU B C 1
ATOM 2915 O O . LEU B 1 134 ? -5.992 14.336 8.453 1 87.5 134 LEU B O 1
ATOM 2919 N N . LEU B 1 135 ? -5.648 12.523 7.254 1 89.88 135 LEU B N 1
ATOM 2920 C CA . LEU B 1 135 ? -4.211 12.711 7.133 1 89.88 135 LEU B CA 1
ATOM 2921 C C . LEU B 1 135 ? -3.715 12.25 5.766 1 89.88 135 LEU B C 1
ATOM 2923 O O . LEU B 1 135 ? -4.176 11.234 5.242 1 89.88 135 LEU B O 1
ATOM 2927 N N . LEU B 1 136 ? -2.83 13.023 5.172 1 90.44 136 LEU B N 1
ATOM 2928 C CA . LEU B 1 136 ? -2.217 12.695 3.889 1 90.44 136 LEU B CA 1
ATOM 2929 C C . LEU B 1 136 ? -0.699 12.609 4.02 1 90.44 136 LEU B C 1
ATOM 2931 O O . LEU B 1 136 ? -0.087 13.406 4.734 1 90.44 136 LEU B O 1
ATOM 2935 N N . VAL B 1 137 ? -0.111 11.641 3.395 1 88.94 137 VAL B N 1
ATOM 2936 C CA . VAL B 1 137 ? 1.337 11.484 3.305 1 88.94 137 VAL B CA 1
ATOM 2937 C C . VAL B 1 137 ? 1.766 11.469 1.839 1 88.94 137 VAL B C 1
ATOM 2939 O O . VAL B 1 137 ? 1.168 10.773 1.017 1 88.94 137 VAL B O 1
ATOM 2942 N N . GLN B 1 138 ? 2.732 12.305 1.543 1 87.56 138 GLN B N 1
ATOM 2943 C CA . GLN B 1 138 ? 3.291 12.359 0.196 1 87.56 138 GLN B CA 1
ATOM 2944 C C . GLN B 1 138 ? 4.797 12.117 0.214 1 87.56 138 GLN B C 1
ATOM 2946 O O . GLN B 1 138 ? 5.531 12.805 0.933 1 87.56 138 GLN B O 1
ATOM 2951 N N . GLU B 1 139 ? 5.199 11.164 -0.557 1 82.94 139 GLU B N 1
ATOM 2952 C CA . GLU B 1 139 ? 6.621 10.859 -0.656 1 82.94 139 GLU B CA 1
ATOM 2953 C C . GLU B 1 139 ? 7.367 11.938 -1.432 1 82.94 139 GLU B C 1
ATOM 2955 O O . GLU B 1 139 ? 6.875 12.43 -2.453 1 82.94 139 GLU B O 1
ATOM 2960 N N . ASP B 1 140 ? 8.5 12.312 -0.916 1 78.25 140 ASP B N 1
ATOM 2961 C CA . ASP B 1 140 ? 9.406 13.188 -1.659 1 78.25 140 ASP B CA 1
ATOM 2962 C C . ASP B 1 140 ? 10.211 12.391 -2.688 1 78.25 140 ASP B C 1
ATOM 2964 O O . ASP B 1 140 ? 11.172 11.703 -2.338 1 78.25 140 ASP B O 1
ATOM 2968 N N . LYS B 1 141 ? 9.789 12.484 -3.832 1 71.75 141 LYS B N 1
ATOM 2969 C CA . LYS B 1 141 ? 10.445 11.719 -4.887 1 71.75 141 LYS B CA 1
ATOM 2970 C C . LYS B 1 141 ? 11.336 12.609 -5.746 1 71.75 141 LYS B C 1
ATOM 2972 O O . LYS B 1 141 ? 11.609 12.289 -6.902 1 71.75 141 LYS B O 1
ATOM 2977 N N . ARG B 1 142 ? 11.758 13.719 -5.289 1 66.12 142 ARG B N 1
ATOM 2978 C CA . ARG B 1 142 ? 12.508 14.68 -6.09 1 66.12 142 ARG B CA 1
ATOM 2979 C C . ARG B 1 142 ? 13.789 14.055 -6.629 1 66.12 142 ARG B C 1
ATOM 2981 O O . ARG B 1 142 ? 14.336 14.516 -7.633 1 66.12 142 ARG B O 1
ATOM 2988 N N . HIS B 1 143 ? 14.258 13.148 -5.922 1 65.5 143 HIS B N 1
ATOM 2989 C CA . HIS B 1 143 ? 15.445 12.461 -6.418 1 65.5 143 HIS B CA 1
ATOM 2990 C C . HIS B 1 14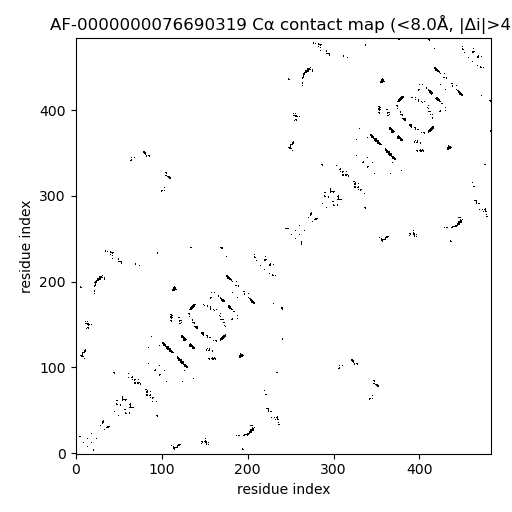3 ? 15.117 11.617 -7.645 1 65.5 143 HIS B C 1
ATOM 2992 O O . HIS B 1 143 ? 16.016 11.266 -8.422 1 65.5 143 HIS B O 1
ATOM 2998 N N . LYS B 1 144 ? 13.875 11.297 -7.863 1 66.12 144 LYS B N 1
ATOM 2999 C CA . LYS B 1 144 ? 13.461 10.453 -8.984 1 66.12 144 LYS B CA 1
ATOM 3000 C C . LYS B 1 144 ? 12.75 11.266 -10.055 1 66.12 144 LYS B C 1
ATOM 3002 O O . LYS B 1 144 ? 12.805 10.938 -11.242 1 66.12 144 LYS B O 1
ATOM 3007 N N . GLU B 1 145 ? 12.047 12.234 -9.648 1 68 145 GLU B N 1
ATOM 3008 C CA . GLU B 1 145 ? 11.258 13.047 -10.57 1 68 145 GLU B CA 1
ATOM 3009 C C . GLU B 1 145 ? 11.273 14.523 -10.172 1 68 145 GLU B C 1
ATOM 3011 O O . GLU B 1 145 ? 11.414 14.844 -8.984 1 68 145 GLU B O 1
ATOM 3016 N N . PRO B 1 146 ? 11.141 15.312 -11.148 1 69.88 146 PRO B N 1
ATOM 3017 C CA . PRO B 1 146 ? 11.18 16.75 -10.875 1 69.88 146 PRO B CA 1
ATOM 3018 C C . PRO B 1 146 ? 9.867 17.281 -10.289 1 69.88 146 PRO B C 1
ATOM 3020 O O . PRO B 1 146 ? 9.352 18.297 -10.734 1 69.88 146 PRO B O 1
ATOM 3023 N N . LYS B 1 147 ? 9.227 16.531 -9.578 1 77.38 147 LYS B N 1
ATOM 3024 C CA . LYS B 1 147 ? 7.969 16.969 -8.977 1 77.38 147 LYS B CA 1
ATOM 3025 C C . LYS B 1 147 ? 8.156 17.344 -7.508 1 77.38 147 LYS B C 1
ATOM 3027 O O . LYS B 1 147 ? 8.844 16.641 -6.766 1 77.38 147 LYS B O 1
ATOM 3032 N N . ASP B 1 148 ? 7.617 18.547 -7.238 1 79.06 148 ASP B N 1
ATOM 3033 C CA . ASP B 1 148 ? 7.68 19.031 -5.863 1 79.06 148 ASP B CA 1
ATOM 3034 C C . ASP B 1 148 ? 6.551 18.438 -5.02 1 79.06 148 ASP B C 1
ATOM 3036 O O . ASP B 1 148 ? 5.371 18.672 -5.305 1 79.06 148 ASP B O 1
ATOM 3040 N N . PRO B 1 149 ? 6.914 17.719 -3.975 1 85.69 149 PRO B N 1
ATOM 3041 C CA . PRO B 1 149 ? 5.883 17.031 -3.186 1 85.69 149 PRO B CA 1
ATOM 3042 C C . PRO B 1 149 ? 5.012 18.016 -2.396 1 85.69 149 PRO B C 1
ATOM 3044 O O . PRO B 1 149 ? 3.869 17.688 -2.059 1 85.69 149 PRO B O 1
ATOM 3047 N N . GLU B 1 150 ? 5.453 19.203 -2.113 1 87.69 150 GLU B N 1
ATOM 3048 C CA . GLU B 1 150 ? 4.715 20.109 -1.249 1 87.69 150 GLU B CA 1
ATOM 3049 C C . GLU B 1 150 ? 3.467 20.641 -1.949 1 87.69 150 GLU B C 1
ATOM 3051 O O . GLU B 1 150 ? 2.357 20.531 -1.423 1 87.69 150 GLU B O 1
ATOM 3056 N N . PRO B 1 151 ? 3.568 21.156 -3.199 1 88.44 151 PRO B N 1
ATOM 3057 C CA . PRO B 1 151 ? 2.344 21.547 -3.895 1 88.44 151 PRO B CA 1
ATOM 3058 C C . PRO B 1 151 ? 1.382 20.391 -4.113 1 88.44 151 PRO B C 1
ATOM 3060 O O . PRO B 1 151 ? 0.164 20.562 -4.023 1 88.44 151 PRO B O 1
ATOM 3063 N N . GLN B 1 152 ? 1.909 19.188 -4.355 1 88.81 152 GLN B N 1
ATOM 3064 C CA . GLN B 1 152 ? 1.07 18 -4.539 1 88.81 152 GLN B CA 1
ATOM 3065 C C . GLN B 1 152 ? 0.294 17.672 -3.264 1 88.81 152 GLN B C 1
ATOM 3067 O O . GLN B 1 152 ? -0.893 17.344 -3.32 1 88.81 152 GLN B O 1
ATOM 3072 N N . LEU B 1 153 ? 1.033 17.781 -2.199 1 89.19 153 LEU B N 1
ATOM 3073 C CA . LEU B 1 153 ? 0.411 17.531 -0.904 1 89.19 153 LEU B CA 1
ATOM 3074 C C . LEU B 1 153 ? -0.716 18.516 -0.638 1 89.19 153 LEU B C 1
ATOM 3076 O O . LEU B 1 153 ? -1.792 18.141 -0.176 1 89.19 153 LEU B O 1
ATOM 3080 N N . ILE B 1 154 ? -0.481 19.734 -0.907 1 89.19 154 ILE B N 1
ATOM 3081 C CA . ILE B 1 154 ? -1.462 20.781 -0.666 1 89.19 154 ILE B CA 1
ATOM 3082 C C . ILE B 1 154 ? -2.674 20.578 -1.572 1 89.19 154 ILE B C 1
ATOM 3084 O O . ILE B 1 154 ? -3.816 20.688 -1.125 1 89.19 154 ILE B O 1
ATOM 3088 N N . ALA B 1 155 ? -2.42 20.234 -2.801 1 90.62 155 ALA B N 1
ATOM 3089 C CA . ALA B 1 155 ? -3.516 19.922 -3.711 1 90.62 155 ALA B CA 1
ATOM 3090 C C . ALA B 1 155 ? -4.355 18.766 -3.172 1 90.62 155 ALA B C 1
ATOM 3092 O O . ALA B 1 155 ? -5.586 18.797 -3.221 1 90.62 155 ALA B O 1
ATOM 3093 N N . ALA B 1 156 ? -3.656 17.719 -2.678 1 90.25 156 ALA B N 1
ATOM 3094 C CA . ALA B 1 156 ? -4.352 16.562 -2.119 1 90.25 156 ALA B CA 1
ATOM 3095 C C . ALA B 1 156 ? -5.176 16.969 -0.896 1 90.25 156 ALA B C 1
ATOM 3097 O O . ALA B 1 156 ? -6.262 16.422 -0.671 1 90.25 156 ALA B O 1
ATOM 3098 N N . ALA B 1 157 ? -4.656 17.875 -0.083 1 89.5 157 ALA B N 1
ATOM 3099 C CA . ALA B 1 157 ? -5.387 18.344 1.091 1 89.5 157 ALA B CA 1
ATOM 3100 C C . ALA B 1 157 ? -6.66 19.078 0.686 1 89.5 157 ALA B C 1
ATOM 3102 O O . ALA B 1 157 ? -7.707 18.906 1.317 1 89.5 157 ALA B O 1
ATOM 3103 N N . ILE B 1 158 ? -6.57 19.844 -0.282 1 90.12 158 ILE B N 1
ATOM 3104 C CA . ILE B 1 158 ? -7.734 20.578 -0.778 1 90.12 158 ILE B CA 1
ATOM 3105 C C . ILE B 1 158 ? -8.75 19.594 -1.353 1 90.12 158 ILE B C 1
ATOM 3107 O O . ILE B 1 158 ? -9.953 19.703 -1.098 1 90.12 158 ILE B O 1
ATOM 3111 N N . ALA B 1 159 ? -8.258 18.656 -2.115 1 90.12 159 ALA B N 1
ATOM 3112 C CA . ALA B 1 159 ? -9.133 17.609 -2.643 1 90.12 159 ALA B CA 1
ATOM 3113 C C . ALA B 1 159 ? -9.852 16.875 -1.515 1 90.12 159 ALA B C 1
ATOM 3115 O O . ALA B 1 159 ? -11.055 16.609 -1.608 1 90.12 159 ALA B O 1
ATOM 3116 N N . ALA B 1 160 ? -9.102 16.562 -0.496 1 88 160 ALA B N 1
ATOM 3117 C CA . ALA B 1 160 ? -9.695 15.891 0.664 1 88 160 ALA B CA 1
ATOM 3118 C C . ALA B 1 160 ? -10.781 16.75 1.298 1 88 160 ALA B C 1
ATOM 3120 O O . ALA B 1 160 ? -11.836 16.25 1.682 1 88 160 ALA B O 1
ATOM 3121 N N . PHE B 1 161 ? -10.523 18.016 1.406 1 87.88 161 PHE B N 1
ATOM 3122 C CA . PHE B 1 161 ? -11.5 18.953 1.962 1 87.88 161 PHE B CA 1
ATOM 3123 C C . PHE B 1 161 ? -12.781 18.969 1.129 1 87.88 161 PHE B C 1
ATOM 3125 O O . PHE B 1 161 ? -13.883 18.938 1.676 1 87.88 161 PHE B O 1
ATOM 3132 N N . GLN B 1 162 ? -12.594 18.969 -0.149 1 87 162 GLN B N 1
ATOM 3133 C CA . GLN B 1 162 ? -13.75 18.922 -1.044 1 87 162 GLN B CA 1
ATOM 3134 C C . GLN B 1 162 ? -14.523 17.625 -0.873 1 87 162 GLN B C 1
ATOM 3136 O O . GLN B 1 162 ? -15.758 17.641 -0.822 1 87 162 GLN B O 1
ATOM 3141 N N . THR B 1 163 ? -13.773 16.562 -0.724 1 84.31 163 THR B N 1
ATOM 3142 C CA . THR B 1 163 ? -14.367 15.234 -0.607 1 84.31 163 THR B CA 1
ATOM 3143 C C . THR B 1 163 ? -15.062 15.07 0.739 1 84.31 163 THR B C 1
ATOM 3145 O O . THR B 1 163 ? -16.078 14.367 0.838 1 84.31 163 THR B O 1
ATOM 3148 N N . ASN B 1 164 ? -14.5 15.703 1.821 1 82.31 164 ASN B N 1
ATOM 3149 C CA . ASN B 1 164 ? -15.062 15.641 3.166 1 82.31 164 ASN B CA 1
ATOM 3150 C C . ASN B 1 164 ? -16.25 16.594 3.322 1 82.31 164 ASN B C 1
ATOM 3152 O O . ASN B 1 164 ? -16.656 16.906 4.441 1 82.31 164 ASN B O 1
ATOM 3156 N N . ASN B 1 165 ? -16.688 17 2.346 1 75.94 165 ASN B N 1
ATOM 3157 C CA . ASN B 1 165 ? -17.781 17.969 2.391 1 75.94 165 ASN B CA 1
ATOM 3158 C C . ASN B 1 165 ? -17.391 19.234 3.154 1 75.94 165 ASN B C 1
ATOM 3160 O O . ASN B 1 165 ? -18.156 19.703 3.996 1 75.94 165 ASN B O 1
ATOM 3164 N N . TYR B 1 166 ? -16.031 19.578 2.969 1 71.38 166 TYR B N 1
ATOM 3165 C CA . TYR B 1 166 ? -15.477 20.844 3.424 1 71.38 166 TYR B CA 1
ATOM 3166 C C . TYR B 1 166 ? -15.242 20.828 4.93 1 71.38 166 TYR B C 1
ATOM 3168 O O . TYR B 1 166 ? -15.312 21.875 5.586 1 71.38 166 TYR B O 1
ATOM 3176 N N . ARG B 1 167 ? -15.023 19.547 5.426 1 67.5 167 ARG B N 1
ATOM 3177 C CA . ARG B 1 167 ? -14.617 19.406 6.816 1 67.5 167 ARG B CA 1
ATOM 3178 C C . ARG B 1 167 ? -13.094 19.297 6.934 1 67.5 167 ARG B C 1
ATOM 3180 O O . ARG B 1 167 ? -12.422 18.891 5.984 1 67.5 167 ARG B O 1
ATOM 3187 N N . ARG B 1 168 ? -12.375 19.781 7.969 1 50.97 168 ARG B N 1
ATOM 3188 C CA . ARG B 1 168 ? -10.953 20 8.195 1 50.97 168 ARG B CA 1
ATOM 3189 C C . ARG B 1 168 ? -10.156 18.703 8.055 1 50.97 168 ARG B C 1
ATOM 3191 O O . ARG B 1 168 ? -10.594 17.656 8.531 1 50.97 168 ARG B O 1
ATOM 3198 N N . THR B 1 169 ? -9.211 18.562 6.98 1 49.91 169 THR B N 1
ATOM 3199 C CA . THR B 1 169 ? -8.25 17.484 6.809 1 49.91 169 THR B CA 1
ATOM 3200 C C . THR B 1 169 ? -6.84 17.953 7.16 1 49.91 169 THR B C 1
ATOM 3202 O O . THR B 1 169 ? -6.473 19.094 6.891 1 49.91 169 THR B O 1
ATOM 3205 N N . ARG B 1 170 ? -6 17.312 8.188 1 47.66 170 ARG B N 1
ATOM 3206 C CA . ARG B 1 170 ? -4.609 17.672 8.461 1 47.66 170 ARG B CA 1
ATOM 3207 C C . ARG B 1 170 ? -3.652 16.734 7.738 1 47.66 170 ARG B C 1
ATOM 3209 O O . ARG B 1 170 ? -3.951 15.547 7.559 1 47.66 170 ARG B O 1
ATOM 3216 N N . ILE B 1 171 ? -2.752 17.219 6.777 1 49.34 171 ILE B N 1
ATOM 3217 C CA . ILE B 1 171 ? -1.952 16.453 5.82 1 49.34 171 ILE B CA 1
ATOM 3218 C C . ILE B 1 171 ? -0.535 16.281 6.359 1 49.34 171 ILE B C 1
ATOM 3220 O O . ILE B 1 171 ? 0.04 17.203 6.93 1 49.34 171 ILE B O 1
ATOM 3224 N N . LEU B 1 172 ? 0.036 14.992 6.707 1 48.25 172 LEU B N 1
ATOM 3225 C CA . LEU B 1 172 ? 1.411 14.781 7.148 1 48.25 172 LEU B CA 1
ATOM 3226 C C . LEU B 1 172 ? 2.283 14.289 6 1 48.25 172 LEU B C 1
ATOM 3228 O O . LEU B 1 172 ? 1.807 13.57 5.117 1 48.25 172 LEU B O 1
ATOM 3232 N N . GLY B 1 173 ? 3.312 14.938 5.332 1 42.03 173 GLY B N 1
ATOM 3233 C CA . GLY B 1 173 ? 4.238 14.688 4.242 1 42.03 173 GLY B CA 1
ATOM 3234 C C . GLY B 1 173 ? 5.441 13.867 4.656 1 42.03 173 GLY B C 1
ATOM 3235 O O . GLY B 1 173 ? 5.609 13.555 5.836 1 42.03 173 GLY B O 1
ATOM 3236 N N . GLN B 1 174 ? 6.586 13.32 3.582 1 43.88 174 GLN B N 1
ATOM 3237 C CA . GLN B 1 174 ? 7.781 12.484 3.588 1 43.88 174 GLN B CA 1
ATOM 3238 C C . GLN B 1 174 ? 8.906 13.141 4.379 1 43.88 174 GLN B C 1
ATOM 3240 O O . GLN B 1 174 ? 9.305 12.641 5.434 1 43.88 174 GLN B O 1
ATOM 3245 N N . ASP B 1 175 ? 10.078 13.656 3.777 1 52.97 175 ASP B N 1
ATOM 3246 C CA . ASP B 1 175 ? 10.906 14.141 4.875 1 52.97 175 ASP B CA 1
ATOM 3247 C C . ASP B 1 175 ? 10.047 14.695 6.008 1 52.97 175 ASP B C 1
ATOM 3249 O O . ASP B 1 175 ? 9.039 15.367 5.762 1 52.97 175 ASP B O 1
ATOM 3253 N N . PRO B 1 176 ? 10.055 13.977 7.234 1 64.12 176 PRO B N 1
ATOM 3254 C CA . PRO B 1 176 ? 9.016 14.18 8.242 1 64.12 176 PRO B CA 1
ATOM 3255 C C . PRO B 1 176 ? 8.609 15.641 8.383 1 64.12 176 PRO B C 1
ATOM 3257 O O . PRO B 1 176 ? 8.594 16.188 9.492 1 64.12 176 PRO B O 1
ATOM 3260 N N . ILE B 1 177 ? 8.656 16.281 7.074 1 78.25 177 ILE B N 1
ATOM 3261 C CA . ILE B 1 177 ? 8.07 17.609 7.242 1 78.25 177 ILE B CA 1
ATOM 3262 C C . ILE B 1 177 ? 6.574 17.484 7.52 1 78.25 177 ILE B C 1
ATOM 3264 O O . ILE B 1 177 ? 5.867 16.75 6.824 1 78.25 177 ILE B O 1
ATOM 3268 N N . VAL B 1 178 ? 6.164 18.141 8.523 1 85.56 178 VAL B N 1
ATOM 3269 C CA . VAL B 1 178 ? 4.746 18.109 8.875 1 85.56 178 VAL B CA 1
ATOM 3270 C C . VAL B 1 178 ? 4.078 19.422 8.453 1 85.56 178 VAL B C 1
ATOM 3272 O O . VAL B 1 178 ? 4.668 20.484 8.586 1 85.56 178 VAL B O 1
ATOM 3275 N N . HIS B 1 179 ? 2.996 19.281 7.828 1 85.94 179 HIS B N 1
ATOM 3276 C CA . HIS B 1 179 ? 2.23 20.438 7.359 1 85.94 179 HIS B CA 1
ATOM 3277 C C . HIS B 1 179 ? 0.871 20.516 8.047 1 85.94 179 HIS B C 1
ATOM 3279 O O . HIS B 1 179 ? 0.271 19.484 8.359 1 85.94 179 HIS B O 1
ATOM 3285 N N . LYS B 1 180 ? 0.454 21.703 8.336 1 84.5 180 LYS B N 1
ATOM 3286 C CA . LYS B 1 180 ? -0.917 22.016 8.727 1 84.5 180 LYS B CA 1
ATOM 3287 C C . LYS B 1 180 ? -1.557 23.016 7.758 1 84.5 180 LYS B C 1
ATOM 3289 O O . LYS B 1 180 ? -0.993 24.078 7.484 1 84.5 180 LYS B O 1
ATOM 3294 N N . ILE B 1 181 ? -2.559 22.516 7.188 1 83.12 181 ILE B N 1
ATOM 3295 C CA . ILE B 1 181 ? -3.264 23.406 6.273 1 83.12 181 ILE B CA 1
ATOM 3296 C C . ILE B 1 181 ? -4.715 23.562 6.719 1 83.12 181 ILE B C 1
ATOM 3298 O O . ILE B 1 181 ? -5.391 22.578 7.012 1 83.12 181 ILE B O 1
ATOM 3302 N N . SER B 1 182 ? -5.074 24.75 6.898 1 81.19 182 SER B N 1
ATOM 3303 C CA . SER B 1 182 ? -6.484 25.062 7.121 1 81.19 182 SER B CA 1
ATOM 3304 C C . SER B 1 182 ? -7.188 25.406 5.812 1 81.19 182 SER B C 1
ATOM 3306 O O . SER B 1 182 ? -7.227 26.578 5.414 1 81.19 182 SER B O 1
ATOM 3308 N N . VAL B 1 183 ? -7.645 24.375 5.266 1 81.31 183 VAL B N 1
ATOM 3309 C CA . VAL B 1 183 ? -8.367 24.625 4.023 1 81.31 183 VAL B CA 1
ATOM 3310 C C . VAL B 1 183 ? -9.727 25.25 4.336 1 81.31 183 VAL B C 1
ATOM 3312 O O . VAL B 1 183 ? -10.469 24.75 5.176 1 81.31 183 VAL B O 1
ATOM 3315 N N . THR B 1 184 ? -9.961 26.359 3.732 1 84.12 184 THR B N 1
ATOM 3316 C CA . THR B 1 184 ? -11.227 27.062 3.93 1 84.12 184 THR B CA 1
ATOM 3317 C C . THR B 1 184 ? -12.172 26.797 2.762 1 84.12 184 THR B C 1
ATOM 3319 O O . THR B 1 184 ? -11.734 26.406 1.677 1 84.12 184 THR B O 1
ATOM 3322 N N . THR B 1 185 ? -13.406 27.031 3.027 1 86.56 185 THR B N 1
ATOM 3323 C CA . THR B 1 185 ? -14.406 26.953 1.966 1 86.56 185 THR B CA 1
ATOM 3324 C C . THR B 1 185 ? -14.078 27.938 0.846 1 86.56 185 THR B C 1
ATOM 3326 O O . THR B 1 185 ? -14.234 27.625 -0.334 1 86.56 185 THR B O 1
ATOM 3329 N N . GLN B 1 186 ? -13.57 29.062 1.268 1 87.81 186 GLN B N 1
ATOM 3330 C CA . GLN B 1 186 ? -13.234 30.078 0.29 1 87.81 186 GLN B CA 1
ATOM 3331 C C . GLN B 1 186 ? -12.125 29.609 -0.646 1 87.81 186 GLN B C 1
ATOM 3333 O O . GLN B 1 186 ? -12.219 29.781 -1.863 1 87.81 186 GLN B O 1
ATOM 3338 N N . LEU B 1 187 ? -11.094 29.031 -0.133 1 90.44 187 LEU B N 1
ATOM 3339 C CA . LEU B 1 187 ? -10.008 28.516 -0.955 1 90.44 187 LEU B CA 1
ATOM 3340 C C . LEU B 1 187 ? -10.5 27.422 -1.896 1 90.44 187 LEU B C 1
ATOM 3342 O O . LEU B 1 187 ? -10.219 27.469 -3.096 1 90.44 187 LEU B O 1
ATOM 3346 N N . ALA B 1 188 ? -11.25 26.453 -1.355 1 90.19 188 ALA B N 1
ATOM 3347 C CA . ALA B 1 188 ? -11.766 25.328 -2.145 1 90.19 188 ALA B CA 1
ATOM 3348 C C . ALA B 1 188 ? -12.633 25.828 -3.299 1 90.19 188 ALA B C 1
ATOM 3350 O O . ALA B 1 188 ? -12.523 25.328 -4.422 1 90.19 188 ALA B O 1
ATOM 3351 N N . GLN B 1 189 ? -13.414 26.812 -3.035 1 89.19 189 GLN B N 1
ATOM 3352 C CA . GLN B 1 189 ? -14.289 27.375 -4.066 1 89.19 189 GLN B CA 1
ATOM 3353 C C . GLN B 1 189 ? -13.484 28.125 -5.113 1 89.19 189 GLN B C 1
ATOM 3355 O O . GLN B 1 189 ? -13.781 28.062 -6.309 1 89.19 189 GLN B O 1
ATOM 3360 N N . SER B 1 190 ? -12.516 28.875 -4.652 1 91.88 190 SER B N 1
ATOM 3361 C CA . SER B 1 190 ? -11.664 29.609 -5.586 1 91.88 190 SER B CA 1
ATOM 3362 C C . SER B 1 190 ? -10.969 28.656 -6.559 1 91.88 190 SER B C 1
ATOM 3364 O O . SER B 1 190 ? -10.867 28.938 -7.75 1 91.88 190 SER B O 1
ATOM 3366 N N . ILE B 1 191 ? -10.523 27.562 -6.062 1 91.62 191 ILE B N 1
ATOM 3367 C CA . ILE B 1 191 ? -9.844 26.562 -6.887 1 91.62 191 ILE B CA 1
ATOM 3368 C C . ILE B 1 191 ? -10.844 25.922 -7.848 1 91.62 191 ILE B C 1
ATOM 3370 O O . ILE B 1 191 ? -10.562 25.766 -9.039 1 91.62 191 ILE B O 1
ATOM 3374 N N . ALA B 1 192 ? -12.016 25.609 -7.363 1 91.19 192 ALA B N 1
ATOM 3375 C CA . ALA B 1 192 ? -13.047 24.984 -8.188 1 91.19 192 ALA B CA 1
ATOM 3376 C C . ALA B 1 192 ? -13.461 25.891 -9.336 1 91.19 192 ALA B C 1
ATOM 3378 O O . ALA B 1 192 ? -13.734 25.422 -10.445 1 91.19 192 ALA B O 1
ATOM 3379 N N . LEU B 1 193 ? -13.469 27.172 -9.055 1 91.38 193 LEU B N 1
ATOM 3380 C CA . LEU B 1 193 ? -13.953 28.125 -10.039 1 91.38 193 LEU B CA 1
ATOM 3381 C C . LEU B 1 193 ? -12.797 28.719 -10.844 1 91.38 193 LEU B C 1
ATOM 3383 O O . LEU B 1 193 ? -13.016 29.422 -11.836 1 91.38 193 LEU B O 1
ATOM 3387 N N . GLY B 1 194 ? -11.602 28.531 -10.367 1 89.81 194 GLY B N 1
ATOM 3388 C CA . GLY B 1 194 ? -10.438 29.062 -11.047 1 89.81 194 GLY B CA 1
ATOM 3389 C C . GLY B 1 194 ? -10.242 30.547 -10.805 1 89.81 194 GLY B C 1
ATOM 3390 O O . GLY B 1 194 ? -9.883 31.297 -11.727 1 89.81 194 GLY B O 1
ATOM 3391 N N . VAL B 1 195 ? -10.539 30.984 -9.586 1 91.06 195 VAL B N 1
ATOM 3392 C CA . VAL B 1 195 ? -10.43 32.406 -9.25 1 91.06 195 VAL B CA 1
ATOM 3393 C C . VAL B 1 195 ? -9.344 32.594 -8.195 1 91.06 195 VAL B C 1
ATOM 3395 O O . VAL B 1 195 ? -9.133 31.734 -7.34 1 91.06 195 VAL B O 1
ATOM 3398 N N . TYR B 1 196 ? -8.664 33.688 -8.289 1 91.69 196 TYR B N 1
ATOM 3399 C CA . TYR B 1 196 ? -7.645 34.031 -7.305 1 91.69 196 TYR B CA 1
ATOM 3400 C C . TYR B 1 196 ? -8.289 34.469 -5.992 1 91.69 196 TYR B C 1
ATOM 3402 O O . TYR B 1 196 ? -9.07 35.438 -5.965 1 91.69 196 TYR B O 1
ATOM 3410 N N . PRO B 1 197 ? -7.949 33.812 -4.93 1 91.62 197 PRO B N 1
ATOM 3411 C CA . PRO B 1 197 ? -8.516 34.25 -3.645 1 91.62 197 PRO B CA 1
ATOM 3412 C C . PRO B 1 197 ? -7.961 35.562 -3.162 1 91.62 197 PRO B C 1
ATOM 3414 O O . PRO B 1 197 ? -6.758 35.812 -3.275 1 91.62 197 PRO B O 1
ATOM 3417 N N . ALA B 1 198 ? -8.797 36.344 -2.611 1 89.19 198 ALA B N 1
ATOM 3418 C CA . ALA B 1 198 ? -8.391 37.656 -2.117 1 89.19 198 ALA B CA 1
ATOM 3419 C C . ALA B 1 198 ? -7.492 37.531 -0.889 1 89.19 198 ALA B C 1
ATOM 3421 O O . ALA B 1 198 ? -6.504 38.25 -0.753 1 89.19 198 ALA B O 1
ATOM 3422 N N . ALA B 1 199 ? -7.863 36.594 -0.026 1 91.81 199 ALA B N 1
ATOM 3423 C CA . ALA B 1 199 ? -7.07 36.375 1.178 1 91.81 199 ALA B CA 1
ATOM 3424 C C . ALA B 1 199 ? -6.133 35.188 0.991 1 91.81 199 ALA B C 1
ATOM 3426 O O . ALA B 1 199 ? -6.512 34.156 0.398 1 91.81 199 ALA B O 1
ATOM 3427 N N . PRO B 1 200 ? -4.941 35.406 1.441 1 93.19 200 PRO B N 1
ATOM 3428 C CA . PRO B 1 200 ? -4.008 34.281 1.311 1 93.19 200 PRO B CA 1
ATOM 3429 C C . PRO B 1 200 ? -4.328 33.125 2.262 1 93.19 200 PRO B C 1
ATOM 3431 O O . PRO B 1 200 ? -4.863 33.344 3.35 1 93.19 200 PRO B O 1
ATOM 3434 N N . THR B 1 201 ? -4.121 31.938 1.819 1 91.94 201 THR B N 1
ATOM 3435 C CA . THR B 1 201 ? -4.086 30.766 2.691 1 91.94 201 THR B CA 1
ATOM 3436 C C . THR B 1 201 ? -2.656 30.453 3.123 1 91.94 201 THR B C 1
ATOM 3438 O O . THR B 1 201 ? -1.766 30.312 2.281 1 91.94 201 THR B O 1
ATOM 3441 N N . VAL B 1 202 ? -2.502 30.375 4.398 1 92.06 202 VAL B N 1
ATOM 3442 C CA . VAL B 1 202 ? -1.165 30.094 4.91 1 92.06 202 VAL B CA 1
ATOM 3443 C C . VAL B 1 202 ? -1.081 28.641 5.375 1 92.06 202 VAL B C 1
ATOM 3445 O O . VAL B 1 202 ? -1.854 28.219 6.234 1 92.06 202 VAL B O 1
ATOM 3448 N N . VAL B 1 203 ? -0.235 27.875 4.715 1 90.38 203 VAL B N 1
ATOM 3449 C CA . VAL B 1 203 ? 0.11 26.531 5.141 1 90.38 203 VAL B CA 1
ATOM 3450 C C . VAL B 1 203 ? 1.327 26.578 6.062 1 90.38 203 VAL B C 1
ATOM 3452 O O . VAL B 1 203 ? 2.371 27.125 5.695 1 90.38 203 VAL B O 1
ATOM 3455 N N . HIS B 1 204 ? 1.124 26.031 7.254 1 91 204 HIS B N 1
ATOM 3456 C CA . HIS B 1 204 ? 2.248 26 8.18 1 91 204 HIS B CA 1
ATOM 3457 C C . HIS B 1 204 ? 2.986 24.656 8.086 1 91 204 HIS B C 1
ATOM 3459 O O . HIS B 1 204 ? 2.359 23.609 8.008 1 91 204 HIS B O 1
ATOM 3465 N N . ALA B 1 205 ? 4.266 24.75 8 1 90.12 205 ALA B N 1
ATOM 3466 C CA . ALA B 1 205 ? 5.113 23.562 7.934 1 90.12 205 ALA B CA 1
ATOM 3467 C C . ALA B 1 205 ? 6.164 23.578 9.039 1 90.12 205 ALA B C 1
ATOM 3469 O O . ALA B 1 205 ? 6.57 24.641 9.508 1 90.12 205 ALA B O 1
ATOM 3470 N N . HIS B 1 206 ? 6.508 22.406 9.477 1 90.69 206 HIS B N 1
ATOM 3471 C CA . HIS B 1 206 ? 7.57 22.25 10.461 1 90.69 206 HIS B CA 1
ATOM 3472 C C . HIS B 1 206 ? 8.562 21.172 10.031 1 90.69 206 HIS B C 1
ATOM 3474 O O . HIS B 1 206 ? 8.164 20.078 9.633 1 90.69 206 HIS B O 1
ATOM 3480 N N . LEU B 1 207 ? 9.75 21.547 10.148 1 88.31 207 LEU B N 1
ATOM 3481 C CA . LEU B 1 207 ? 10.852 20.625 9.93 1 88.31 207 LEU B CA 1
ATOM 3482 C C . LEU B 1 207 ? 11.453 20.188 11.258 1 88.31 207 LEU B C 1
ATOM 3484 O O . LEU B 1 207 ? 11.922 21.016 12.039 1 88.31 207 LEU B O 1
ATOM 3488 N N . PRO B 1 208 ? 11.391 18.875 11.508 1 89.12 208 PRO B N 1
ATOM 3489 C CA . PRO B 1 208 ? 11.992 18.406 12.766 1 89.12 208 PRO B CA 1
ATOM 3490 C C . PRO B 1 208 ? 13.43 18.859 12.938 1 89.12 208 PRO B C 1
ATOM 3492 O O . PRO B 1 208 ? 14.211 18.859 11.977 1 89.12 208 PRO B O 1
ATOM 3495 N N . ALA B 1 209 ? 13.773 19.281 14.156 1 89.75 209 ALA B N 1
ATOM 3496 C CA . ALA B 1 209 ? 15.109 19.812 14.461 1 89.75 209 ALA B CA 1
ATOM 3497 C C . ALA B 1 209 ? 16.094 18.688 14.758 1 89.75 209 ALA B C 1
ATOM 3499 O O . ALA B 1 209 ? 16.578 18.562 15.891 1 89.75 209 ALA B O 1
ATOM 3500 N N . VAL B 1 210 ? 16.453 17.938 13.727 1 91.06 210 VAL B N 1
ATOM 3501 C CA . VAL B 1 210 ? 17.391 16.828 13.914 1 91.06 210 VAL B CA 1
ATOM 3502 C C . VAL B 1 210 ? 18.797 17.375 14.164 1 91.06 210 VAL B C 1
ATOM 3504 O O . VAL B 1 210 ? 19.094 18.516 13.82 1 91.06 210 VAL B O 1
ATOM 3507 N N . ALA B 1 211 ? 19.688 16.562 14.742 1 91.75 211 ALA B N 1
ATOM 3508 C CA . ALA B 1 211 ? 21.016 16.969 15.188 1 91.75 211 ALA B CA 1
ATOM 3509 C C . ALA B 1 211 ? 21.891 17.344 14 1 91.75 211 ALA B C 1
ATOM 3511 O O . ALA B 1 211 ? 22.766 18.203 14.109 1 91.75 211 ALA B O 1
ATOM 3512 N N . ARG B 1 212 ? 21.75 16.719 12.852 1 93.56 212 ARG B N 1
ATOM 3513 C CA . ARG B 1 212 ? 22.531 16.938 11.641 1 93.56 212 ARG B CA 1
ATOM 3514 C C . ARG B 1 212 ? 21.625 17.297 10.469 1 93.56 212 ARG B C 1
ATOM 3516 O O . ARG B 1 212 ? 21.453 16.5 9.547 1 93.56 212 ARG B O 1
ATOM 3523 N N . PRO B 1 213 ? 21.203 18.531 10.469 1 89.38 213 PRO B N 1
ATOM 3524 C CA . PRO B 1 213 ? 20.203 18.938 9.469 1 89.38 213 PRO B CA 1
ATOM 3525 C C . PRO B 1 213 ? 20.688 18.75 8.039 1 89.38 213 PRO B C 1
ATOM 3527 O O . PRO B 1 213 ? 19.891 18.484 7.137 1 89.38 213 PRO B O 1
ATOM 3530 N N . ALA B 1 214 ? 22.016 18.875 7.812 1 89.75 214 ALA B N 1
ATOM 3531 C CA . ALA B 1 214 ? 22.578 18.75 6.465 1 89.75 214 ALA B CA 1
ATOM 3532 C C . ALA B 1 214 ? 22.438 17.312 5.945 1 89.75 214 ALA B C 1
ATOM 3534 O O . ALA B 1 214 ? 22.469 17.094 4.734 1 89.75 214 ALA B O 1
ATOM 3535 N N . ARG B 1 215 ? 22.25 16.406 6.879 1 88.81 215 ARG B N 1
ATOM 3536 C CA . ARG B 1 215 ? 22.172 15.008 6.504 1 88.81 215 ARG B CA 1
ATOM 3537 C C . ARG B 1 215 ? 20.781 14.438 6.75 1 88.81 215 ARG B C 1
ATOM 3539 O O . ARG B 1 215 ? 20.609 13.219 6.824 1 88.81 215 ARG B O 1
ATOM 3546 N N . ARG B 1 216 ? 19.844 15.328 6.82 1 83.5 216 ARG B N 1
ATOM 3547 C CA . ARG B 1 216 ? 18.484 14.93 7.172 1 83.5 216 ARG B CA 1
ATOM 3548 C C . ARG B 1 216 ? 17.922 13.93 6.168 1 83.5 216 ARG B C 1
ATOM 3550 O O . ARG B 1 216 ? 17.312 12.93 6.551 1 83.5 216 ARG B O 1
ATOM 3557 N N . LEU B 1 217 ? 18.125 14.094 4.883 1 77.94 217 LEU B N 1
ATOM 3558 C CA . LEU B 1 217 ? 17.547 13.25 3.844 1 77.94 217 LEU B CA 1
ATOM 3559 C C . LEU B 1 217 ? 18.266 11.914 3.756 1 77.94 217 LEU B C 1
ATOM 3561 O O . LEU B 1 217 ? 17.641 10.867 3.584 1 77.94 217 LEU B O 1
ATOM 3565 N N . SER B 1 218 ? 19.562 11.961 3.906 1 82.75 218 SER B N 1
ATOM 3566 C CA . SER B 1 218 ? 20.344 10.742 3.746 1 82.75 218 SER B CA 1
ATOM 3567 C C . SER B 1 218 ? 20.25 9.859 4.988 1 82.75 218 SER B C 1
ATOM 3569 O O . SER B 1 218 ? 20.281 8.633 4.891 1 82.75 218 SER B O 1
ATOM 3571 N N . GLU B 1 219 ? 20.062 10.5 6.141 1 87.94 219 GLU B N 1
ATOM 3572 C CA . GLU B 1 219 ? 20.078 9.727 7.379 1 87.94 219 GLU B CA 1
ATOM 3573 C C . GLU B 1 219 ? 18.656 9.328 7.797 1 87.94 219 GLU B C 1
ATOM 3575 O O . GLU B 1 219 ? 18.453 8.258 8.383 1 87.94 219 GLU B O 1
ATOM 3580 N N . GLY B 1 220 ? 17.703 10.242 7.559 1 87.06 220 GLY B N 1
ATOM 3581 C CA . GLY B 1 220 ? 16.328 9.977 7.957 1 87.06 220 GLY B CA 1
ATOM 3582 C C . GLY B 1 220 ? 16.188 9.664 9.438 1 87.06 220 GLY B C 1
ATOM 3583 O O . GLY B 1 220 ? 16.703 10.398 10.281 1 87.06 220 GLY B O 1
ATOM 3584 N N . MET B 1 221 ? 15.562 8.555 9.742 1 90.94 221 MET B N 1
ATOM 3585 C CA . MET B 1 221 ? 15.297 8.156 11.125 1 90.94 221 MET B CA 1
ATOM 3586 C C . MET B 1 221 ? 16.312 7.125 11.602 1 90.94 221 MET B C 1
ATOM 3588 O O . MET B 1 221 ? 16.172 6.574 12.695 1 90.94 221 MET B O 1
ATOM 3592 N N . LYS B 1 222 ? 17.266 6.832 10.812 1 91.31 222 LYS B N 1
ATOM 3593 C CA . LYS B 1 222 ? 18.203 5.762 11.148 1 91.31 222 LYS B CA 1
ATOM 3594 C C . LYS B 1 222 ? 18.984 6.09 12.422 1 91.31 222 LYS B C 1
ATOM 3596 O O . LYS B 1 222 ? 19.062 5.27 13.336 1 91.31 222 LYS B O 1
ATOM 3601 N N . PRO B 1 223 ? 19.594 7.359 12.453 1 94 223 PRO B N 1
ATOM 3602 C CA . PRO B 1 223 ? 20.234 7.699 13.727 1 94 223 PRO B CA 1
ATOM 3603 C C . PRO B 1 223 ? 19.219 7.82 14.867 1 94 223 PRO B C 1
ATOM 3605 O O . PRO B 1 223 ? 18.141 8.375 14.688 1 94 223 PRO B O 1
ATOM 3608 N N . LEU B 1 224 ? 19.578 7.363 16.062 1 95.94 224 LEU B N 1
ATOM 3609 C CA . LEU B 1 224 ? 18.656 7.301 17.188 1 95.94 224 LEU B CA 1
ATOM 3610 C C . LEU B 1 224 ? 18.203 8.695 17.609 1 95.94 224 LEU B C 1
ATOM 3612 O O . LEU B 1 224 ? 17.062 8.891 18.016 1 95.94 224 LEU B O 1
ATOM 3616 N N . ASP B 1 225 ? 19.062 9.633 17.562 1 94.88 225 ASP B N 1
ATOM 3617 C CA . ASP B 1 225 ? 18.688 10.992 17.938 1 94.88 225 ASP B CA 1
ATOM 3618 C C . ASP B 1 225 ? 17.688 11.578 16.938 1 94.88 225 ASP B C 1
ATOM 3620 O O . ASP B 1 225 ? 16.719 12.234 17.328 1 94.88 225 ASP B O 1
ATOM 3624 N N . ASN B 1 226 ? 17.906 11.352 15.594 1 93 226 ASN B N 1
ATOM 3625 C CA . ASN B 1 226 ? 16.922 11.734 14.586 1 93 226 ASN B CA 1
ATOM 3626 C C . ASN B 1 226 ? 15.57 11.078 14.844 1 93 226 ASN B C 1
ATOM 3628 O O . ASN B 1 226 ? 14.539 11.742 14.781 1 93 226 ASN B O 1
ATOM 3632 N N . ARG B 1 227 ? 15.672 9.797 15.102 1 93.5 227 ARG B N 1
ATOM 3633 C CA . ARG B 1 227 ? 14.453 9.023 15.305 1 93.5 227 ARG B CA 1
ATOM 3634 C C . ARG B 1 227 ? 13.648 9.562 16.484 1 93.5 227 ARG B C 1
ATOM 3636 O O . ARG B 1 227 ? 12.438 9.742 16.375 1 93.5 227 ARG B O 1
ATOM 3643 N N . ALA B 1 228 ? 14.289 9.844 17.547 1 94.38 228 ALA B N 1
ATOM 3644 C CA . ALA B 1 228 ? 13.625 10.391 18.734 1 94.38 228 ALA B CA 1
ATOM 3645 C C . ALA B 1 228 ? 12.953 11.727 18.406 1 94.38 228 ALA B C 1
ATOM 3647 O O . ALA B 1 228 ? 11.805 11.953 18.797 1 94.38 228 ALA B O 1
ATOM 3648 N N . CYS B 1 229 ? 13.648 12.555 17.734 1 92.5 229 CYS B N 1
ATOM 3649 C CA . CYS B 1 229 ? 13.148 13.875 17.391 1 92.5 229 CYS B CA 1
ATOM 3650 C C . CYS B 1 229 ? 11.93 13.773 16.469 1 92.5 229 CYS B C 1
ATOM 3652 O O . CYS B 1 229 ? 10.914 14.422 16.719 1 92.5 229 CYS B O 1
ATOM 3654 N N . ILE B 1 230 ? 12.016 12.984 15.469 1 91.69 230 ILE B N 1
ATOM 3655 C CA . ILE B 1 230 ? 10.953 12.836 14.469 1 91.69 230 ILE B CA 1
ATOM 3656 C C . ILE B 1 230 ? 9.734 12.188 15.109 1 91.69 230 ILE B C 1
ATOM 3658 O O . ILE B 1 230 ? 8.602 12.625 14.891 1 91.69 230 ILE B O 1
ATOM 3662 N N . LEU B 1 231 ? 9.961 11.164 15.953 1 93.44 231 LEU B N 1
ATOM 3663 C CA . LEU B 1 231 ? 8.844 10.5 16.625 1 93.44 231 LEU B CA 1
ATOM 3664 C C . LEU B 1 231 ? 8.148 11.453 17.594 1 93.44 231 LEU B C 1
ATOM 3666 O O . LEU B 1 231 ? 6.93 11.383 17.766 1 93.44 231 LEU B O 1
ATOM 3670 N N . ALA B 1 232 ? 8.906 12.32 18.172 1 93.38 232 ALA B N 1
ATOM 3671 C CA . ALA B 1 232 ? 8.312 13.328 19.047 1 93.38 232 ALA B CA 1
ATOM 3672 C C . ALA B 1 232 ? 7.398 14.266 18.266 1 93.38 232 ALA B C 1
ATOM 3674 O O . ALA B 1 232 ? 6.34 14.664 18.75 1 93.38 232 ALA B O 1
ATOM 3675 N N . CYS B 1 233 ? 7.812 14.625 17.109 1 91.88 233 CYS B N 1
ATOM 3676 C CA . CYS B 1 233 ? 6.988 15.461 16.25 1 91.88 233 CYS B CA 1
ATOM 3677 C C . CYS B 1 233 ? 5.688 14.758 15.883 1 91.88 233 CYS B C 1
ATOM 3679 O O . CYS B 1 233 ? 4.617 15.375 15.906 1 91.88 233 CYS B O 1
ATOM 3681 N N . TYR B 1 234 ? 5.789 13.461 15.586 1 91.19 234 TYR B N 1
ATOM 3682 C CA . TYR B 1 234 ? 4.59 12.695 15.273 1 91.19 234 TYR B CA 1
ATOM 3683 C C . TYR B 1 234 ? 3.654 12.625 16.484 1 91.19 234 TYR B C 1
ATOM 3685 O O . TYR B 1 234 ? 2.434 12.711 16.328 1 91.19 234 TYR B O 1
ATOM 3693 N N . GLU B 1 235 ? 4.277 12.461 17.609 1 93.12 235 GLU B N 1
ATOM 3694 C CA . GLU B 1 235 ? 3.473 12.422 18.828 1 93.12 235 GLU B CA 1
ATOM 3695 C C . GLU B 1 235 ? 2.725 13.734 19.031 1 93.12 235 GLU B C 1
ATOM 3697 O O . GLU B 1 235 ? 1.524 13.727 19.312 1 93.12 235 GLU B O 1
ATOM 3702 N N . ALA B 1 236 ? 3.418 14.781 18.859 1 92.06 236 ALA B N 1
ATOM 3703 C CA . ALA B 1 236 ? 2.814 16.109 19.031 1 92.06 236 ALA B CA 1
ATOM 3704 C C . ALA B 1 236 ? 1.729 16.344 18 1 92.06 236 ALA B C 1
ATOM 3706 O O . ALA B 1 236 ? 0.742 17.031 18.266 1 92.06 236 ALA B O 1
ATOM 3707 N N . PHE B 1 237 ? 1.878 15.781 16.875 1 90.38 237 PHE B N 1
ATOM 3708 C CA . PHE B 1 237 ? 0.991 16.031 15.742 1 90.38 237 PHE B CA 1
ATOM 3709 C C . PHE B 1 237 ? -0.354 15.344 15.945 1 90.38 237 PHE B C 1
ATOM 3711 O O . PHE B 1 237 ? -1.344 15.703 15.305 1 90.38 237 PHE B O 1
ATOM 3718 N N . LYS B 1 238 ? -0.463 14.391 16.812 1 88.69 238 LYS B N 1
ATOM 3719 C CA . LYS B 1 238 ? -1.681 13.625 17.062 1 88.69 238 LYS B CA 1
ATOM 3720 C C . LYS B 1 238 ? -2.842 14.531 17.438 1 88.69 238 LYS B C 1
ATOM 3722 O O . LYS B 1 238 ? -3.994 14.258 17.094 1 88.69 238 LYS B O 1
ATOM 3727 N N . ARG B 1 239 ? -2.561 15.523 18.016 1 86.5 239 ARG B N 1
ATOM 3728 C CA . ARG B 1 239 ? -3.611 16.406 18.531 1 86.5 239 ARG B CA 1
ATOM 3729 C C . ARG B 1 239 ? -4.367 17.062 17.375 1 86.5 239 ARG B C 1
ATOM 3731 O O . ARG B 1 239 ? -5.488 17.547 17.562 1 86.5 239 ARG B O 1
ATOM 3738 N N . PHE B 1 240 ? -3.744 17.125 16.234 1 83.25 240 PHE B N 1
ATOM 3739 C CA . PHE B 1 240 ? -4.367 17.797 15.109 1 83.25 240 PHE B CA 1
ATOM 3740 C C . PHE B 1 240 ? -5.223 16.828 14.305 1 83.25 240 PHE B C 1
ATOM 3742 O O . PHE B 1 240 ? -5.918 17.234 13.367 1 83.25 240 PHE B O 1
ATOM 3749 N N . ILE B 1 241 ? -5.164 15.516 14.492 1 79.38 241 ILE B N 1
ATOM 3750 C CA . ILE B 1 241 ? -5.898 14.523 13.719 1 79.38 241 ILE B CA 1
ATOM 3751 C C . ILE B 1 241 ? -7.105 14.039 14.523 1 79.38 241 ILE B C 1
ATOM 3753 O O . ILE B 1 241 ? -8.094 13.57 13.945 1 79.38 241 ILE B O 1
ATOM 3757 N N . ASN B 1 242 ? -7.312 14.188 15.867 1 65.44 242 ASN B N 1
ATOM 3758 C CA . ASN B 1 242 ? -8.406 13.742 16.734 1 65.44 242 ASN B CA 1
ATOM 3759 C C . ASN B 1 242 ? -9.562 14.734 16.719 1 65.44 242 ASN B C 1
ATOM 3761 O O . ASN B 1 242 ? -9.352 15.945 16.656 1 65.44 242 ASN B O 1
#

pLDDT: mean 86.37, std 11.48, range [40.97, 97.75]

Nearest PDB structures (foldseek):
  7lw9-assembly1_A  TM=3.619E-01  e=1.815E+00  Homo sapiens
  7lw7-assembly1_A  TM=3.399E-01  e=1.711E+00  Homo sapiens
  7lw8-assembly1_A  TM=2.873E-01  e=1.612E+00  Homo sapiens
  7lwa-assembly1_A  TM=3.764E-01  e=6.720E+00  Homo sapiens
  3kal-assembly1_A  TM=2.970E-01  e=9.603E+00  Glycine max

Foldseek 3Di:
DPPLDFDDDALQQDDVSVCVLQQAAEDEDEPCVVLVDPPQDFQPADVCLLVPQALVSDPDPLSSVLRVLVVQQLDPDVVDDGSQLVNVVSLCVRSPVAPDQKDKDAFDWFWAQFQQDTHTQTFGIFIDRPQATAATEHADPVVPDVTDRPSSQVRNLLSRCVSRVNDAHAHYYHLLKGKGWGDGPQSSVCRNNVHHGPDHTYMYIYDFPAPCVVCCSNCPLSDSRNVRRSSSSVNSCSVRRD/DPPQDFDPDALQQDDVSVCVLQQAAEDEDEPCVVLVDPPQDFQPADVCLLVPQALVSDPDPLSSVLRVLVVQQLDPDPPDDGSQLVNVVSLCVRSPVAPDQKDKDAFDWFWAAFQQDTHTQTFGIFIDRVQATAETEHEDPVVPDVTDRPSSQVRNQLSRCVSRVNDAHFYQYHLRKGKGWDDGPQSSVCRNNVHHDPDHTYIYIYHFPAPCPVCCSNCPLSDSRNVRRSSSSVNSCSVRRD